Protein AF-A0A538EP08-F1 (afdb_monomer)

pLDDT: mean 83.77, std 12.37, range [38.22, 98.0]

Secondary structure (DSSP, 8-state):
--GGGS-HHHHHHHHHHHHHHHHHHHHHHHHHHHHHHHHHHHHHHHHHHHHHHHHHHHHHHHHHHHHHHHHHTT-S-HHHHHHHHHHHHHHHHHHHHHHHHHHSSS-S--TTHHHHHHHHHHHHHGGGGGHHHHHHHHTT-S-HHHHHHHHHHHHHHHHHTT-TTTTS-TTSHHHHHHHHHHHHHHHHHHHHHHHHHHHHHHHH--GGGGHHHHHHHHHHHHHHHHHHHHS-HHHHHHHHHHHHHHHHHH-TTHHHHHHH--HHHHHH--HHHHHHHHHHHHHHHHHHHHHHHHHHHHHHHHHHHHHHHHHHHHHHHHHHHHHHHHHHHHHHHHHHHHHHHHHHHHHHHHHHHHHHHHHHHHH---S------PPP------SHHHHHHHHHHHHHHHHHHHHHHHHHHHHHHHHHHHHHHHHHHHHHHHHHHHHHHHHHT---HHHHHHHHHHHHHHHHHHHHHHHHHHTTTPPPS----S-EEHHHHHHHHHTT-TTGGG------TT-EE-GGGTTT-

Sequence (521 aa):
MLLGRLRIRAKLAILVTIPLLAVVGLTVPVVLERVAQAGRAADTARAVRIAGQVGALVQDLQQERLLAVGSLFRLVDPARLRAQVDTVTEHVADLQASLAGSGSAGSPSAGSASGGSAEVARAVDGIRGLVDLRAGALAGTAPVDRLVPAYGAVITRVIDALRLEQVVDVRTTEGRQVVALDAALRTDEGISAGSGYLLIAVATKDPRALVPYLTNLAVLQATAARFTTFATAAQTALYTKVQNELNARLGKDFAVTADTDPTPVIARLTPQVALAGLESMIGVGRVVEQKIVSDVTAEVNRKQRSALATAYLVGGLAVLVLLGVVLLCVAVARAVARPLSRLTRSADRVARAAETELVRVADDESEASAPVHLEPVNVRARDEIGDLARAFERVQGTATRLVERQVLSRRNVAQMFGHVGRRTQNLVGRQIALIDRLERDESDPDRLEYLYRLDHVSSRLRRNAGSLVVLSGATGANEQHEPMALADVVRLALAEIEDFVRVDVEVPDGITLVPNVVNDI

Nearest PDB structures (foldseek):
  4akk-assembly1_B  TM=6.063E-01  e=6.212E-05  Klebsiella oxytoca
  4k0d-assembly1_B  TM=5.488E-01  e=5.061E-01  Anaeromyxobacter dehalogenans 2CP-C
  8w20-assembly1_A  TM=1.173E-01  e=1.267E+00  Streptomyces coelicolor A3(2)

Mean predicted aligned error: 15.32 Å

Radius of gyration: 61.18 Å; Cα contacts (8 Å, |Δi|>4): 469; chains: 1; bounding box: 140×40×147 Å

Foldseek 3Di:
DPLPPDDPLVNLVVVLVVVLCVLCVVQVVLLVVLVVLLVLLVLLLVLLVLLLLLLVLLLLLLLLLLLLLCLLLPNHDLVVSVVSVVVSVVSLVVSLVVLVVVVPPDDPPDPPSNQLSVQLNVLSVCVVVCVVQSVCSSVSRHDLVVSLVVSLVSSVSNLVSSVQQVSADLVDLLSLLSQLLSLLSQLLSLLSSLLSLLLNCLSVVDPVSCPVNLVSLVSNVVSVVSNVVRDDPVLVVLVVVLVVVLCVQLHPCQVVCSNPPCNVSSVPDHSNSSSVSSSSSSVSSSVSSVVSSVVSSVVSVVSSVVSVVVSCVSVVVSVVVSVVSVVVSVVVCCVPVVLVVLVVVLVVVLVVLVVVVVVCVVPPLDPDDDQDDRDQSDDPDPDPSVVVSVVVSVVSVVVSVVSVVVVVVLLVQLVVLQVQLVVQLVVLVVVLVVLVVVLVVDDDPVVNVVSLLVNLVSVVSNVVSQVSNVSSSHDRPDQQQDKAAPVVLVVVVLSNDSPSVPDDDDDDPDDIHHSNCSVVD

Structure (mmCIF, N/CA/C/O backbone):
data_AF-A0A538EP08-F1
#
_entry.id   AF-A0A538EP08-F1
#
loop_
_atom_site.group_PDB
_atom_site.id
_atom_site.type_symbol
_atom_site.label_atom_id
_atom_site.label_alt_id
_atom_site.label_comp_id
_atom_site.label_asym_id
_atom_site.label_entity_id
_atom_site.label_seq_id
_atom_site.pdbx_PDB_ins_code
_atom_site.Cartn_x
_atom_site.Cartn_y
_atom_site.Cartn_z
_atom_site.occupancy
_atom_site.B_iso_or_equiv
_atom_site.auth_seq_id
_atom_site.auth_comp_id
_atom_site.auth_asym_id
_atom_site.auth_atom_id
_atom_site.pdbx_PDB_model_num
ATOM 1 N N . MET A 1 1 ? -33.260 20.105 35.249 1.00 54.03 1 MET A N 1
ATOM 2 C CA . MET A 1 1 ? -34.371 19.476 36.009 1.00 54.03 1 MET A CA 1
ATOM 3 C C . MET A 1 1 ? -34.765 18.052 35.565 1.00 54.03 1 MET A C 1
ATOM 5 O O . MET A 1 1 ? -35.496 17.407 36.302 1.00 54.03 1 MET A O 1
ATOM 9 N N . LEU A 1 2 ? -34.254 17.483 34.460 1.00 59.06 2 LEU A N 1
ATOM 10 C CA . LEU A 1 2 ? -34.635 16.126 34.001 1.00 59.06 2 LEU A CA 1
ATOM 11 C C . LEU A 1 2 ? -33.974 14.946 34.752 1.00 59.06 2 LEU A C 1
ATOM 13 O O . LEU A 1 2 ? -34.555 13.868 34.836 1.00 59.06 2 LEU A O 1
ATOM 17 N N . LEU A 1 3 ? -32.793 15.135 35.353 1.00 59.09 3 LEU A N 1
ATOM 18 C CA . LEU A 1 3 ? -32.036 14.047 35.999 1.00 59.09 3 LEU A CA 1
ATOM 19 C C . LEU A 1 3 ? -32.660 13.549 37.315 1.00 59.09 3 LEU A C 1
ATOM 21 O O . LEU A 1 3 ? -32.406 12.417 37.712 1.00 59.09 3 LEU A O 1
ATOM 25 N N . GLY A 1 4 ? -33.488 14.349 37.997 1.00 67.00 4 GLY A N 1
ATOM 26 C CA . GLY A 1 4 ? -34.002 14.036 39.338 1.00 67.00 4 GLY A CA 1
ATOM 27 C C . GLY A 1 4 ? -34.878 12.778 39.413 1.00 67.00 4 GLY A C 1
ATOM 28 O O . GLY A 1 4 ? -34.754 12.023 40.374 1.00 67.00 4 GLY A O 1
ATOM 29 N N . ARG A 1 5 ? -35.689 12.517 38.376 1.00 74.94 5 ARG A N 1
ATOM 30 C CA . ARG A 1 5 ? -36.695 11.433 38.331 1.00 74.94 5 ARG A CA 1
ATOM 31 C C . ARG A 1 5 ? -36.142 10.063 37.917 1.00 74.94 5 ARG A C 1
ATOM 33 O O . ARG A 1 5 ? -36.854 9.065 37.967 1.00 74.94 5 ARG A O 1
ATOM 40 N N . LEU A 1 6 ? -34.881 9.998 37.494 1.00 74.88 6 LEU A N 1
ATOM 41 C CA . LEU A 1 6 ? -34.268 8.763 37.014 1.00 74.88 6 LEU A CA 1
ATOM 42 C C . LEU A 1 6 ? -33.837 7.859 38.176 1.00 74.88 6 LEU A C 1
ATOM 44 O O . LEU A 1 6 ? -33.223 8.313 39.146 1.00 74.88 6 LEU A O 1
ATOM 48 N N . ARG A 1 7 ? -34.087 6.548 38.037 1.00 76.56 7 ARG A N 1
ATOM 49 C CA . ARG A 1 7 ? -33.517 5.518 38.924 1.00 76.56 7 ARG A CA 1
ATOM 50 C C . ARG A 1 7 ? -31.989 5.642 38.928 1.00 76.56 7 ARG A C 1
ATOM 52 O O . ARG A 1 7 ? -31.391 5.965 37.905 1.00 76.56 7 ARG A O 1
ATOM 59 N N . ILE A 1 8 ? -31.343 5.307 40.046 1.00 73.88 8 ILE A N 1
ATOM 60 C CA . ILE A 1 8 ? -29.878 5.415 40.226 1.00 73.88 8 ILE A CA 1
ATOM 61 C C . ILE A 1 8 ? -29.094 4.758 39.075 1.00 73.88 8 ILE A C 1
ATOM 63 O O . ILE A 1 8 ? -28.107 5.313 38.603 1.00 73.88 8 ILE A O 1
ATOM 67 N N . ARG A 1 9 ? -29.583 3.626 38.549 1.00 71.19 9 ARG A N 1
ATOM 68 C CA . ARG A 1 9 ? -28.978 2.938 37.394 1.00 71.19 9 ARG A CA 1
ATOM 69 C C . ARG A 1 9 ? -28.946 3.792 36.123 1.00 71.19 9 ARG A C 1
ATOM 71 O O . ARG A 1 9 ? -27.955 3.759 35.409 1.00 71.19 9 ARG A O 1
ATOM 78 N N . ALA A 1 10 ? -29.999 4.563 35.856 1.00 77.00 10 ALA A N 1
ATOM 79 C CA . ALA A 1 10 ? -30.067 5.436 34.687 1.00 77.00 10 ALA A CA 1
ATOM 80 C C . ALA A 1 10 ? -29.185 6.684 34.854 1.00 77.00 10 ALA A C 1
ATOM 82 O O . ALA A 1 10 ? -28.537 7.097 33.900 1.00 77.00 10 ALA A O 1
ATOM 83 N N . LYS A 1 11 ? -29.079 7.234 36.074 1.00 79.81 11 LYS A N 1
ATOM 84 C CA . LYS A 1 11 ? -28.127 8.320 36.375 1.00 79.81 11 LYS A CA 1
ATOM 85 C C . LYS A 1 11 ? -26.678 7.880 36.146 1.00 79.81 11 LYS A C 1
ATOM 87 O O . LYS A 1 11 ? -25.927 8.594 35.493 1.00 79.81 11 LYS A O 1
ATOM 92 N N . LEU A 1 12 ? -26.315 6.688 36.632 1.00 76.31 12 LEU A N 1
ATOM 93 C CA . LEU A 1 12 ? -24.990 6.099 36.410 1.00 76.31 12 LEU A CA 1
ATOM 94 C C . LEU A 1 12 ? -24.729 5.826 34.926 1.00 76.31 12 LEU A C 1
ATOM 96 O O . LEU A 1 12 ? -23.657 6.156 34.435 1.00 76.31 12 LEU A O 1
ATOM 100 N N . ALA A 1 13 ? -25.710 5.283 34.200 1.00 77.81 13 ALA A N 1
ATOM 101 C CA . ALA A 1 13 ? -25.577 5.060 32.764 1.00 77.81 13 ALA A CA 1
ATOM 102 C C . ALA A 1 13 ? -25.293 6.372 32.015 1.00 77.81 13 ALA A C 1
ATOM 104 O O . ALA A 1 13 ? -24.328 6.441 31.260 1.00 77.81 13 ALA A O 1
ATOM 105 N N . ILE A 1 14 ? -26.058 7.438 32.275 1.00 82.38 14 ILE A N 1
ATOM 106 C CA . ILE A 1 14 ? -25.858 8.746 31.626 1.00 82.38 14 ILE A CA 1
ATOM 107 C C . ILE A 1 14 ? -24.484 9.339 31.961 1.00 82.38 14 ILE A C 1
ATOM 109 O O . ILE A 1 14 ? -23.790 9.800 31.056 1.00 82.38 14 ILE A O 1
ATOM 113 N N . LEU A 1 15 ? -24.068 9.281 33.232 1.00 82.31 15 LEU A N 1
ATOM 114 C CA . LEU A 1 15 ? -22.768 9.795 33.682 1.00 82.31 15 LEU A CA 1
ATOM 115 C C . LEU A 1 15 ? -21.597 9.150 32.928 1.00 82.31 15 LEU A C 1
ATOM 117 O O . LEU A 1 15 ? -20.588 9.794 32.674 1.00 82.31 15 LEU A O 1
ATOM 121 N N . VAL A 1 16 ? -21.748 7.880 32.567 1.00 83.19 16 VAL A N 1
ATOM 122 C CA . VAL A 1 16 ? -20.695 7.055 31.967 1.00 83.19 16 VAL A CA 1
ATOM 123 C C . VAL A 1 16 ? -20.710 7.138 30.452 1.00 83.19 16 VAL A C 1
ATOM 125 O O . VAL A 1 16 ? -19.658 7.093 29.821 1.00 83.19 16 VAL A O 1
ATOM 128 N N . THR A 1 17 ? -21.895 7.304 29.869 1.00 85.81 17 THR A N 1
ATOM 129 C CA . THR A 1 17 ? -22.060 7.387 28.416 1.00 85.81 17 THR A CA 1
ATOM 130 C C . THR A 1 17 ? -21.281 8.573 27.844 1.00 85.81 17 THR A C 1
ATOM 132 O O . THR A 1 17 ? -20.707 8.450 26.769 1.00 85.81 17 THR A O 1
ATOM 135 N N . ILE A 1 18 ? -21.192 9.695 28.570 1.00 86.94 18 ILE A N 1
ATOM 136 C CA . ILE A 1 18 ? -20.482 10.899 28.107 1.00 86.94 18 ILE A CA 1
ATOM 137 C C . ILE A 1 18 ? -18.962 10.655 27.967 1.00 86.94 18 ILE A C 1
ATOM 139 O O . ILE A 1 18 ? -18.453 10.820 26.857 1.00 86.94 18 ILE A O 1
ATOM 143 N N . PRO A 1 19 ? -18.220 10.212 29.007 1.00 85.25 19 PRO A N 1
ATOM 144 C CA . PRO A 1 19 ? -16.815 9.823 28.861 1.00 85.25 19 PRO A CA 1
ATOM 145 C C . PRO A 1 19 ? -16.597 8.733 27.810 1.00 85.25 19 PRO A C 1
ATOM 147 O O . PRO A 1 19 ? -15.627 8.791 27.060 1.00 85.25 19 PRO A O 1
ATOM 150 N N . LEU A 1 20 ? -17.509 7.757 27.731 1.00 88.50 20 LEU A N 1
ATOM 151 C CA . LEU A 1 20 ? -17.427 6.665 26.763 1.00 88.50 20 LEU A CA 1
ATOM 152 C C . LEU A 1 20 ? -17.484 7.195 25.322 1.00 88.50 20 LEU A C 1
ATOM 154 O O . LEU A 1 20 ? -16.640 6.854 24.496 1.00 88.50 20 LEU A O 1
ATOM 158 N N . LEU A 1 21 ? -18.447 8.079 25.043 1.00 91.25 21 LEU A N 1
ATOM 159 C CA . LEU A 1 21 ? -18.591 8.747 23.753 1.00 91.25 21 LEU A CA 1
ATOM 160 C C . LEU A 1 21 ? -17.390 9.638 23.436 1.00 91.25 21 LEU A C 1
ATOM 162 O O . LEU A 1 21 ? -16.958 9.659 22.289 1.00 91.25 21 LEU A O 1
ATOM 166 N N . ALA A 1 22 ? -16.818 10.327 24.426 1.00 90.38 22 ALA A N 1
ATOM 167 C CA . ALA A 1 22 ? -15.619 11.138 24.227 1.00 90.38 22 ALA A CA 1
ATOM 168 C C . ALA A 1 22 ? -14.401 10.280 23.836 1.00 90.38 22 ALA A C 1
ATOM 170 O O . ALA A 1 22 ? -13.702 10.607 22.878 1.00 90.38 22 ALA A O 1
ATOM 171 N N . VAL A 1 23 ? -14.179 9.149 24.519 1.00 91.62 23 VAL A N 1
ATOM 172 C CA . VAL A 1 23 ? -13.099 8.204 24.181 1.00 91.62 23 VAL A CA 1
ATOM 173 C C . VAL A 1 23 ? -13.290 7.650 22.773 1.00 91.62 23 VAL A C 1
ATOM 175 O O . VAL A 1 23 ? -12.347 7.659 21.982 1.00 91.62 23 VAL A O 1
ATOM 178 N N . VAL A 1 24 ? -14.503 7.207 22.432 1.00 92.69 24 VAL A N 1
ATOM 179 C CA . VAL A 1 24 ? -14.812 6.691 21.090 1.00 92.69 24 VAL A CA 1
ATOM 180 C C . VAL A 1 24 ? -14.617 7.783 20.034 1.00 92.69 24 VAL A C 1
ATOM 182 O O . VAL A 1 24 ? -13.931 7.551 19.041 1.00 92.69 24 VAL A O 1
ATOM 185 N N . GLY A 1 25 ? -15.145 8.984 20.274 1.00 94.25 25 GLY A N 1
ATOM 186 C CA . GLY A 1 25 ? -15.055 10.122 19.361 1.00 94.25 25 GLY A CA 1
ATOM 187 C C . GLY A 1 25 ? -13.624 10.589 19.089 1.00 94.25 25 GLY A C 1
ATOM 188 O O . GLY A 1 25 ? -13.334 11.004 17.973 1.00 94.25 25 GLY A O 1
ATOM 189 N N . LEU A 1 26 ? -12.716 10.474 20.063 1.00 92.88 26 LEU A N 1
ATOM 190 C CA . LEU A 1 26 ? -11.297 10.803 19.883 1.00 92.88 26 LEU A CA 1
ATOM 191 C C . LEU A 1 26 ? -10.488 9.651 19.273 1.00 92.88 26 LEU A C 1
ATOM 193 O O . LEU A 1 26 ? -9.597 9.882 18.459 1.00 92.88 26 LEU A O 1
ATOM 197 N N . THR A 1 27 ? -10.787 8.407 19.649 1.00 94.06 27 THR A N 1
ATOM 198 C CA . THR A 1 27 ? -9.983 7.239 19.249 1.00 94.06 27 THR A CA 1
ATOM 199 C C . THR A 1 27 ? -10.293 6.798 17.824 1.00 94.06 27 THR A C 1
ATOM 201 O O . THR A 1 27 ? -9.376 6.491 17.062 1.00 94.06 27 THR A O 1
ATOM 204 N N . VAL A 1 28 ? -11.575 6.758 17.443 1.00 94.12 28 VAL A N 1
ATOM 205 C CA . VAL A 1 28 ? -11.999 6.229 16.139 1.00 94.12 28 VAL A CA 1
ATOM 206 C C . VAL A 1 28 ? -11.350 6.986 14.973 1.00 94.12 28 VAL A C 1
ATOM 208 O O . VAL A 1 28 ? -10.756 6.314 14.130 1.00 94.12 28 VAL A O 1
ATOM 211 N N . PRO A 1 29 ? -11.344 8.334 14.919 1.00 96.12 29 PRO A N 1
ATOM 212 C CA . PRO A 1 29 ? -10.680 9.061 13.835 1.00 96.12 29 PRO A CA 1
ATOM 213 C C . PRO A 1 29 ? -9.179 8.769 13.750 1.00 96.12 29 PRO A C 1
ATOM 215 O O . PRO A 1 29 ? -8.649 8.604 12.656 1.00 96.12 29 PRO A O 1
ATOM 218 N N . VAL A 1 30 ? -8.498 8.645 14.896 1.00 94.31 30 VAL A N 1
ATOM 219 C CA . VAL A 1 30 ? -7.065 8.322 14.941 1.00 94.31 30 VAL A CA 1
ATOM 220 C C . VAL A 1 30 ? -6.809 6.928 14.375 1.00 94.31 30 VAL A C 1
ATOM 222 O O . VAL A 1 30 ? -5.920 6.762 13.545 1.00 94.31 30 VAL A O 1
ATOM 225 N N . VAL A 1 31 ? -7.587 5.924 14.783 1.00 94.06 31 VAL A N 1
ATOM 226 C CA . VAL A 1 31 ? -7.445 4.551 14.273 1.00 94.06 31 VAL A CA 1
ATOM 227 C C . VAL A 1 31 ? -7.756 4.492 12.777 1.00 94.06 31 VAL A C 1
ATOM 229 O O . VAL A 1 31 ? -6.984 3.891 12.033 1.00 94.06 31 VAL A O 1
ATOM 232 N N . LEU A 1 32 ? -8.825 5.155 12.320 1.00 94.62 32 LEU A N 1
ATOM 233 C CA . LEU A 1 32 ? -9.182 5.224 10.900 1.00 94.62 32 LEU A CA 1
ATOM 234 C C . LEU A 1 32 ? -8.073 5.872 10.066 1.00 94.62 32 LEU A C 1
ATOM 236 O O . LEU A 1 32 ? -7.689 5.315 9.040 1.00 94.62 32 LEU A O 1
ATOM 240 N N . GLU A 1 33 ? -7.498 6.984 10.527 1.00 94.12 33 GLU A N 1
ATOM 241 C CA . GLU A 1 33 ? -6.385 7.646 9.841 1.00 94.12 33 GLU A CA 1
ATOM 242 C C . GLU A 1 33 ? -5.139 6.749 9.790 1.00 94.12 33 GLU A C 1
ATOM 244 O O . GLU A 1 33 ? -4.478 6.656 8.757 1.00 94.12 33 GLU A O 1
ATOM 249 N N . ARG A 1 34 ? -4.828 6.018 10.869 1.00 91.81 34 ARG A N 1
ATOM 250 C CA . ARG A 1 34 ? -3.697 5.073 10.882 1.00 91.81 34 ARG A CA 1
ATOM 251 C C . ARG A 1 34 ? -3.911 3.883 9.950 1.00 91.81 34 ARG A C 1
ATOM 253 O O . ARG A 1 34 ? -2.974 3.476 9.265 1.00 91.81 34 ARG A O 1
ATOM 260 N N . VAL A 1 35 ? -5.129 3.352 9.878 1.00 92.56 35 VAL A N 1
ATOM 261 C CA . VAL A 1 35 ? -5.486 2.293 8.923 1.00 92.56 35 VAL A CA 1
ATOM 262 C C . VAL A 1 35 ? -5.423 2.822 7.488 1.00 92.56 35 VAL A C 1
ATOM 264 O O . VAL A 1 35 ? -4.865 2.152 6.622 1.00 92.56 35 VAL A O 1
ATOM 267 N N . ALA A 1 36 ? -5.889 4.047 7.233 1.00 90.81 36 ALA A N 1
ATOM 268 C CA . ALA A 1 36 ? -5.786 4.689 5.924 1.00 90.81 36 ALA A CA 1
ATOM 269 C C . ALA A 1 36 ? -4.326 4.949 5.509 1.00 90.81 36 ALA A C 1
ATOM 271 O O . ALA A 1 36 ? -3.971 4.767 4.345 1.00 90.81 36 ALA A O 1
ATOM 272 N N . GLN A 1 37 ? -3.453 5.339 6.445 1.00 89.69 37 GLN A N 1
ATOM 273 C CA . GLN A 1 37 ? -2.006 5.457 6.214 1.00 89.69 37 GLN A CA 1
ATOM 274 C C . GLN A 1 37 ? -1.376 4.104 5.864 1.00 89.69 37 GLN A C 1
ATOM 276 O O . GLN A 1 37 ? -0.574 4.021 4.935 1.00 89.69 37 GLN A O 1
ATOM 281 N N . ALA A 1 38 ? -1.761 3.036 6.567 1.00 90.38 38 ALA A N 1
ATOM 282 C CA . ALA A 1 38 ? -1.308 1.683 6.258 1.00 90.38 38 ALA A CA 1
ATOM 283 C C . ALA A 1 38 ? -1.803 1.198 4.883 1.00 90.38 38 ALA A C 1
ATOM 285 O O . ALA A 1 38 ? -1.050 0.535 4.171 1.00 90.38 38 ALA A O 1
ATOM 286 N N . GLY A 1 39 ? -3.031 1.556 4.494 1.00 88.69 39 GLY A N 1
ATOM 287 C CA . GLY A 1 39 ? -3.582 1.293 3.162 1.00 88.69 39 GLY A CA 1
ATOM 288 C C . GLY A 1 39 ? -2.790 1.995 2.058 1.00 88.69 39 GLY A C 1
ATOM 289 O O . GLY A 1 39 ? -2.278 1.329 1.166 1.00 88.69 39 GLY A O 1
ATOM 290 N N . ARG A 1 40 ? -2.569 3.313 2.189 1.00 87.25 40 ARG A N 1
ATOM 291 C CA . ARG A 1 40 ? -1.738 4.095 1.252 1.00 87.25 40 ARG A CA 1
ATOM 292 C C . ARG A 1 40 ? -0.333 3.513 1.096 1.00 87.25 40 ARG A C 1
ATOM 294 O O . ARG A 1 40 ? 0.169 3.402 -0.015 1.00 87.25 40 ARG A O 1
ATOM 301 N N . ALA A 1 41 ? 0.288 3.097 2.200 1.00 88.50 41 ALA A N 1
ATOM 302 C CA . ALA A 1 41 ? 1.576 2.416 2.155 1.00 88.50 41 ALA A CA 1
ATOM 303 C C . ALA A 1 41 ? 1.491 1.094 1.361 1.00 88.50 41 ALA A C 1
ATOM 305 O O . ALA A 1 41 ? 2.313 0.843 0.484 1.00 88.50 41 ALA A O 1
ATOM 306 N N . ALA A 1 42 ? 0.477 0.260 1.598 1.00 87.25 42 ALA A N 1
ATOM 307 C CA . ALA A 1 42 ? 0.301 -0.987 0.850 1.00 87.25 42 ALA A CA 1
ATOM 308 C C . ALA A 1 42 ? 0.137 -0.758 -0.666 1.00 87.25 42 ALA A C 1
ATOM 310 O O . ALA A 1 42 ? 0.696 -1.518 -1.464 1.00 87.25 42 ALA A O 1
ATOM 311 N N . ASP A 1 43 ? -0.581 0.296 -1.056 1.00 85.94 43 ASP A N 1
ATOM 312 C CA . ASP A 1 43 ? -0.781 0.672 -2.458 1.00 85.94 43 ASP A CA 1
ATOM 313 C C . ASP A 1 43 ? 0.528 1.127 -3.112 1.00 8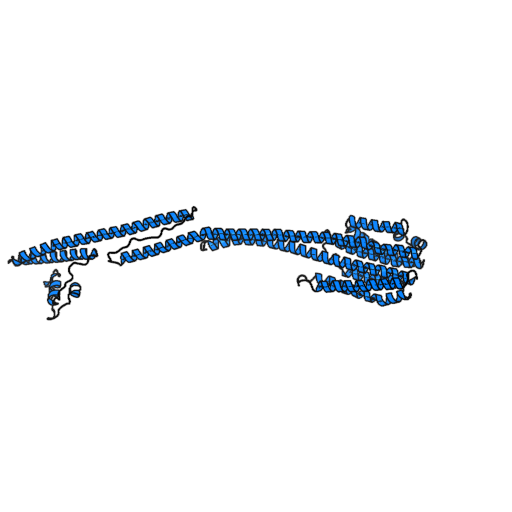5.94 43 ASP A C 1
ATOM 315 O O . ASP A 1 43 ? 0.887 0.621 -4.177 1.00 85.94 43 ASP A O 1
ATOM 319 N N . THR A 1 44 ? 1.313 1.977 -2.439 1.00 88.12 44 THR A N 1
ATOM 320 C CA . THR A 1 44 ? 2.649 2.375 -2.912 1.00 88.12 44 THR A CA 1
ATOM 321 C C . THR A 1 44 ? 3.575 1.168 -3.069 1.00 88.12 44 THR A C 1
ATOM 323 O O . THR A 1 44 ? 4.241 1.028 -4.094 1.00 88.12 44 THR A O 1
ATOM 326 N N . ALA A 1 45 ? 3.598 0.246 -2.098 1.00 88.56 45 ALA A N 1
ATOM 327 C CA . ALA A 1 45 ? 4.411 -0.971 -2.187 1.00 88.56 45 ALA A CA 1
ATOM 328 C C . ALA A 1 45 ? 3.989 -1.866 -3.363 1.00 88.56 45 ALA A C 1
ATOM 330 O O . ALA A 1 45 ? 4.830 -2.516 -3.986 1.00 88.56 45 ALA A O 1
ATOM 331 N N . ARG A 1 46 ? 2.690 -1.916 -3.678 1.00 88.00 46 ARG A N 1
ATOM 332 C CA . ARG A 1 46 ? 2.176 -2.639 -4.845 1.00 88.00 46 ARG A CA 1
ATOM 333 C C . ARG A 1 46 ? 2.614 -1.971 -6.148 1.00 88.00 46 ARG A C 1
ATOM 335 O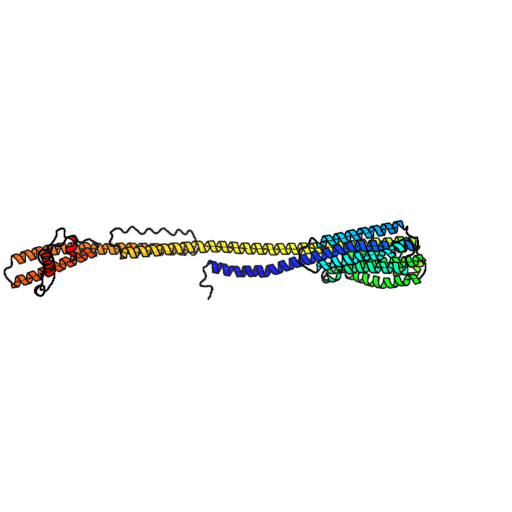 O . ARG A 1 46 ? 3.122 -2.676 -7.015 1.00 88.00 46 ARG A O 1
ATOM 342 N N . ALA A 1 47 ? 2.467 -0.651 -6.266 1.00 89.12 47 ALA A N 1
ATOM 343 C CA . ALA A 1 47 ? 2.883 0.105 -7.448 1.00 89.12 47 ALA A CA 1
ATOM 344 C C . ALA A 1 47 ? 4.385 -0.061 -7.730 1.00 89.12 47 ALA A C 1
ATOM 346 O O . ALA A 1 47 ? 4.777 -0.363 -8.852 1.00 89.12 47 ALA A O 1
ATOM 347 N N . VAL A 1 48 ? 5.220 0.028 -6.691 1.00 91.75 48 VAL A N 1
ATOM 348 C CA . VAL A 1 48 ? 6.679 -0.157 -6.780 1.00 91.75 48 VAL A CA 1
ATOM 349 C C . VAL A 1 48 ? 7.058 -1.580 -7.182 1.00 91.75 48 VAL A C 1
ATOM 351 O O . VAL A 1 48 ? 7.985 -1.773 -7.964 1.00 91.75 48 VAL A O 1
ATOM 354 N N . ARG A 1 49 ? 6.334 -2.591 -6.690 1.00 91.19 49 ARG A N 1
ATOM 355 C CA . ARG A 1 49 ? 6.563 -3.987 -7.084 1.00 91.19 49 ARG A CA 1
ATOM 356 C C . ARG A 1 49 ? 6.251 -4.215 -8.560 1.00 91.19 49 ARG A C 1
ATOM 358 O O . ARG A 1 49 ? 7.058 -4.830 -9.249 1.00 91.19 49 ARG A O 1
ATOM 365 N N . ILE A 1 50 ? 5.116 -3.696 -9.035 1.00 92.00 50 ILE A N 1
ATOM 366 C CA . ILE A 1 50 ? 4.738 -3.762 -10.454 1.00 92.00 50 ILE A CA 1
ATOM 367 C C . ILE A 1 50 ? 5.775 -3.019 -11.299 1.00 92.00 50 ILE A C 1
ATOM 369 O O . ILE A 1 50 ? 6.230 -3.556 -12.301 1.00 92.00 50 ILE A O 1
ATOM 373 N N . ALA A 1 51 ? 6.212 -1.833 -10.869 1.00 93.12 51 ALA A N 1
ATOM 374 C CA . ALA A 1 51 ? 7.272 -1.090 -11.543 1.00 93.12 51 ALA A CA 1
ATOM 375 C C . ALA A 1 51 ? 8.590 -1.867 -11.614 1.00 93.12 51 ALA A C 1
ATOM 377 O O . ALA A 1 51 ? 9.236 -1.842 -12.651 1.00 93.12 51 ALA A O 1
ATOM 378 N N . GLY A 1 52 ? 8.962 -2.608 -10.567 1.00 93.06 52 GLY A N 1
ATOM 379 C CA . GLY A 1 52 ? 10.135 -3.485 -10.600 1.00 93.06 52 GLY A CA 1
ATOM 380 C C . GLY A 1 52 ? 10.013 -4.627 -11.618 1.00 93.06 52 GLY A C 1
ATOM 381 O O . GLY A 1 52 ? 10.976 -4.925 -12.318 1.00 93.06 52 GLY A O 1
ATOM 382 N N . GLN A 1 53 ? 8.831 -5.241 -11.742 1.00 93.88 53 GLN A N 1
ATOM 383 C CA . GLN A 1 53 ? 8.574 -6.278 -12.755 1.00 93.88 53 GLN A CA 1
ATOM 384 C C . GLN A 1 53 ? 8.562 -5.696 -14.176 1.00 93.88 53 GLN A C 1
ATOM 386 O O . GLN A 1 53 ? 9.131 -6.278 -15.095 1.00 93.88 53 GLN A O 1
ATOM 391 N N . VAL A 1 54 ? 7.945 -4.526 -14.347 1.00 95.00 54 VAL A N 1
ATOM 392 C CA . VAL A 1 54 ? 7.927 -3.794 -15.616 1.00 95.00 54 VAL A CA 1
ATOM 393 C C . VAL A 1 54 ? 9.330 -3.336 -16.008 1.00 95.00 54 VAL A C 1
ATOM 395 O O . VAL A 1 54 ? 9.681 -3.469 -17.172 1.00 95.00 54 VAL A O 1
ATOM 398 N N . GLY A 1 55 ? 10.148 -2.866 -15.064 1.00 94.25 55 GLY A N 1
ATOM 399 C CA . GLY A 1 55 ? 11.542 -2.483 -15.307 1.00 94.25 55 GLY A CA 1
ATOM 400 C C . GLY A 1 55 ? 12.378 -3.637 -15.861 1.00 94.25 55 GLY A C 1
ATOM 401 O O . GLY A 1 55 ? 13.099 -3.459 -16.839 1.00 94.25 55 GLY A O 1
ATOM 402 N N . ALA A 1 56 ? 12.194 -4.852 -15.330 1.00 94.00 56 ALA A N 1
ATOM 403 C CA . ALA A 1 56 ? 12.846 -6.045 -15.871 1.00 94.00 56 ALA A CA 1
ATOM 404 C C . ALA A 1 56 ? 12.449 -6.310 -17.337 1.00 94.00 56 ALA A C 1
ATOM 406 O O . ALA A 1 56 ? 13.324 -6.461 -18.187 1.00 94.00 56 ALA A O 1
ATOM 407 N N . LEU A 1 57 ? 11.147 -6.274 -17.653 1.00 96.56 57 LEU A N 1
ATOM 408 C CA . LEU A 1 57 ? 10.652 -6.430 -19.027 1.00 96.56 57 LEU A CA 1
ATOM 409 C C . LEU A 1 57 ? 11.140 -5.306 -19.959 1.00 96.56 57 LEU A C 1
ATOM 411 O O . LEU A 1 57 ? 11.500 -5.557 -21.109 1.00 96.56 57 LEU A O 1
ATOM 415 N N . VAL A 1 58 ? 11.150 -4.063 -19.475 1.00 96.75 58 VAL A N 1
ATOM 416 C CA . VAL A 1 58 ? 11.673 -2.901 -20.204 1.00 96.75 58 VAL A CA 1
ATOM 417 C C . VAL A 1 58 ? 13.138 -3.127 -20.567 1.00 96.75 58 VAL A C 1
ATOM 419 O O . VAL A 1 58 ? 13.507 -2.923 -21.719 1.00 96.75 58 VAL A O 1
ATOM 422 N N . GLN A 1 59 ? 13.954 -3.625 -19.641 1.00 94.50 59 GLN A N 1
ATOM 423 C CA . GLN A 1 59 ? 15.358 -3.936 -19.912 1.00 94.50 59 GLN A CA 1
ATOM 424 C C . GLN A 1 59 ? 15.536 -5.058 -20.934 1.00 94.50 59 GLN A C 1
ATOM 426 O O . GLN A 1 59 ? 16.421 -4.972 -21.785 1.00 94.50 59 GLN A O 1
ATOM 431 N N . ASP A 1 60 ? 14.680 -6.078 -20.917 1.00 96.75 60 ASP A N 1
ATOM 432 C CA . ASP A 1 60 ? 14.759 -7.141 -21.920 1.00 96.75 60 ASP A CA 1
ATOM 433 C C . ASP A 1 60 ? 14.373 -6.637 -23.314 1.00 96.75 60 ASP A C 1
ATOM 435 O O . ASP A 1 60 ? 15.013 -7.020 -24.294 1.00 96.75 60 ASP A O 1
ATOM 439 N N . LEU A 1 61 ? 13.402 -5.720 -23.413 1.00 97.75 61 LEU A N 1
ATOM 440 C CA . LEU A 1 61 ? 13.068 -5.013 -24.656 1.00 97.75 61 LEU A CA 1
ATOM 441 C C . LEU A 1 61 ? 14.197 -4.088 -25.123 1.00 97.75 61 LEU A C 1
ATOM 443 O O . LEU A 1 61 ? 14.463 -3.984 -26.320 1.00 97.75 61 LEU A O 1
ATOM 447 N N . GLN A 1 62 ? 14.869 -3.412 -24.195 1.00 97.25 62 GLN A N 1
ATOM 448 C CA . GLN A 1 62 ? 16.032 -2.568 -24.468 1.00 97.25 62 GLN A CA 1
ATOM 449 C C . GLN A 1 62 ? 17.203 -3.389 -25.019 1.00 97.25 62 GLN A C 1
ATOM 451 O O . GLN A 1 62 ? 17.850 -2.977 -25.987 1.00 97.25 62 GLN A O 1
ATOM 456 N N . GLN A 1 63 ? 17.451 -4.566 -24.441 1.00 96.62 63 GLN A N 1
ATOM 457 C CA . GLN A 1 63 ? 18.452 -5.508 -24.928 1.00 96.62 63 GLN A CA 1
ATOM 458 C C . GLN A 1 63 ? 18.040 -6.104 -26.281 1.00 96.62 63 GLN A C 1
ATOM 460 O O . GLN A 1 63 ? 18.859 -6.144 -27.198 1.00 96.62 63 GLN A O 1
ATOM 465 N N . GLU A 1 64 ? 16.768 -6.475 -26.456 1.00 97.44 64 GLU A N 1
ATOM 466 C CA . GLU A 1 64 ? 16.218 -6.933 -27.738 1.00 97.44 64 GLU A CA 1
ATOM 467 C C . GLU A 1 64 ? 16.419 -5.881 -28.837 1.00 97.44 64 GLU A C 1
ATOM 469 O O . GLU A 1 64 ? 16.926 -6.210 -29.910 1.00 97.44 64 GLU A O 1
ATOM 474 N N . ARG A 1 65 ? 16.123 -4.604 -28.552 1.00 97.62 65 ARG A N 1
ATOM 475 C CA . ARG A 1 65 ? 16.368 -3.480 -29.466 1.00 97.62 65 ARG A CA 1
ATOM 476 C C . ARG A 1 65 ? 17.835 -3.406 -29.881 1.00 97.62 65 ARG A C 1
ATOM 478 O O . ARG A 1 65 ? 18.120 -3.285 -31.072 1.00 97.62 65 ARG A O 1
ATOM 485 N N . LEU A 1 66 ? 18.766 -3.454 -28.926 1.00 96.81 66 LEU A N 1
ATOM 486 C CA . LEU A 1 66 ? 20.197 -3.353 -29.224 1.00 96.81 66 LEU A CA 1
ATOM 487 C C . LEU A 1 66 ? 20.680 -4.537 -30.077 1.00 96.81 66 LEU A C 1
ATOM 489 O O . LEU A 1 66 ? 21.420 -4.341 -31.042 1.00 96.81 66 LEU A O 1
ATOM 493 N N . LEU A 1 67 ? 20.224 -5.754 -29.768 1.00 96.94 67 LEU A N 1
ATOM 494 C CA . LEU A 1 67 ? 20.537 -6.950 -30.552 1.00 96.94 67 LEU A CA 1
ATOM 495 C C . LEU A 1 67 ? 19.913 -6.900 -31.953 1.00 96.94 67 LEU A C 1
ATOM 497 O O . LEU A 1 67 ? 20.555 -7.324 -32.912 1.00 96.94 67 LEU A O 1
ATOM 501 N N . ALA A 1 68 ? 18.712 -6.338 -32.095 1.00 96.88 68 ALA A N 1
ATOM 502 C CA . ALA A 1 68 ? 18.062 -6.130 -33.384 1.00 96.88 68 ALA A CA 1
ATOM 503 C C . ALA A 1 68 ? 18.848 -5.139 -34.260 1.00 96.88 68 ALA A C 1
ATOM 505 O O . ALA A 1 68 ? 19.077 -5.421 -35.437 1.00 96.88 68 ALA A O 1
ATOM 506 N N . VAL A 1 69 ? 19.356 -4.037 -33.683 1.00 96.50 69 VAL A N 1
ATOM 507 C CA . VAL A 1 69 ? 20.296 -3.135 -34.378 1.00 96.50 69 VAL A CA 1
ATOM 508 C C . VAL A 1 69 ? 21.559 -3.899 -34.780 1.00 96.50 69 VAL A C 1
ATOM 510 O O . VAL A 1 69 ? 21.982 -3.836 -35.932 1.00 96.50 69 VAL A O 1
ATOM 513 N N . GLY A 1 70 ? 22.159 -4.648 -33.851 1.00 95.38 70 GLY A N 1
ATOM 514 C CA . GLY A 1 70 ? 23.371 -5.423 -34.117 1.00 95.38 70 GLY A CA 1
ATOM 515 C C . GLY A 1 70 ? 23.192 -6.466 -35.226 1.00 95.38 70 GLY A C 1
ATOM 516 O O . GLY A 1 70 ? 24.101 -6.665 -36.033 1.00 95.38 70 GLY A O 1
ATOM 517 N N . SER A 1 71 ? 22.019 -7.095 -35.312 1.00 94.81 71 SER A N 1
ATOM 518 C CA . SER A 1 71 ? 21.696 -8.095 -36.333 1.00 94.81 71 SER A CA 1
ATOM 519 C C . SER A 1 71 ? 21.657 -7.495 -37.746 1.00 94.81 71 SER A C 1
ATOM 521 O O . SER A 1 71 ? 22.220 -8.090 -38.665 1.00 94.81 71 SER A O 1
ATOM 523 N N . LEU A 1 72 ? 21.131 -6.270 -37.914 1.00 93.19 72 LEU A N 1
ATOM 524 C CA . LEU A 1 72 ? 21.123 -5.555 -39.205 1.00 93.19 72 LEU A CA 1
ATOM 525 C C . LEU A 1 72 ? 22.531 -5.341 -39.777 1.00 93.19 72 LEU A C 1
ATOM 527 O O . LEU A 1 72 ? 22.734 -5.405 -40.988 1.00 93.19 72 LEU A O 1
ATOM 531 N N . PHE A 1 73 ? 23.517 -5.140 -38.904 1.00 93.94 73 PHE A N 1
ATOM 532 C CA . PHE A 1 73 ? 24.919 -4.958 -39.287 1.00 93.94 73 PHE A CA 1
ATOM 533 C C . PHE A 1 73 ? 25.746 -6.250 -39.205 1.00 93.94 73 PHE A C 1
ATOM 535 O O . PHE A 1 73 ? 26.972 -6.196 -39.284 1.00 93.94 73 PHE A O 1
ATOM 542 N N . ARG A 1 74 ? 25.098 -7.417 -39.050 1.00 93.62 74 ARG A N 1
ATOM 543 C CA . ARG A 1 74 ? 25.742 -8.738 -38.896 1.00 93.62 74 ARG A CA 1
ATOM 544 C C . ARG A 1 74 ? 26.753 -8.804 -37.742 1.00 93.62 74 ARG A C 1
ATOM 546 O O . ARG A 1 74 ? 27.732 -9.543 -37.802 1.00 93.62 74 ARG A O 1
ATOM 553 N N . LEU A 1 75 ? 26.516 -8.028 -36.685 1.00 94.31 75 LEU A N 1
ATOM 554 C CA . LEU A 1 75 ? 27.320 -8.026 -35.457 1.00 94.31 75 LEU A CA 1
ATOM 555 C C . LEU A 1 75 ? 26.830 -9.067 -34.443 1.00 94.31 75 LEU A C 1
ATOM 557 O O . LEU A 1 75 ? 27.549 -9.407 -33.508 1.00 94.31 75 LEU A O 1
ATOM 561 N N . VAL A 1 76 ? 25.596 -9.544 -34.616 1.00 94.94 76 VAL A N 1
ATOM 562 C CA . VAL A 1 76 ? 24.902 -10.472 -33.720 1.00 94.94 76 VAL A CA 1
ATOM 563 C C . VAL A 1 76 ? 24.383 -11.655 -34.529 1.00 94.94 76 VAL A C 1
ATOM 565 O O . VAL A 1 76 ? 23.782 -11.466 -35.586 1.00 94.94 76 VAL A O 1
ATOM 568 N N . ASP A 1 77 ? 24.584 -12.864 -34.006 1.00 93.69 77 ASP A N 1
ATOM 569 C CA . ASP A 1 77 ? 23.977 -14.083 -34.542 1.00 93.69 77 ASP A CA 1
ATOM 570 C C . ASP A 1 77 ? 22.436 -13.994 -34.447 1.00 93.69 77 ASP A C 1
ATOM 572 O O . ASP A 1 77 ? 21.915 -13.749 -33.350 1.00 93.69 77 ASP A O 1
ATOM 576 N N . PRO A 1 78 ? 21.682 -14.208 -35.543 1.00 92.50 78 PRO A N 1
ATOM 577 C CA . PRO A 1 78 ? 20.220 -14.252 -35.511 1.00 92.50 78 PRO A CA 1
ATOM 578 C C . PRO A 1 78 ? 19.636 -15.195 -34.447 1.00 92.50 78 PRO A C 1
ATOM 580 O O . PRO A 1 78 ? 18.553 -14.922 -33.926 1.00 92.50 78 PRO A O 1
ATOM 583 N N . ALA A 1 79 ? 20.335 -16.276 -34.081 1.00 95.69 79 ALA A N 1
ATOM 584 C CA . ALA A 1 79 ? 19.918 -17.170 -33.000 1.00 95.69 79 ALA A CA 1
ATOM 585 C C . ALA A 1 79 ? 19.886 -16.463 -31.634 1.00 95.69 79 ALA A C 1
ATOM 587 O O . ALA A 1 79 ? 18.971 -16.690 -30.844 1.00 95.69 79 ALA A O 1
ATOM 588 N N . ARG A 1 80 ? 20.835 -15.553 -31.376 1.00 96.44 80 ARG A N 1
ATOM 589 C CA . ARG A 1 80 ? 20.896 -14.766 -30.135 1.00 96.44 80 ARG A CA 1
ATOM 590 C C . ARG A 1 80 ? 19.758 -13.751 -30.053 1.00 96.44 80 ARG A C 1
ATOM 592 O O . ARG A 1 80 ? 19.163 -13.597 -28.992 1.00 96.44 80 ARG A O 1
ATOM 599 N N . LEU A 1 81 ? 19.433 -13.083 -31.164 1.00 96.44 81 LEU A N 1
ATOM 600 C CA . LEU A 1 81 ? 18.271 -12.191 -31.218 1.00 96.44 81 LEU A CA 1
ATOM 601 C C . LEU A 1 81 ? 16.969 -12.974 -31.009 1.00 96.44 81 LEU A C 1
ATOM 603 O O . LEU A 1 81 ? 16.120 -12.537 -30.240 1.00 96.44 81 LEU A O 1
ATOM 607 N N . ARG A 1 82 ? 16.823 -14.144 -31.643 1.00 97.25 82 ARG A N 1
ATOM 608 C CA . ARG A 1 82 ? 15.647 -15.006 -31.454 1.00 97.25 82 ARG A CA 1
ATOM 609 C C . ARG A 1 82 ? 15.487 -15.434 -29.993 1.00 97.25 82 ARG A C 1
ATOM 611 O O . ARG A 1 82 ? 14.406 -15.254 -29.452 1.00 97.25 82 ARG A O 1
ATOM 618 N N . ALA A 1 83 ? 16.563 -15.878 -29.342 1.00 98.00 83 ALA A N 1
ATOM 619 C CA . ALA A 1 83 ? 16.533 -16.213 -27.918 1.00 98.00 83 ALA A CA 1
ATOM 620 C C . ALA A 1 83 ? 16.085 -15.026 -27.045 1.00 98.00 83 ALA A C 1
ATOM 622 O O . ALA A 1 83 ? 15.287 -15.207 -26.134 1.00 98.00 83 ALA A O 1
ATOM 623 N N . GLN A 1 84 ? 16.533 -13.801 -27.346 1.00 97.69 84 GLN A N 1
ATOM 624 C CA . GLN A 1 84 ? 16.077 -12.614 -26.616 1.00 97.69 84 GLN A CA 1
ATOM 625 C C . GLN A 1 84 ? 14.588 -12.307 -26.855 1.00 97.69 84 GLN A C 1
ATOM 627 O O . GLN A 1 84 ? 13.887 -11.933 -25.918 1.00 97.69 84 GLN A O 1
ATOM 632 N N . VAL A 1 85 ? 14.090 -12.479 -28.086 1.00 97.50 85 VAL A N 1
ATOM 633 C CA . VAL A 1 85 ? 12.655 -12.337 -28.400 1.00 97.50 85 VAL A CA 1
ATOM 634 C C . VAL A 1 85 ? 11.820 -13.363 -27.625 1.00 97.50 85 VAL A C 1
ATOM 636 O O . VAL A 1 85 ? 10.738 -13.026 -27.137 1.00 97.50 85 VAL A O 1
ATOM 639 N N . ASP A 1 86 ? 12.322 -14.591 -27.482 1.00 97.56 86 ASP A N 1
ATOM 640 C CA . ASP A 1 86 ? 11.669 -15.644 -26.701 1.00 97.56 86 ASP A CA 1
ATOM 641 C C . ASP A 1 86 ? 11.625 -15.266 -25.208 1.00 97.56 86 ASP A C 1
ATOM 643 O O . ASP A 1 86 ? 10.544 -15.290 -24.620 1.00 97.56 86 ASP A O 1
ATOM 647 N N . THR A 1 87 ? 12.737 -14.779 -24.634 1.00 97.69 87 THR A N 1
ATOM 648 C CA . THR A 1 87 ? 12.794 -14.250 -23.254 1.00 97.69 87 THR A CA 1
ATOM 649 C C . THR A 1 87 ? 11.766 -13.143 -23.020 1.00 97.69 87 THR A C 1
ATOM 651 O O . THR A 1 87 ? 11.023 -13.170 -22.040 1.00 97.69 87 THR A O 1
ATOM 654 N N . VAL A 1 88 ? 11.677 -12.167 -23.931 1.00 98.00 88 VAL A N 1
ATOM 655 C CA . VAL A 1 88 ? 10.690 -11.081 -23.823 1.00 98.00 88 VAL A CA 1
ATOM 656 C C . VAL A 1 88 ? 9.266 -11.631 -23.896 1.00 98.00 88 VAL A C 1
ATOM 658 O O . VAL A 1 88 ? 8.389 -11.164 -23.174 1.00 98.00 88 VAL A O 1
ATOM 661 N N . THR A 1 89 ? 9.016 -12.622 -24.750 1.00 97.19 89 THR A N 1
ATOM 662 C CA . THR A 1 89 ? 7.687 -13.232 -24.896 1.00 97.19 89 THR A CA 1
ATOM 663 C C . THR A 1 89 ? 7.266 -13.979 -23.628 1.00 97.19 89 THR A C 1
ATOM 665 O O . THR A 1 89 ? 6.121 -13.835 -23.196 1.00 97.19 89 THR A O 1
ATOM 668 N N . GLU A 1 90 ? 8.188 -14.713 -23.004 1.00 97.12 90 GLU A N 1
ATOM 669 C CA . GLU A 1 90 ? 7.977 -15.387 -21.718 1.00 97.12 90 GLU A CA 1
ATOM 670 C C . GLU A 1 90 ? 7.693 -14.375 -20.598 1.00 97.12 90 GLU A C 1
ATOM 672 O O . GLU A 1 90 ? 6.646 -14.446 -19.953 1.00 97.12 90 GLU A O 1
ATOM 677 N N . HIS A 1 91 ? 8.531 -13.344 -20.445 1.00 96.69 91 HIS A N 1
ATOM 678 C CA . HIS A 1 91 ? 8.315 -12.298 -19.440 1.00 96.69 91 HIS A CA 1
ATOM 679 C C . HIS A 1 91 ? 7.017 -11.503 -19.645 1.00 96.69 91 HIS A C 1
ATOM 681 O O . HIS A 1 91 ? 6.375 -11.110 -18.668 1.00 96.69 91 HIS A O 1
ATOM 687 N N . VAL A 1 92 ? 6.589 -11.274 -20.892 1.00 97.56 92 VAL A N 1
ATOM 688 C CA . VAL A 1 92 ? 5.276 -10.678 -21.186 1.00 97.56 92 VAL A CA 1
ATOM 689 C C . VAL A 1 92 ? 4.149 -11.565 -20.657 1.00 97.56 92 VAL A C 1
ATOM 691 O O . VAL A 1 92 ? 3.233 -11.052 -20.007 1.00 97.56 92 VAL A O 1
ATOM 694 N N . ALA A 1 93 ? 4.207 -12.874 -20.911 1.00 95.94 93 ALA A N 1
ATOM 695 C CA . ALA A 1 93 ? 3.190 -13.819 -20.460 1.00 95.94 93 ALA A CA 1
ATOM 696 C C . ALA A 1 93 ? 3.134 -13.905 -18.924 1.00 95.94 93 ALA A C 1
ATOM 698 O O . ALA A 1 93 ? 2.050 -13.792 -18.342 1.00 95.94 93 ALA A O 1
ATOM 699 N N . ASP A 1 94 ? 4.290 -14.004 -18.267 1.00 95.06 94 ASP A N 1
ATOM 700 C CA . ASP A 1 94 ? 4.402 -14.041 -16.805 1.00 95.06 94 ASP A CA 1
ATOM 701 C C . ASP A 1 94 ? 3.867 -12.762 -16.155 1.00 95.06 94 ASP A C 1
ATOM 703 O O . ASP A 1 94 ? 3.094 -12.804 -15.188 1.00 95.06 94 ASP A O 1
ATOM 707 N N . LEU A 1 95 ? 4.224 -11.599 -16.711 1.00 94.50 95 LEU A N 1
ATOM 708 C CA . LEU A 1 95 ? 3.733 -10.320 -16.219 1.00 94.50 95 LEU A CA 1
ATOM 709 C C . LEU A 1 95 ? 2.211 -10.216 -16.386 1.00 94.50 95 LEU A C 1
ATOM 711 O O . LEU A 1 95 ? 1.525 -9.853 -15.427 1.00 94.50 95 LEU A O 1
ATOM 715 N N . GLN A 1 96 ? 1.660 -10.594 -17.545 1.00 93.81 96 GLN A N 1
ATOM 716 C CA . GLN A 1 96 ? 0.209 -10.621 -17.770 1.00 93.81 96 GLN A CA 1
ATOM 717 C C . GLN A 1 96 ? -0.512 -11.550 -16.777 1.00 93.81 96 GLN A C 1
ATOM 719 O O . GLN A 1 96 ? -1.526 -11.151 -16.195 1.00 93.81 96 GLN A O 1
ATOM 724 N N . ALA A 1 97 ? 0.029 -12.743 -16.511 1.00 91.62 97 ALA A N 1
ATOM 725 C CA . ALA A 1 97 ? -0.525 -13.679 -15.533 1.00 91.62 97 ALA A CA 1
ATOM 726 C C . ALA A 1 97 ? -0.497 -13.108 -14.102 1.00 91.62 97 ALA A C 1
ATOM 728 O O . ALA A 1 97 ? -1.492 -13.190 -13.373 1.00 91.62 97 ALA A O 1
ATOM 729 N N . SER A 1 98 ? 0.607 -12.464 -13.707 1.00 90.25 98 SER A N 1
ATOM 730 C CA . SER A 1 98 ? 0.748 -11.852 -12.378 1.00 90.25 98 SER A CA 1
ATOM 731 C C . SER A 1 98 ? -0.223 -10.680 -12.150 1.00 90.25 98 SER A C 1
ATOM 733 O O . SER A 1 98 ? -0.777 -10.518 -11.053 1.00 90.25 98 SER A O 1
ATOM 735 N N . LEU A 1 99 ? -0.492 -9.893 -13.198 1.00 88.50 99 LEU A N 1
ATOM 736 C CA . LEU A 1 99 ? -1.445 -8.783 -13.167 1.00 88.50 99 LEU A CA 1
ATOM 737 C C . LEU A 1 99 ? -2.892 -9.291 -13.104 1.00 88.50 99 LEU A C 1
ATOM 739 O O . LEU A 1 99 ? -3.694 -8.721 -12.361 1.00 88.50 99 LEU A O 1
ATOM 743 N N . ALA A 1 100 ? -3.215 -10.386 -13.802 1.00 84.94 100 ALA A N 1
ATOM 744 C CA . ALA A 1 100 ? -4.531 -11.025 -13.742 1.00 84.94 100 ALA A CA 1
ATOM 745 C C . ALA A 1 100 ? -4.820 -11.638 -12.358 1.00 84.94 100 ALA A C 1
ATOM 747 O O . ALA A 1 100 ? -5.876 -11.381 -11.778 1.00 84.94 100 ALA A O 1
ATOM 748 N N . GLY A 1 101 ? -3.861 -12.374 -11.780 1.00 74.62 101 GLY A N 1
ATOM 749 C CA . GLY A 1 101 ? -3.998 -12.969 -10.442 1.00 74.62 101 GLY A CA 1
ATOM 750 C C . GLY A 1 101 ? -4.105 -11.935 -9.313 1.00 74.62 101 GLY A C 1
ATOM 751 O O . GLY A 1 101 ? -4.736 -12.180 -8.286 1.00 74.62 101 GLY A O 1
ATOM 752 N N . SER A 1 102 ? -3.556 -10.735 -9.517 1.00 66.44 102 SER A N 1
ATOM 753 C CA . SER A 1 102 ? -3.678 -9.623 -8.566 1.00 66.44 102 SER A CA 1
ATOM 754 C C . SER A 1 102 ? -5.087 -9.009 -8.519 1.00 66.44 102 SER A C 1
ATOM 756 O O . SER A 1 102 ? -5.422 -8.358 -7.527 1.00 66.44 102 SER A O 1
ATOM 758 N N . GLY A 1 103 ? -5.904 -9.208 -9.563 1.00 55.19 103 GLY A N 1
ATOM 759 C CA . GLY A 1 103 ? -7.275 -8.697 -9.663 1.00 55.19 103 GLY A CA 1
ATOM 760 C C . GLY A 1 103 ? -8.337 -9.569 -8.982 1.00 55.19 103 GLY A C 1
ATOM 761 O O . GLY A 1 103 ? -9.398 -9.059 -8.639 1.00 55.19 103 GLY A O 1
ATOM 762 N N . SER A 1 104 ? -8.064 -10.856 -8.737 1.00 50.34 104 SER A N 1
ATOM 763 C CA . SER A 1 104 ? -9.046 -11.804 -8.180 1.00 50.34 104 SER A CA 1
ATOM 764 C C . SER A 1 104 ? -8.999 -11.959 -6.653 1.00 50.34 104 SER A C 1
ATOM 766 O O . SER A 1 104 ? -9.879 -12.599 -6.085 1.00 50.34 104 SER A O 1
ATOM 768 N N . ALA A 1 105 ? -7.991 -11.397 -5.974 1.00 46.00 105 ALA A N 1
ATOM 769 C CA . ALA A 1 105 ? -7.712 -11.658 -4.553 1.00 46.00 105 ALA A CA 1
ATOM 770 C C . ALA A 1 105 ? -7.960 -10.467 -3.593 1.00 46.00 105 ALA A C 1
ATOM 772 O O . ALA A 1 105 ? -7.548 -10.524 -2.435 1.00 46.00 105 ALA A O 1
ATOM 773 N N . GLY A 1 106 ? -8.608 -9.377 -4.028 1.00 41.47 106 GLY A N 1
ATOM 774 C CA . GLY A 1 106 ? -8.757 -8.148 -3.232 1.00 41.47 106 GLY A CA 1
ATOM 775 C C . GLY A 1 106 ? -10.200 -7.658 -3.086 1.00 41.47 106 GLY A C 1
ATOM 776 O O . GLY A 1 106 ? -10.908 -7.510 -4.072 1.00 41.47 106 GLY A O 1
ATOM 777 N N . SER A 1 107 ? -10.600 -7.390 -1.840 1.00 41.97 107 SER A N 1
ATOM 778 C CA . SER A 1 107 ? -11.882 -6.816 -1.396 1.00 41.97 107 SER A CA 1
ATOM 779 C C . SER A 1 107 ? -12.381 -5.615 -2.242 1.00 41.97 107 SER A C 1
ATOM 781 O O . SER A 1 107 ? -11.546 -4.847 -2.718 1.00 41.97 107 SER A O 1
ATOM 783 N N . PRO A 1 108 ? -13.706 -5.356 -2.356 1.00 39.53 108 PRO A N 1
ATOM 784 C CA . PRO A 1 108 ? -14.301 -4.288 -3.186 1.00 39.53 108 PRO A CA 1
ATOM 785 C C . PRO A 1 108 ? -13.968 -2.832 -2.802 1.00 39.53 108 PRO A C 1
ATOM 787 O O . PRO A 1 108 ? -14.573 -1.901 -3.335 1.00 39.53 108 PRO A O 1
ATOM 790 N N . SER A 1 109 ? -13.067 -2.585 -1.853 1.00 40.34 109 SER A N 1
ATOM 791 C CA . SER A 1 109 ? -12.771 -1.233 -1.382 1.00 40.34 109 SER A CA 1
ATOM 792 C C . SER A 1 109 ? -11.615 -0.599 -2.162 1.00 40.34 109 SER A C 1
ATOM 794 O O . SER A 1 109 ? -10.483 -1.064 -2.059 1.00 40.34 109 SER A O 1
ATOM 796 N N . ALA A 1 110 ? -11.928 0.524 -2.820 1.00 40.94 110 ALA A N 1
ATOM 797 C CA . ALA A 1 110 ? -11.062 1.505 -3.493 1.00 40.94 110 ALA A CA 1
ATOM 798 C C . ALA A 1 110 ? -10.849 1.307 -5.011 1.00 40.94 110 ALA A C 1
ATOM 800 O O . ALA A 1 110 ? -9.845 0.775 -5.481 1.00 40.94 110 ALA A O 1
ATOM 801 N N . GLY A 1 111 ? -11.784 1.861 -5.790 1.00 38.22 111 GLY A N 1
ATOM 802 C CA . GLY A 1 111 ? -11.808 1.897 -7.258 1.00 38.22 111 GLY A CA 1
ATOM 803 C C . GLY A 1 111 ? -10.719 2.719 -7.967 1.00 38.22 111 GLY A C 1
ATOM 804 O O . GLY A 1 111 ? -10.934 3.095 -9.112 1.00 38.22 111 GLY A O 1
ATOM 805 N N . SER A 1 112 ? -9.566 2.984 -7.340 1.00 45.19 112 SER A N 1
ATOM 806 C CA . SER A 1 112 ? -8.429 3.665 -7.991 1.00 45.19 112 SER A CA 1
ATOM 807 C C . SER A 1 112 ? -7.235 2.743 -8.269 1.00 45.19 112 SER A C 1
ATOM 809 O O . SER A 1 112 ? -6.488 2.991 -9.211 1.00 45.19 112 SER A O 1
ATOM 811 N N . ALA A 1 113 ? -7.055 1.654 -7.509 1.00 46.03 113 ALA A N 1
ATOM 812 C CA . ALA A 1 113 ? -5.882 0.778 -7.645 1.00 46.03 113 ALA A CA 1
ATOM 813 C C . ALA A 1 113 ? -6.007 -0.265 -8.778 1.00 46.03 113 ALA A C 1
ATOM 815 O O . ALA A 1 113 ? -4.997 -0.714 -9.317 1.00 46.03 113 ALA A O 1
ATOM 816 N N . SER A 1 114 ? -7.230 -0.632 -9.177 1.00 49.53 114 SER A N 1
ATOM 817 C CA . SER A 1 114 ? -7.491 -1.567 -10.286 1.00 49.53 114 SER A CA 1
ATOM 818 C C . SER A 1 114 ? -7.241 -0.961 -11.673 1.00 49.53 114 SER A C 1
ATOM 820 O O . SER A 1 114 ? -7.046 -1.697 -12.639 1.00 49.53 114 SER A O 1
ATOM 822 N N . GLY A 1 115 ? -7.215 0.373 -11.782 1.00 55.59 115 GLY A N 1
ATOM 823 C CA . GLY A 1 115 ? -6.957 1.072 -13.042 1.00 55.59 115 GLY A CA 1
ATOM 824 C C . GLY A 1 115 ? -5.515 0.910 -13.531 1.00 55.59 115 GLY A C 1
ATOM 825 O O . GLY A 1 115 ? -5.300 0.671 -14.718 1.00 55.59 115 GLY A O 1
ATOM 826 N N . GLY A 1 116 ? -4.537 0.964 -12.617 1.00 71.62 116 GLY A N 1
ATOM 827 C CA 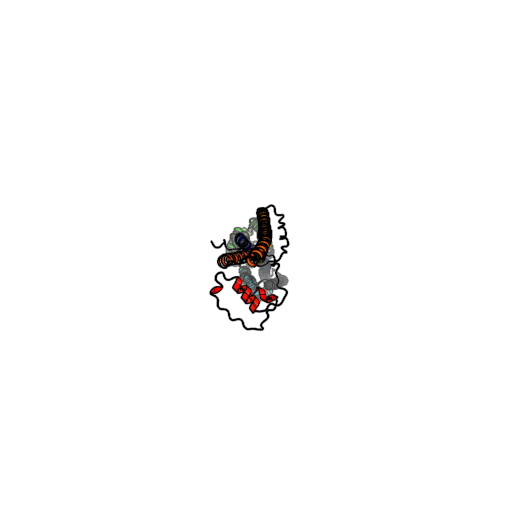. GLY A 1 116 ? -3.111 0.899 -12.957 1.00 71.62 116 GLY A CA 1
ATOM 828 C C . GLY A 1 116 ? -2.677 -0.457 -13.519 1.00 71.62 116 GLY A C 1
ATOM 829 O O . GLY A 1 116 ? -2.021 -0.516 -14.554 1.00 71.62 116 GLY A O 1
ATOM 830 N N . SER A 1 117 ? -3.097 -1.573 -12.913 1.00 81.81 117 SER A N 1
ATOM 831 C CA . SER A 1 117 ? -2.751 -2.910 -13.426 1.00 81.81 117 SER A CA 1
ATOM 832 C C . SER A 1 117 ? -3.376 -3.198 -14.794 1.00 81.81 117 SER A C 1
ATOM 834 O O . SER A 1 117 ? -2.731 -3.808 -15.645 1.00 81.81 117 SER A O 1
ATOM 836 N N . ALA A 1 118 ? -4.603 -2.725 -15.037 1.00 86.75 118 ALA A N 1
ATOM 837 C CA . ALA A 1 118 ? -5.275 -2.862 -16.328 1.00 86.75 118 ALA A CA 1
ATOM 838 C C . ALA A 1 118 ? -4.632 -1.996 -17.426 1.00 86.75 118 ALA A C 1
ATOM 840 O O . ALA A 1 118 ? -4.624 -2.379 -18.597 1.00 86.75 118 ALA A O 1
ATOM 841 N N . GLU A 1 119 ? -4.109 -0.820 -17.076 1.00 90.00 119 GLU A N 1
ATOM 842 C CA . GLU A 1 119 ? -3.335 0.025 -17.992 1.00 90.00 119 GLU A CA 1
ATOM 843 C C . GLU A 1 119 ? -1.993 -0.607 -18.353 1.00 90.00 119 GLU A C 1
ATOM 845 O O . GLU A 1 119 ? -1.681 -0.700 -19.541 1.00 90.00 119 GLU A O 1
ATOM 850 N N . VAL A 1 120 ? -1.253 -1.117 -17.363 1.00 93.62 120 VAL A N 1
ATOM 851 C CA . VAL A 1 120 ? 0.004 -1.846 -17.591 1.00 93.62 120 VAL A CA 1
ATOM 852 C C . VAL A 1 120 ? -0.238 -3.072 -18.469 1.00 93.62 120 VAL A C 1
ATOM 854 O O . VAL A 1 120 ? 0.461 -3.251 -19.461 1.00 93.62 120 VAL A O 1
ATOM 857 N N . ALA A 1 121 ? -1.268 -3.875 -18.180 1.00 93.94 121 ALA A N 1
ATOM 858 C CA . ALA A 1 121 ? -1.599 -5.052 -18.984 1.00 93.94 121 ALA A CA 1
ATOM 859 C C . ALA A 1 121 ? -1.871 -4.697 -20.458 1.00 93.94 121 ALA A C 1
ATOM 861 O O . ALA A 1 121 ? -1.366 -5.373 -21.353 1.00 93.94 121 ALA A O 1
ATOM 862 N N . ARG A 1 122 ? -2.610 -3.607 -20.721 1.00 94.12 122 ARG A N 1
ATOM 863 C CA . ARG A 1 122 ? -2.860 -3.105 -22.085 1.00 94.12 122 ARG A CA 1
ATOM 864 C C . ARG A 1 122 ? -1.593 -2.598 -22.770 1.00 94.12 122 ARG A C 1
ATOM 866 O O . ARG A 1 122 ? -1.409 -2.842 -23.959 1.00 94.12 122 ARG A O 1
ATOM 873 N N . ALA A 1 123 ? -0.730 -1.886 -22.049 1.00 96.31 123 ALA A N 1
ATOM 874 C CA . ALA A 1 123 ? 0.524 -1.390 -22.608 1.00 96.31 123 ALA A CA 1
ATOM 875 C C . ALA A 1 123 ? 1.479 -2.538 -22.971 1.00 96.31 123 ALA A C 1
ATOM 877 O O . ALA A 1 123 ? 2.061 -2.524 -24.054 1.00 96.31 123 ALA A O 1
ATOM 878 N N . VAL A 1 124 ? 1.568 -3.551 -22.105 1.00 96.50 124 VAL A N 1
ATOM 879 C CA . VAL A 1 124 ? 2.336 -4.785 -22.324 1.00 96.50 124 VAL A CA 1
ATOM 880 C C . VAL A 1 124 ? 1.784 -5.578 -23.513 1.00 96.50 124 VAL A C 1
ATOM 882 O O . VAL A 1 124 ? 2.555 -6.050 -24.342 1.00 96.50 124 VAL A O 1
ATOM 885 N N . ASP A 1 125 ? 0.460 -5.662 -23.675 1.00 94.81 125 ASP A N 1
ATOM 886 C CA . ASP A 1 125 ? -0.154 -6.305 -24.848 1.00 94.81 125 ASP A CA 1
ATOM 887 C C . ASP A 1 125 ? 0.265 -5.639 -26.174 1.00 94.81 125 ASP A C 1
ATOM 889 O O . ASP A 1 125 ? 0.482 -6.305 -27.189 1.00 94.81 125 ASP A O 1
ATOM 893 N N . GLY A 1 126 ? 0.484 -4.320 -26.137 1.00 94.44 126 GLY A N 1
ATOM 894 C CA . GLY A 1 126 ? 0.978 -3.524 -27.259 1.00 94.44 126 GLY A CA 1
ATOM 895 C C . GLY A 1 126 ? 2.372 -3.916 -27.769 1.00 94.44 126 GLY A C 1
ATOM 896 O O . GLY A 1 126 ? 2.714 -3.554 -28.896 1.00 94.44 126 GLY A O 1
ATOM 897 N N . ILE A 1 127 ? 3.156 -4.693 -27.009 1.00 97.19 127 ILE A N 1
ATOM 898 C CA . ILE A 1 127 ? 4.464 -5.224 -27.444 1.00 97.19 127 ILE A CA 1
ATOM 899 C C . ILE A 1 127 ? 4.316 -6.122 -28.679 1.00 97.19 127 ILE A C 1
ATOM 901 O O . ILE A 1 127 ? 5.213 -6.166 -29.522 1.00 97.19 127 ILE A O 1
ATOM 905 N N . ARG A 1 128 ? 3.160 -6.778 -28.858 1.00 94.81 128 ARG A N 1
ATOM 906 C CA . ARG A 1 128 ? 2.871 -7.593 -30.052 1.00 94.81 128 ARG A CA 1
ATOM 907 C C . ARG A 1 128 ? 2.968 -6.800 -31.359 1.00 94.81 128 ARG A C 1
ATOM 909 O O . ARG A 1 128 ? 3.261 -7.387 -32.395 1.00 94.81 128 ARG A O 1
ATOM 916 N N . GLY A 1 129 ? 2.808 -5.475 -31.312 1.00 94.56 129 GLY A N 1
ATOM 917 C CA . GLY A 1 129 ? 2.999 -4.596 -32.468 1.00 94.56 129 GLY A CA 1
ATO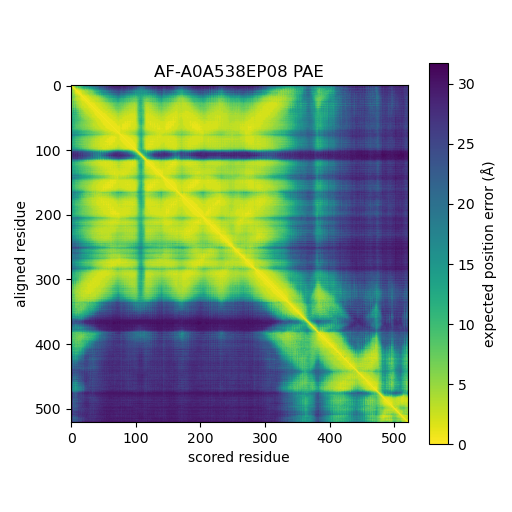M 918 C C . GLY A 1 129 ? 4.428 -4.581 -33.030 1.00 94.56 129 GLY A C 1
ATOM 919 O O . GLY A 1 129 ? 4.634 -4.091 -34.135 1.00 94.56 129 GLY A O 1
ATOM 920 N N . LEU A 1 130 ? 5.416 -5.131 -32.313 1.00 96.38 130 LEU A N 1
ATOM 921 C CA . LEU A 1 130 ? 6.798 -5.256 -32.788 1.00 96.38 130 LEU A CA 1
ATOM 922 C C . LEU A 1 130 ? 7.034 -6.487 -33.678 1.00 96.38 130 LEU A C 1
ATOM 924 O O . LEU A 1 130 ? 8.147 -6.661 -34.169 1.00 96.38 130 LEU A O 1
ATOM 928 N N . VAL A 1 131 ? 6.029 -7.343 -33.900 1.00 95.88 131 VAL A N 1
ATOM 929 C CA . VAL A 1 131 ? 6.193 -8.627 -34.609 1.00 95.88 131 VAL A CA 1
ATOM 930 C C . VAL A 1 131 ? 6.818 -8.478 -36.003 1.00 95.88 131 VAL A C 1
ATOM 932 O O . VAL A 1 131 ? 7.784 -9.176 -36.314 1.00 95.88 131 VAL A O 1
ATOM 935 N N . ASP A 1 132 ? 6.357 -7.513 -36.800 1.00 95.19 132 ASP A N 1
ATOM 936 C CA . ASP A 1 132 ? 6.870 -7.293 -38.158 1.00 95.19 132 ASP A CA 1
ATOM 937 C C . ASP A 1 132 ? 8.304 -6.744 -38.144 1.00 95.19 132 ASP A C 1
ATOM 939 O O . ASP A 1 132 ? 9.142 -7.133 -38.960 1.00 95.19 132 ASP A O 1
ATOM 943 N N . LEU A 1 133 ? 8.620 -5.875 -37.177 1.00 94.75 133 LEU A N 1
ATOM 944 C CA . LEU A 1 133 ? 9.972 -5.340 -36.994 1.00 94.75 133 LEU A CA 1
ATOM 945 C C . LEU A 1 133 ? 10.953 -6.419 -36.540 1.00 94.75 133 LEU A C 1
ATOM 947 O O . LEU A 1 133 ? 12.072 -6.463 -37.047 1.00 94.75 133 LEU A O 1
ATOM 951 N N . ARG A 1 134 ? 10.533 -7.314 -35.639 1.00 95.62 134 ARG A N 1
ATOM 952 C CA . ARG A 1 134 ? 11.324 -8.475 -35.202 1.00 95.62 134 ARG A CA 1
ATOM 953 C C . ARG A 1 134 ? 11.632 -9.400 -36.374 1.00 95.62 134 ARG A C 1
ATOM 955 O O . ARG A 1 134 ? 12.785 -9.790 -36.558 1.00 95.62 134 ARG A O 1
ATOM 962 N N . ALA A 1 135 ? 10.625 -9.707 -37.194 1.00 95.00 135 ALA A N 1
ATOM 963 C CA . ALA A 1 135 ? 10.796 -10.524 -38.392 1.00 95.00 135 ALA A CA 1
ATOM 964 C C . ALA A 1 135 ? 11.766 -9.866 -39.389 1.00 95.00 135 ALA A C 1
ATOM 966 O O . ALA A 1 135 ? 12.693 -10.519 -39.870 1.00 95.00 135 ALA A O 1
ATOM 967 N N . GLY A 1 136 ? 11.609 -8.562 -39.639 1.00 95.00 136 GLY A N 1
ATOM 968 C CA . GLY A 1 136 ? 12.518 -7.801 -40.494 1.00 95.00 136 GLY A CA 1
ATOM 969 C C . GLY A 1 136 ? 13.949 -7.738 -39.950 1.00 95.00 136 GLY A C 1
ATOM 970 O O . GLY A 1 136 ? 14.896 -7.856 -40.721 1.00 95.00 136 GLY A O 1
ATOM 971 N N . ALA A 1 137 ? 14.135 -7.583 -38.637 1.00 94.38 137 ALA A N 1
ATOM 972 C CA . ALA A 1 137 ? 15.461 -7.533 -38.023 1.00 94.38 137 ALA A CA 1
ATOM 973 C C . ALA A 1 137 ? 16.183 -8.883 -38.142 1.00 94.38 137 ALA A C 1
ATOM 975 O O . ALA A 1 137 ? 17.336 -8.916 -38.562 1.00 94.38 137 ALA A O 1
ATOM 976 N N . LEU A 1 138 ? 15.482 -9.994 -37.879 1.00 93.44 138 LEU A N 1
ATOM 977 C CA . LEU A 1 138 ? 16.007 -11.355 -38.058 1.00 93.44 138 LEU A CA 1
ATOM 978 C C . LEU A 1 138 ? 16.370 -11.666 -39.517 1.00 93.44 138 LEU A C 1
ATOM 980 O O . LEU A 1 138 ? 17.317 -12.409 -39.769 1.00 93.44 138 LEU A O 1
ATOM 984 N N . ALA A 1 139 ? 15.623 -11.108 -40.473 1.00 93.00 139 ALA A N 1
ATOM 985 C CA . ALA A 1 139 ? 15.902 -11.233 -41.901 1.00 93.00 139 ALA A CA 1
ATOM 986 C C . ALA A 1 139 ? 16.986 -10.257 -42.403 1.00 93.00 139 ALA A C 1
ATOM 988 O O . ALA A 1 139 ? 17.416 -10.359 -43.551 1.00 93.00 139 ALA A O 1
ATOM 989 N N . GLY A 1 140 ? 17.427 -9.303 -41.575 1.00 91.25 140 GLY A N 1
ATOM 990 C CA . GLY A 1 140 ? 18.357 -8.248 -41.978 1.00 91.25 140 GLY A CA 1
ATOM 991 C C . GLY A 1 140 ? 17.740 -7.180 -42.894 1.00 91.25 140 GLY A C 1
ATOM 992 O O . GLY A 1 140 ? 18.473 -6.453 -43.559 1.00 91.25 140 GLY A O 1
ATOM 993 N N . THR A 1 141 ? 16.409 -7.090 -42.964 1.00 93.12 141 THR A N 1
ATOM 994 C CA . THR A 1 141 ? 15.660 -6.207 -43.876 1.00 93.12 141 THR A CA 1
ATOM 995 C C . THR A 1 141 ? 14.858 -5.120 -43.160 1.00 93.12 141 THR A C 1
ATOM 997 O O . THR A 1 141 ? 14.148 -4.358 -43.818 1.00 93.12 141 THR A O 1
ATOM 1000 N N . ALA A 1 142 ? 14.910 -5.046 -41.826 1.00 92.75 142 ALA A N 1
ATOM 1001 C CA . ALA A 1 142 ? 14.185 -4.010 -41.096 1.00 92.75 142 ALA A CA 1
ATOM 1002 C C . ALA A 1 142 ? 14.732 -2.602 -41.416 1.00 92.75 142 ALA A C 1
ATOM 1004 O O . ALA A 1 142 ? 15.948 -2.410 -41.495 1.00 92.75 142 ALA A O 1
ATOM 1005 N N . PRO A 1 143 ? 13.849 -1.597 -41.556 1.00 91.88 143 PRO A N 1
ATOM 1006 C CA . PRO A 1 143 ? 14.256 -0.209 -41.749 1.00 91.88 143 PRO A CA 1
ATOM 1007 C C . PRO A 1 143 ? 15.000 0.324 -40.513 1.00 91.88 143 PRO A C 1
ATOM 1009 O O . PRO A 1 143 ? 14.420 0.452 -39.430 1.00 91.88 143 PRO A O 1
ATOM 1012 N N . VAL A 1 144 ? 16.293 0.630 -40.686 1.00 88.94 144 VAL A N 1
ATOM 1013 C CA . VAL A 1 144 ? 17.221 1.068 -39.621 1.00 88.94 144 VAL A CA 1
ATOM 1014 C C . VAL A 1 144 ? 16.699 2.308 -38.885 1.00 88.94 144 VAL A C 1
ATOM 1016 O O . VAL A 1 144 ? 16.803 2.396 -37.663 1.00 88.94 144 VAL A O 1
ATOM 1019 N N . ASP A 1 145 ? 16.089 3.241 -39.615 1.00 88.75 145 ASP A N 1
ATOM 1020 C CA . ASP A 1 145 ? 15.523 4.493 -39.108 1.00 88.75 145 ASP A CA 1
ATOM 1021 C C . ASP A 1 145 ? 14.283 4.288 -38.225 1.00 88.75 145 ASP A C 1
ATOM 1023 O O . ASP A 1 145 ? 13.995 5.122 -37.369 1.00 88.75 145 ASP A O 1
ATOM 1027 N N . ARG A 1 146 ? 13.561 3.171 -38.384 1.00 93.12 146 ARG A N 1
ATOM 1028 C CA . ARG A 1 146 ? 12.349 2.878 -37.600 1.00 93.12 146 ARG A CA 1
ATOM 1029 C C . ARG A 1 146 ? 12.589 1.986 -36.396 1.00 93.12 146 ARG A C 1
ATOM 1031 O O . ARG A 1 146 ? 11.750 1.969 -35.498 1.00 93.12 146 ARG A O 1
ATOM 1038 N N . LEU A 1 147 ? 13.703 1.258 -36.361 1.00 93.69 147 LEU A N 1
ATOM 1039 C CA . LEU A 1 147 ? 13.944 0.249 -35.337 1.00 93.69 147 LEU A CA 1
ATOM 1040 C C . LEU A 1 147 ? 13.995 0.872 -33.931 1.00 93.69 147 LEU A C 1
ATOM 1042 O O . LEU A 1 147 ? 13.187 0.532 -33.071 1.00 93.69 147 LEU A O 1
ATOM 1046 N N . VAL A 1 148 ? 14.886 1.842 -33.703 1.00 96.31 148 VAL A N 1
ATOM 1047 C CA . VAL A 1 148 ? 15.034 2.474 -32.379 1.00 96.31 148 VAL A CA 1
ATOM 1048 C C . VAL A 1 148 ? 13.767 3.239 -31.950 1.00 96.31 148 VAL A C 1
ATOM 1050 O O . VAL A 1 148 ? 13.318 3.004 -30.821 1.00 96.31 148 VAL A O 1
ATOM 1053 N N . PRO A 1 149 ? 13.127 4.068 -32.808 1.00 96.56 149 PRO A N 1
ATOM 1054 C CA . PRO A 1 149 ? 11.891 4.767 -32.448 1.00 96.56 149 PRO A CA 1
ATOM 1055 C C . PRO A 1 149 ? 10.704 3.851 -32.130 1.00 96.56 149 PRO A C 1
ATOM 1057 O O . PRO A 1 149 ? 9.949 4.143 -31.206 1.00 96.56 149 PRO A O 1
ATOM 1060 N N . ALA A 1 150 ? 10.514 2.748 -32.864 1.00 96.69 150 ALA A N 1
ATOM 1061 C CA . ALA A 1 150 ? 9.360 1.871 -32.659 1.00 96.69 150 ALA A CA 1
ATOM 1062 C C . ALA A 1 150 ? 9.431 1.117 -31.324 1.00 96.69 150 ALA A C 1
ATOM 1064 O O . ALA A 1 150 ? 8.451 1.098 -30.575 1.00 96.69 150 ALA A O 1
ATOM 1065 N N . TYR A 1 151 ? 10.602 0.565 -30.990 1.00 97.62 151 TYR A N 1
ATOM 1066 C CA . TYR A 1 151 ? 10.851 -0.001 -29.662 1.00 97.62 151 TYR A CA 1
ATOM 1067 C C . TYR A 1 151 ? 10.711 1.072 -28.576 1.00 97.62 151 TYR A C 1
ATOM 1069 O O . TYR A 1 151 ? 10.026 0.836 -27.584 1.00 97.62 151 TYR A O 1
ATOM 1077 N N . GLY A 1 152 ? 11.275 2.269 -28.786 1.00 96.88 152 GLY A N 1
ATOM 1078 C CA . GLY A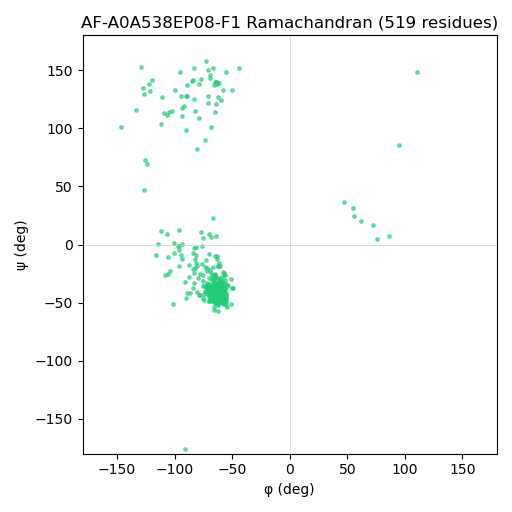 1 152 ? 11.176 3.363 -27.816 1.00 96.88 152 GLY A CA 1
ATOM 1079 C C . GLY A 1 152 ? 9.734 3.796 -27.537 1.00 96.88 152 GLY A C 1
ATOM 1080 O O . GLY A 1 152 ? 9.368 4.024 -26.385 1.00 96.88 152 GLY A O 1
ATOM 1081 N N . ALA A 1 153 ? 8.873 3.830 -28.558 1.00 97.12 153 ALA A N 1
ATOM 1082 C CA . ALA A 1 153 ? 7.456 4.157 -28.394 1.00 97.12 153 ALA A CA 1
ATOM 1083 C C . ALA A 1 153 ? 6.695 3.099 -27.575 1.00 97.12 153 ALA A C 1
ATOM 1085 O O . ALA A 1 153 ? 5.808 3.441 -26.791 1.00 97.12 153 ALA A O 1
ATOM 1086 N N . VAL A 1 154 ? 7.029 1.816 -27.747 1.00 97.69 154 VAL A N 1
ATOM 1087 C CA . VAL A 1 154 ? 6.448 0.719 -26.958 1.00 97.69 154 VAL A CA 1
ATOM 1088 C C . VAL A 1 154 ? 6.948 0.771 -25.515 1.00 97.69 154 VAL A C 1
ATOM 1090 O O . VAL A 1 154 ? 6.126 0.759 -24.601 1.00 97.69 154 VAL A O 1
ATOM 1093 N N . ILE A 1 155 ? 8.261 0.900 -25.307 1.00 97.75 155 ILE A N 1
ATOM 1094 C CA . ILE A 1 155 ? 8.874 0.974 -23.974 1.00 97.75 155 ILE A CA 1
ATOM 1095 C C . ILE A 1 155 ? 8.334 2.178 -23.193 1.00 97.75 155 ILE A C 1
ATOM 1097 O O . ILE A 1 155 ? 7.870 2.023 -22.066 1.00 97.75 155 ILE A O 1
ATOM 1101 N N . THR A 1 156 ? 8.298 3.361 -23.811 1.00 96.94 156 THR A N 1
ATOM 1102 C CA . THR A 1 156 ? 7.765 4.578 -23.177 1.00 96.94 156 THR A CA 1
ATOM 1103 C C . THR A 1 156 ? 6.298 4.402 -22.786 1.00 96.94 156 THR A C 1
ATOM 1105 O O . THR A 1 156 ? 5.927 4.745 -21.671 1.00 96.94 156 THR A O 1
ATOM 1108 N N . ARG A 1 157 ? 5.466 3.780 -23.638 1.00 97.38 157 ARG A N 1
ATOM 1109 C CA . ARG A 1 157 ? 4.059 3.496 -23.307 1.00 97.38 157 ARG A CA 1
ATOM 1110 C C . ARG A 1 157 ? 3.921 2.549 -22.112 1.00 97.38 157 ARG A C 1
ATOM 1112 O O . ARG A 1 157 ? 3.003 2.714 -21.312 1.00 97.38 157 ARG A O 1
ATOM 1119 N N . VAL A 1 158 ? 4.808 1.561 -22.000 1.00 97.06 158 VAL A N 1
ATOM 1120 C CA . VAL A 1 158 ? 4.853 0.627 -20.867 1.00 97.06 158 VAL A CA 1
ATOM 1121 C C . VAL A 1 158 ? 5.259 1.349 -19.576 1.00 97.06 158 VAL A C 1
ATOM 1123 O O . VAL A 1 158 ? 4.611 1.145 -18.551 1.00 97.06 158 VAL A O 1
ATOM 1126 N N . ILE A 1 159 ? 6.255 2.239 -19.629 1.00 95.75 159 ILE A N 1
ATOM 1127 C CA . ILE A 1 159 ? 6.654 3.076 -18.484 1.00 95.75 159 ILE A CA 1
ATOM 1128 C C . ILE A 1 159 ? 5.513 4.029 -18.089 1.00 95.75 159 ILE A C 1
ATOM 1130 O O . ILE A 1 159 ? 5.132 4.087 -16.923 1.00 95.75 159 ILE A O 1
ATOM 1134 N N . ASP A 1 160 ? 4.901 4.724 -19.052 1.00 95.25 160 ASP A N 1
ATOM 1135 C CA . ASP A 1 160 ? 3.803 5.672 -18.813 1.00 95.25 160 ASP A CA 1
ATOM 1136 C C . ASP A 1 160 ? 2.572 5.004 -18.180 1.00 95.25 160 ASP A C 1
ATOM 1138 O O . ASP A 1 160 ? 1.868 5.624 -17.378 1.00 95.25 160 ASP A O 1
ATOM 1142 N N . ALA A 1 161 ? 2.324 3.730 -18.495 1.00 94.56 161 ALA A N 1
ATOM 1143 C CA . ALA A 1 161 ? 1.228 2.957 -17.920 1.00 94.56 161 ALA A CA 1
ATOM 1144 C C . ALA A 1 161 ? 1.387 2.690 -16.413 1.00 94.56 161 ALA A C 1
ATOM 1146 O O . ALA A 1 161 ? 0.393 2.410 -15.745 1.00 94.56 161 ALA A O 1
ATOM 1147 N N . LEU A 1 162 ? 2.601 2.810 -15.858 1.00 92.62 162 LEU A N 1
ATOM 1148 C CA . LEU A 1 162 ? 2.828 2.682 -14.416 1.00 92.62 162 LEU A CA 1
ATOM 1149 C C . LEU A 1 162 ? 2.245 3.856 -13.619 1.00 92.62 162 LEU A C 1
ATOM 1151 O O . LEU A 1 162 ? 1.896 3.679 -12.452 1.00 92.62 162 LEU A O 1
ATOM 1155 N N . ARG A 1 163 ? 2.168 5.053 -14.224 1.00 92.06 163 ARG A N 1
ATOM 1156 C CA . ARG A 1 163 ? 1.645 6.290 -13.609 1.00 92.06 163 ARG A CA 1
ATOM 1157 C C . ARG A 1 163 ? 2.192 6.580 -12.206 1.00 92.06 163 ARG A C 1
ATOM 1159 O O . ARG A 1 163 ? 1.481 7.111 -11.351 1.00 92.06 163 A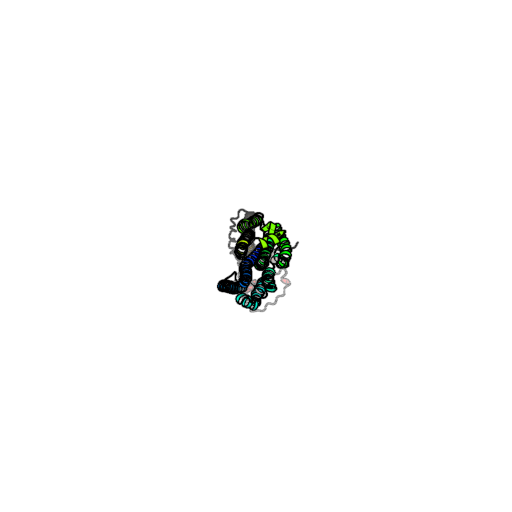RG A O 1
ATOM 1166 N N . LEU A 1 164 ? 3.467 6.264 -11.979 1.00 89.75 164 LEU A N 1
ATOM 1167 C CA . LEU A 1 164 ? 4.103 6.319 -10.659 1.00 89.75 164 LEU A CA 1
ATOM 1168 C C . LEU A 1 164 ? 3.994 7.689 -9.989 1.00 89.75 164 LEU A C 1
ATOM 1170 O O . LEU A 1 164 ? 3.804 7.772 -8.780 1.00 89.75 164 LEU A O 1
ATOM 1174 N N . GLU A 1 165 ? 4.048 8.764 -10.767 1.00 86.75 165 GLU A N 1
ATOM 1175 C CA . GLU A 1 165 ? 3.978 10.128 -10.239 1.00 86.75 165 GLU A CA 1
ATOM 1176 C C . GLU A 1 165 ? 2.570 10.549 -9.805 1.00 86.75 165 GLU A C 1
ATOM 1178 O O . GLU A 1 165 ? 2.421 11.401 -8.935 1.00 86.75 165 GLU A O 1
ATOM 1183 N N . GLN A 1 166 ? 1.526 9.956 -10.392 1.00 85.06 166 GLN A N 1
ATOM 1184 C CA . GLN A 1 166 ? 0.134 10.317 -10.099 1.00 85.06 166 GLN A CA 1
ATOM 1185 C C . GLN A 1 166 ? -0.377 9.663 -8.812 1.00 85.06 166 GLN A C 1
ATOM 1187 O O . GLN A 1 166 ? -1.383 10.097 -8.254 1.00 85.06 166 GLN A O 1
ATOM 1192 N N . VAL A 1 167 ? 0.305 8.612 -8.348 1.00 77.62 167 VAL A N 1
ATOM 1193 C CA . VAL A 1 167 ? -0.124 7.791 -7.209 1.00 77.62 167 VAL A CA 1
ATOM 1194 C C . VAL A 1 167 ? 0.607 8.128 -5.907 1.00 77.62 167 VAL A C 1
ATOM 1196 O O . VAL A 1 167 ? 0.333 7.502 -4.883 1.00 77.62 167 VAL A O 1
ATOM 1199 N N . VAL A 1 168 ? 1.515 9.114 -5.907 1.00 86.19 168 VAL A N 1
ATOM 1200 C CA . VAL A 1 168 ? 2.355 9.437 -4.742 1.00 86.19 168 VAL A CA 1
ATOM 1201 C C . VAL A 1 168 ? 2.355 10.912 -4.351 1.00 86.19 168 VAL A C 1
ATOM 1203 O O . VAL A 1 168 ? 2.203 11.806 -5.176 1.00 86.19 168 VAL A O 1
ATOM 1206 N N . ASP A 1 169 ? 2.592 11.168 -3.062 1.00 87.19 169 ASP A N 1
ATOM 1207 C CA . ASP A 1 169 ? 2.835 12.510 -2.530 1.00 87.19 169 ASP A CA 1
ATOM 1208 C C . ASP A 1 169 ? 4.343 12.800 -2.471 1.00 87.19 169 ASP A C 1
ATOM 1210 O O . ASP A 1 169 ? 5.068 12.247 -1.637 1.00 87.19 169 ASP A O 1
ATOM 1214 N N . VAL A 1 170 ? 4.812 13.714 -3.323 1.00 88.50 170 VAL A N 1
ATOM 1215 C CA . VAL A 1 170 ? 6.220 14.148 -3.410 1.00 88.50 170 VAL A CA 1
ATOM 1216 C C . VAL A 1 170 ? 6.735 14.869 -2.159 1.00 88.50 170 VAL A C 1
ATOM 1218 O O . VAL A 1 170 ? 7.935 15.107 -2.036 1.00 88.50 170 VAL A O 1
ATOM 1221 N N . ARG A 1 171 ? 5.861 15.218 -1.208 1.00 89.75 171 ARG A N 1
ATOM 1222 C CA . ARG A 1 171 ? 6.261 15.748 0.107 1.00 89.75 171 ARG A CA 1
ATOM 1223 C C . ARG A 1 171 ? 6.777 14.653 1.037 1.00 89.75 171 ARG A C 1
ATOM 1225 O O . ARG A 1 171 ? 7.425 14.953 2.037 1.00 89.75 171 ARG A O 1
ATOM 1232 N N . THR A 1 172 ? 6.499 13.393 0.716 1.00 87.88 172 THR A N 1
ATOM 1233 C CA . THR A 1 172 ? 6.931 12.231 1.493 1.00 87.88 172 THR A CA 1
ATOM 1234 C C . THR A 1 172 ? 8.221 11.637 0.929 1.00 87.88 172 THR A C 1
ATOM 1236 O O . THR A 1 172 ? 8.468 11.680 -0.276 1.00 87.88 172 THR A O 1
ATOM 1239 N N . THR A 1 173 ? 9.062 11.062 1.790 1.00 87.50 173 THR A N 1
ATOM 1240 C CA . THR A 1 173 ? 10.336 10.442 1.381 1.00 87.50 173 THR A CA 1
ATOM 1241 C C . THR A 1 173 ? 10.127 9.287 0.395 1.00 87.50 173 THR A C 1
ATOM 1243 O O . THR A 1 173 ? 10.869 9.152 -0.573 1.00 87.50 173 THR A O 1
ATOM 1246 N N . GLU A 1 174 ? 9.106 8.468 0.625 1.00 88.00 174 GLU A N 1
ATOM 1247 C CA . GLU A 1 174 ? 8.670 7.368 -0.230 1.00 88.00 174 GLU A CA 1
ATOM 1248 C C . GLU A 1 174 ? 8.164 7.880 -1.576 1.00 88.00 174 GLU A C 1
ATOM 1250 O O . GLU A 1 174 ? 8.596 7.375 -2.606 1.00 88.00 174 GLU A O 1
ATOM 1255 N N . GLY A 1 175 ? 7.331 8.926 -1.595 1.00 90.44 175 GLY A N 1
ATOM 1256 C CA . GLY A 1 175 ? 6.824 9.489 -2.843 1.00 90.44 175 GLY A CA 1
ATOM 1257 C C . GLY A 1 175 ? 7.927 10.099 -3.699 1.00 90.44 175 GLY A C 1
ATOM 1258 O O . GLY A 1 175 ? 7.957 9.873 -4.905 1.00 90.44 175 GLY A O 1
ATOM 1259 N N . ARG A 1 176 ? 8.907 10.776 -3.082 1.00 92.56 176 ARG A N 1
ATOM 1260 C CA . ARG A 1 176 ? 10.112 11.237 -3.793 1.00 92.56 176 ARG A CA 1
ATOM 1261 C C . ARG A 1 176 ? 10.875 10.077 -4.421 1.00 92.56 176 ARG A C 1
ATOM 1263 O O . ARG A 1 176 ? 11.213 10.144 -5.593 1.00 92.56 176 ARG A O 1
ATOM 1270 N N . GLN A 1 177 ? 11.112 8.998 -3.684 1.00 90.62 177 GLN A N 1
ATOM 1271 C CA . GLN A 1 177 ? 11.830 7.851 -4.238 1.00 90.62 177 GLN A CA 1
ATOM 1272 C C . GLN A 1 177 ? 11.042 7.109 -5.333 1.00 90.62 177 GLN A C 1
ATOM 1274 O O . GLN A 1 177 ? 11.654 6.560 -6.242 1.00 90.62 177 GLN A O 1
ATOM 1279 N N . VAL A 1 178 ? 9.705 7.119 -5.304 1.00 93.12 178 VAL A N 1
ATOM 1280 C CA . VAL A 1 178 ? 8.882 6.595 -6.411 1.00 93.12 178 VAL A CA 1
ATOM 1281 C C . VAL A 1 178 ? 9.019 7.456 -7.669 1.00 93.12 178 VAL A C 1
ATOM 1283 O O . VAL A 1 178 ? 9.151 6.913 -8.761 1.00 93.12 178 VAL A O 1
ATOM 1286 N N . VAL A 1 179 ? 9.078 8.783 -7.529 1.00 93.75 179 VAL A N 1
ATOM 1287 C CA . VAL A 1 179 ? 9.422 9.676 -8.652 1.00 93.75 179 VAL A CA 1
ATOM 1288 C C . VAL A 1 179 ? 10.851 9.422 -9.139 1.00 93.75 179 VAL A C 1
ATOM 1290 O O . VAL A 1 179 ? 11.106 9.444 -10.339 1.00 93.75 179 VAL A O 1
ATOM 1293 N N . ALA A 1 180 ? 11.787 9.130 -8.232 1.00 93.31 180 ALA A N 1
ATOM 1294 C CA . ALA A 1 180 ? 13.137 8.729 -8.615 1.00 93.31 180 ALA A CA 1
ATOM 1295 C C . ALA A 1 180 ? 13.143 7.406 -9.400 1.00 93.31 180 ALA A C 1
ATOM 1297 O O . ALA A 1 180 ? 13.925 7.278 -10.333 1.00 93.31 180 ALA A O 1
ATOM 1298 N N . LEU A 1 181 ? 12.266 6.449 -9.074 1.00 93.88 181 LEU A N 1
ATOM 1299 C CA . LEU A 1 181 ? 12.112 5.208 -9.839 1.00 93.88 181 LEU A CA 1
ATOM 1300 C C . LEU A 1 181 ? 11.589 5.467 -11.259 1.00 93.88 181 LEU A C 1
ATOM 1302 O O . LEU A 1 181 ? 12.150 4.928 -12.206 1.00 93.88 181 LEU A O 1
ATOM 1306 N N . ASP A 1 182 ? 10.563 6.312 -11.420 1.00 94.81 182 ASP A N 1
ATOM 1307 C CA . ASP A 1 182 ? 10.066 6.715 -12.750 1.00 94.81 182 ASP A CA 1
ATOM 1308 C C . ASP A 1 182 ? 11.168 7.402 -13.570 1.00 94.81 182 ASP A C 1
ATOM 1310 O O . ASP A 1 182 ? 11.436 7.033 -14.713 1.00 94.81 182 ASP A O 1
ATOM 1314 N N . ALA A 1 183 ? 11.876 8.351 -12.952 1.00 94.31 183 ALA A N 1
ATOM 1315 C CA . ALA A 1 183 ? 12.988 9.041 -13.589 1.00 94.31 183 ALA A CA 1
ATOM 1316 C C . ALA A 1 183 ? 14.143 8.090 -13.942 1.00 94.31 183 ALA A C 1
ATOM 1318 O O . ALA A 1 183 ? 14.761 8.277 -14.989 1.00 94.31 183 ALA A O 1
ATOM 1319 N N . ALA A 1 184 ? 14.424 7.076 -13.117 1.00 93.44 184 ALA A N 1
ATOM 1320 C CA . ALA A 1 184 ? 15.426 6.051 -13.403 1.00 93.44 184 ALA A CA 1
ATOM 1321 C C . ALA A 1 184 ? 15.027 5.205 -14.622 1.00 93.44 184 ALA A C 1
ATOM 1323 O O . ALA A 1 184 ? 15.800 5.157 -15.570 1.00 93.44 184 ALA A O 1
ATOM 1324 N N . LEU A 1 185 ? 13.796 4.675 -14.668 1.00 94.75 185 LEU A N 1
ATOM 1325 C CA . LEU A 1 185 ? 13.274 3.909 -15.815 1.00 94.75 185 LEU A CA 1
ATOM 1326 C C . LEU A 1 185 ? 13.364 4.704 -17.129 1.00 94.75 185 LEU A C 1
ATOM 1328 O O . LEU A 1 185 ? 13.758 4.182 -18.172 1.00 94.75 185 LEU A O 1
ATOM 1332 N N . ARG A 1 186 ? 13.015 5.998 -17.090 1.00 95.44 186 ARG A N 1
ATOM 1333 C CA . ARG A 1 186 ? 13.107 6.889 -18.261 1.00 95.44 186 ARG A CA 1
ATOM 1334 C C . ARG A 1 186 ? 14.546 7.221 -18.644 1.00 95.44 186 ARG A C 1
ATOM 1336 O O . ARG A 1 186 ? 14.839 7.367 -19.827 1.00 95.44 186 ARG A O 1
ATOM 1343 N N . THR A 1 187 ? 15.430 7.352 -17.660 1.00 93.00 187 THR A N 1
ATOM 1344 C CA . THR A 1 187 ? 16.864 7.565 -17.894 1.00 93.00 187 THR A CA 1
ATOM 1345 C C . THR A 1 187 ? 17.470 6.325 -18.543 1.00 93.00 187 THR A C 1
ATOM 1347 O O . THR A 1 187 ? 18.139 6.460 -19.563 1.00 93.00 187 THR A O 1
ATOM 1350 N N . ASP A 1 188 ? 17.160 5.128 -18.045 1.00 92.06 188 ASP A N 1
ATOM 1351 C CA . ASP A 1 188 ? 17.588 3.857 -18.636 1.00 92.06 188 ASP A CA 1
ATOM 1352 C C . ASP A 1 188 ? 17.057 3.699 -20.071 1.00 92.06 188 ASP A C 1
ATOM 1354 O O . ASP A 1 188 ? 17.799 3.283 -20.965 1.00 92.06 188 ASP A O 1
ATOM 1358 N N . GLU A 1 189 ? 15.817 4.121 -20.349 1.00 94.81 189 GLU A N 1
ATOM 1359 C CA . GLU A 1 189 ? 15.297 4.153 -21.722 1.00 94.81 189 GLU A CA 1
ATOM 1360 C C . GLU A 1 189 ? 16.043 5.141 -22.623 1.00 94.81 189 GLU A C 1
ATOM 1362 O O . GLU A 1 189 ? 16.415 4.780 -23.741 1.00 94.81 189 GLU A O 1
ATOM 1367 N N . GLY A 1 190 ? 16.336 6.352 -22.142 1.00 93.94 190 GLY A N 1
ATOM 1368 C CA . GLY A 1 190 ? 17.162 7.312 -22.877 1.00 93.94 190 GLY A CA 1
ATOM 1369 C C . GLY A 1 190 ? 18.567 6.769 -23.159 1.00 93.94 190 GLY A C 1
ATOM 1370 O O . GLY A 1 190 ? 19.077 6.893 -24.273 1.00 93.94 190 GLY A O 1
ATOM 1371 N N . ILE A 1 191 ? 19.180 6.099 -22.185 1.00 91.12 191 ILE A N 1
ATOM 1372 C CA . ILE A 1 191 ? 20.484 5.440 -22.320 1.00 91.12 191 ILE A CA 1
ATOM 1373 C C . ILE A 1 191 ? 20.425 4.324 -23.374 1.00 91.12 191 ILE A C 1
ATOM 1375 O O . ILE A 1 191 ? 21.290 4.233 -24.254 1.00 91.12 191 ILE A O 1
ATOM 1379 N N . SER A 1 192 ? 19.394 3.480 -23.334 1.00 94.12 192 SER A N 1
ATOM 1380 C CA . SER A 1 192 ? 19.239 2.371 -24.273 1.00 94.12 192 SER A CA 1
ATOM 1381 C C . SER A 1 192 ? 18.899 2.842 -25.697 1.00 94.12 192 SER A C 1
ATOM 1383 O O . SER A 1 192 ? 19.453 2.321 -26.668 1.00 94.12 192 SER A O 1
ATOM 1385 N N . ALA A 1 193 ? 18.055 3.865 -25.858 1.00 95.56 193 ALA A N 1
ATOM 1386 C CA . ALA A 1 193 ? 17.767 4.458 -27.164 1.00 95.56 193 ALA A CA 1
ATOM 1387 C C . ALA A 1 193 ? 19.025 5.113 -27.754 1.00 95.56 193 ALA A C 1
ATOM 1389 O O . ALA A 1 193 ? 19.372 4.870 -28.914 1.00 95.56 193 ALA A O 1
ATOM 1390 N N . GLY A 1 194 ? 19.765 5.859 -26.925 1.00 93.31 194 GLY A N 1
ATOM 1391 C CA . GLY A 1 194 ? 21.071 6.417 -27.271 1.00 93.31 194 GLY A CA 1
ATOM 1392 C C . GLY A 1 194 ? 22.065 5.339 -27.707 1.00 93.31 194 GLY A C 1
ATOM 1393 O O . GLY A 1 194 ? 22.745 5.507 -28.716 1.00 93.31 194 GLY A O 1
ATOM 1394 N N . SER A 1 195 ? 22.084 4.191 -27.028 1.00 92.88 195 SER A N 1
ATOM 1395 C CA . SER A 1 195 ? 22.913 3.038 -27.408 1.00 92.88 195 SER A CA 1
ATOM 1396 C C . SER A 1 195 ? 22.594 2.525 -28.810 1.00 92.88 195 SER A C 1
ATOM 1398 O O . SER A 1 195 ? 23.504 2.277 -29.599 1.00 92.88 195 SER A O 1
ATOM 1400 N N . GLY A 1 196 ? 21.307 2.400 -29.147 1.00 95.12 196 GLY A N 1
ATOM 1401 C CA . GLY A 1 196 ? 20.875 1.989 -30.481 1.00 95.12 196 GLY A CA 1
ATOM 1402 C C . GLY A 1 196 ? 21.340 2.964 -31.565 1.00 95.12 196 GLY A C 1
ATOM 1403 O O . GLY A 1 196 ? 21.941 2.543 -32.554 1.00 95.12 196 GLY A O 1
ATOM 1404 N N . TYR A 1 197 ? 21.127 4.268 -31.362 1.00 95.62 197 TYR A N 1
ATOM 1405 C CA . TYR A 1 197 ? 21.562 5.293 -32.318 1.00 95.62 197 TYR A CA 1
ATOM 1406 C C . TYR A 1 197 ? 23.084 5.371 -32.452 1.00 95.62 197 TYR A C 1
ATOM 1408 O O . TYR A 1 197 ? 23.601 5.461 -33.567 1.00 95.62 197 TYR A O 1
ATOM 1416 N N . LEU A 1 198 ? 23.813 5.287 -31.337 1.00 93.38 198 LEU A N 1
ATOM 1417 C CA . LEU A 1 198 ? 25.270 5.311 -31.352 1.00 93.38 198 LEU A CA 1
ATOM 1418 C C . LEU A 1 198 ? 25.836 4.077 -32.062 1.00 93.38 198 LEU A C 1
ATOM 1420 O O . LEU A 1 198 ? 26.766 4.213 -32.852 1.00 93.38 198 LEU A O 1
ATOM 1424 N N . LEU A 1 199 ? 25.259 2.888 -31.850 1.00 95.25 199 LEU A N 1
ATOM 1425 C CA . LEU A 1 199 ? 25.674 1.676 -32.559 1.00 95.25 199 LEU A CA 1
ATOM 1426 C C . LEU A 1 199 ? 25.447 1.797 -34.072 1.00 95.25 199 LEU A C 1
ATOM 1428 O O . LEU A 1 199 ? 26.338 1.432 -34.838 1.00 95.25 199 LEU A O 1
ATOM 1432 N N . ILE A 1 200 ? 24.307 2.354 -34.503 1.00 95.69 200 ILE A N 1
ATOM 1433 C CA . ILE A 1 200 ? 24.044 2.651 -35.922 1.00 95.69 200 ILE A CA 1
ATOM 1434 C C . ILE A 1 200 ? 25.137 3.574 -36.472 1.00 95.69 200 ILE A C 1
ATOM 1436 O O . ILE A 1 200 ? 25.746 3.248 -37.487 1.00 95.69 200 ILE A O 1
ATOM 1440 N N . ALA A 1 201 ? 25.440 4.681 -35.787 1.00 95.00 201 ALA A N 1
ATOM 1441 C CA . ALA A 1 201 ? 26.446 5.643 -36.237 1.00 95.00 201 ALA A CA 1
ATOM 1442 C C . ALA A 1 201 ? 27.874 5.062 -36.272 1.00 95.00 201 ALA A C 1
ATOM 1444 O O . ALA A 1 201 ? 28.642 5.337 -37.195 1.00 95.00 201 ALA A O 1
ATOM 1445 N N . VAL A 1 202 ? 28.234 4.211 -35.304 1.00 94.56 202 VAL A N 1
ATOM 1446 C CA . VAL A 1 202 ? 29.521 3.494 -35.294 1.00 94.56 202 VAL A CA 1
ATOM 1447 C C . VAL A 1 202 ? 29.604 2.485 -36.445 1.00 94.56 202 VAL A C 1
ATOM 1449 O O . VAL A 1 202 ? 30.679 2.333 -37.030 1.00 94.56 202 VAL A O 1
ATOM 1452 N N . ALA A 1 203 ? 28.506 1.793 -36.761 1.00 94.19 203 ALA A N 1
ATOM 1453 C CA . ALA A 1 203 ? 28.455 0.779 -37.812 1.00 94.19 203 ALA A CA 1
ATOM 1454 C C . ALA A 1 203 ? 28.470 1.384 -39.223 1.00 94.19 203 ALA A C 1
ATOM 1456 O O . ALA A 1 203 ? 29.155 0.859 -40.098 1.00 94.19 203 ALA A O 1
ATOM 1457 N N . THR A 1 204 ? 27.763 2.495 -39.442 1.00 94.00 204 THR A N 1
ATOM 1458 C CA . THR A 1 204 ? 27.729 3.189 -40.740 1.00 94.00 204 THR A CA 1
ATOM 1459 C C . THR A 1 204 ? 28.919 4.117 -40.958 1.00 94.00 204 THR A C 1
ATOM 1461 O O . THR A 1 204 ? 29.205 4.465 -42.101 1.00 94.00 204 THR A O 1
ATOM 1464 N N . LYS A 1 205 ? 29.604 4.529 -39.879 1.00 91.44 205 LYS A N 1
ATOM 1465 C CA . LYS A 1 205 ? 30.642 5.577 -39.889 1.00 91.44 205 LYS A CA 1
ATOM 1466 C C . LYS A 1 205 ? 30.150 6.907 -40.474 1.00 91.44 205 LYS A C 1
ATOM 1468 O O . LYS A 1 205 ? 30.955 7.708 -40.942 1.00 91.44 205 LYS A O 1
ATOM 1473 N N . ASP A 1 206 ? 28.841 7.155 -40.421 1.00 90.38 206 ASP A N 1
ATOM 1474 C CA . ASP A 1 206 ? 28.216 8.378 -40.921 1.00 90.38 206 ASP A CA 1
ATOM 1475 C C . ASP A 1 206 ? 27.867 9.321 -39.755 1.00 90.38 206 ASP A C 1
ATOM 1477 O O . ASP A 1 206 ? 26.983 8.997 -38.955 1.00 90.38 206 ASP A O 1
ATOM 1481 N N . PRO A 1 207 ? 28.490 10.512 -39.659 1.00 90.50 207 PRO A N 1
ATOM 1482 C CA . PRO A 1 207 ? 28.130 11.512 -38.656 1.00 90.50 207 PRO A CA 1
ATOM 1483 C C . PRO A 1 207 ? 26.656 11.940 -38.706 1.00 90.50 207 PRO A C 1
ATOM 1485 O O . PRO A 1 207 ? 26.102 12.335 -37.683 1.00 90.50 207 PRO A O 1
ATOM 1488 N N . ARG A 1 208 ? 25.974 11.836 -39.857 1.00 90.88 208 ARG A N 1
ATOM 1489 C CA . ARG A 1 208 ? 24.539 12.168 -39.967 1.00 90.88 208 ARG A CA 1
ATOM 1490 C C . ARG A 1 208 ? 23.663 11.229 -39.139 1.00 90.88 208 ARG A C 1
ATOM 1492 O O . ARG A 1 208 ? 22.601 11.641 -38.675 1.00 90.88 208 ARG A O 1
ATOM 1499 N N . ALA A 1 209 ? 24.121 10.001 -38.890 1.00 91.44 209 ALA A N 1
ATOM 1500 C CA . ALA A 1 209 ? 23.430 9.045 -38.029 1.00 91.44 209 ALA A CA 1
ATOM 1501 C C . ALA A 1 209 ? 23.459 9.438 -36.535 1.00 91.44 209 ALA A C 1
ATOM 1503 O O . ALA A 1 209 ? 22.745 8.833 -35.738 1.00 91.44 209 ALA A O 1
ATOM 1504 N N . LEU A 1 210 ? 24.226 10.468 -36.145 1.00 92.38 210 LEU A N 1
ATOM 1505 C CA . LEU A 1 210 ? 24.246 11.002 -34.778 1.00 92.38 210 LEU A CA 1
ATOM 1506 C C . LEU A 1 210 ? 23.096 11.979 -34.484 1.00 92.38 210 LEU A C 1
ATOM 1508 O O . LEU A 1 210 ? 22.850 12.278 -33.319 1.00 92.38 210 LEU A O 1
ATOM 1512 N N . VAL A 1 211 ? 22.356 12.466 -35.487 1.00 93.00 211 VAL A N 1
ATOM 1513 C CA . VAL A 1 211 ? 21.266 13.439 -35.258 1.00 93.00 211 VAL A CA 1
ATOM 1514 C C . VAL A 1 211 ? 20.197 12.911 -34.277 1.00 93.00 211 VAL A C 1
ATOM 1516 O O . VAL A 1 211 ? 19.864 13.623 -33.321 1.00 93.00 211 VAL A O 1
ATOM 1519 N N . PRO A 1 212 ? 19.688 11.667 -34.413 1.00 93.94 212 PRO A N 1
ATOM 1520 C CA . PRO A 1 212 ? 18.752 11.106 -33.437 1.00 93.94 212 PRO A CA 1
ATOM 1521 C C . PRO A 1 212 ? 19.385 10.879 -32.055 1.00 93.94 212 PRO A C 1
ATOM 1523 O O . PRO A 1 212 ? 18.717 11.062 -31.039 1.00 93.94 212 PRO A O 1
ATOM 1526 N N . TYR A 1 213 ? 20.679 10.539 -32.006 1.00 93.25 213 TYR A N 1
ATOM 1527 C CA . TYR A 1 213 ? 21.429 10.383 -30.756 1.00 93.25 213 TYR A CA 1
ATOM 1528 C C . TYR A 1 213 ? 21.497 11.702 -29.970 1.00 93.25 213 TYR A C 1
ATOM 1530 O O . TYR A 1 213 ? 21.153 11.736 -28.791 1.00 93.25 213 TYR A O 1
ATOM 1538 N N . LEU A 1 214 ? 21.856 12.802 -30.638 1.00 91.94 214 LEU A N 1
ATOM 1539 C CA . LEU A 1 214 ? 21.925 14.135 -30.031 1.00 91.94 214 LEU A CA 1
ATOM 1540 C C . LEU A 1 214 ? 20.547 14.627 -29.563 1.00 91.94 214 LEU A C 1
ATOM 1542 O O . LEU A 1 214 ? 20.433 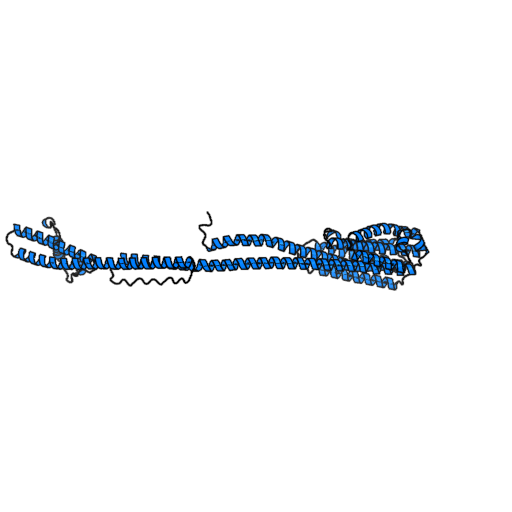15.246 -28.509 1.00 91.94 214 LEU A O 1
ATOM 1546 N N . THR A 1 215 ? 19.487 14.304 -30.309 1.00 92.38 215 THR A N 1
ATOM 1547 C CA . THR A 1 215 ? 18.105 14.627 -29.910 1.00 92.38 215 THR A CA 1
ATOM 1548 C C . THR A 1 215 ? 17.708 13.879 -28.634 1.00 92.38 215 THR A C 1
ATOM 1550 O O . THR A 1 215 ? 17.132 14.461 -27.715 1.00 92.38 215 THR A O 1
ATOM 1553 N N . ASN A 1 216 ? 18.054 12.593 -28.551 1.00 94.00 216 ASN A N 1
ATOM 1554 C CA . ASN A 1 216 ? 17.823 11.769 -27.370 1.00 94.00 216 ASN A CA 1
ATOM 1555 C C . ASN A 1 216 ? 18.618 12.261 -26.146 1.00 94.00 216 ASN A C 1
ATOM 1557 O O . ASN A 1 216 ? 18.112 12.202 -25.027 1.00 94.00 216 ASN A O 1
ATOM 1561 N N . LEU A 1 217 ? 19.826 12.794 -26.352 1.00 90.62 217 LEU A N 1
ATOM 1562 C CA . LEU A 1 217 ? 20.678 13.300 -25.275 1.00 90.62 217 LEU A CA 1
ATOM 1563 C C . LEU A 1 217 ? 19.994 14.402 -24.450 1.00 90.62 217 LEU A C 1
ATOM 1565 O O . LEU A 1 217 ? 20.069 14.385 -23.224 1.00 90.62 217 LEU A O 1
ATOM 1569 N N . ALA A 1 218 ? 19.276 15.322 -25.099 1.00 87.75 218 ALA A N 1
ATOM 1570 C CA . ALA A 1 218 ? 18.556 16.389 -24.403 1.00 87.75 218 ALA A CA 1
ATOM 1571 C C . ALA A 1 218 ? 17.454 15.839 -23.476 1.00 87.75 218 ALA A C 1
ATOM 1573 O O . ALA A 1 218 ? 17.282 16.313 -22.351 1.00 87.75 218 ALA A O 1
ATOM 1574 N N . VAL A 1 219 ? 16.732 14.806 -23.926 1.00 90.06 219 VAL A N 1
ATOM 1575 C CA . VAL A 1 219 ? 15.713 14.119 -23.116 1.00 90.06 219 VAL A CA 1
ATOM 1576 C C . VAL A 1 219 ? 16.369 13.390 -21.944 1.00 90.06 219 VAL A C 1
ATOM 1578 O O . VAL A 1 219 ? 15.925 13.544 -20.807 1.00 90.06 219 VAL A O 1
ATOM 1581 N N . LEU A 1 220 ? 17.461 12.666 -22.207 1.00 90.75 220 LEU A N 1
ATOM 1582 C CA . LEU A 1 220 ? 18.229 11.945 -21.195 1.00 90.75 220 LEU A CA 1
ATOM 1583 C C . LEU A 1 220 ? 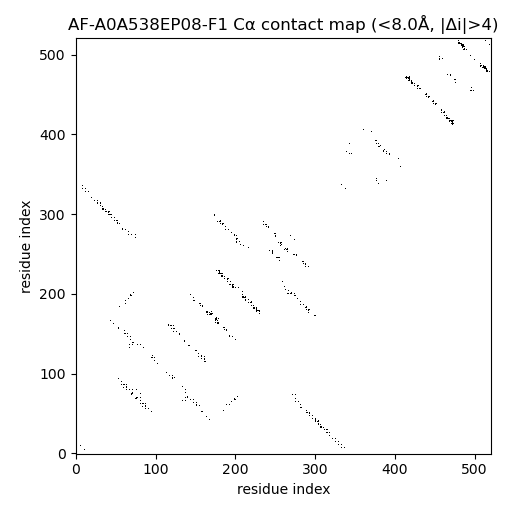18.763 12.880 -20.099 1.00 90.75 220 LEU A C 1
ATOM 1585 O O . LEU A 1 220 ? 18.665 12.566 -18.915 1.00 90.75 220 LEU A O 1
ATOM 1589 N N . GLN A 1 221 ? 19.294 14.046 -20.468 1.00 90.38 221 GLN A N 1
ATOM 1590 C CA . GLN A 1 221 ? 19.786 15.033 -19.503 1.00 90.38 221 GLN A CA 1
ATOM 1591 C C . GLN A 1 221 ? 18.664 15.545 -18.592 1.00 90.38 221 GLN A C 1
ATOM 1593 O O . GLN A 1 221 ? 18.856 15.661 -17.379 1.00 90.38 221 GLN A O 1
ATOM 1598 N N . ALA A 1 222 ? 17.474 15.797 -19.147 1.00 92.00 222 ALA A N 1
ATOM 1599 C CA . ALA A 1 222 ? 16.318 16.225 -18.367 1.00 92.00 222 ALA A CA 1
ATOM 1600 C C . ALA A 1 222 ? 15.843 15.135 -17.387 1.00 92.00 222 ALA A C 1
ATOM 1602 O O . ALA A 1 222 ? 15.575 15.430 -16.218 1.00 92.00 222 ALA A O 1
ATOM 1603 N N . THR A 1 223 ? 15.775 13.872 -17.820 1.00 91.88 223 THR A N 1
ATOM 1604 C CA . THR A 1 223 ? 15.364 12.757 -16.949 1.00 91.88 223 THR A CA 1
ATOM 1605 C C . THR A 1 223 ? 16.423 12.429 -15.898 1.00 91.88 223 THR A C 1
ATOM 1607 O O . THR A 1 223 ? 16.070 12.206 -14.741 1.00 91.88 223 THR A O 1
ATOM 1610 N N . ALA A 1 224 ? 17.712 12.507 -16.239 1.00 90.25 224 ALA A N 1
ATOM 1611 C CA . ALA A 1 224 ? 18.813 12.308 -15.299 1.00 90.25 224 ALA A CA 1
ATOM 1612 C C . ALA A 1 224 ? 18.857 13.406 -14.218 1.00 90.25 224 ALA A C 1
ATOM 1614 O O . ALA A 1 224 ? 19.048 13.118 -13.034 1.00 90.25 224 ALA A O 1
ATOM 1615 N N . ALA A 1 225 ? 18.622 14.670 -14.587 1.00 92.31 225 ALA A N 1
ATOM 1616 C CA . ALA A 1 225 ? 18.502 15.769 -13.624 1.00 92.31 225 ALA A CA 1
ATOM 1617 C C . ALA A 1 225 ? 17.293 15.579 -12.690 1.00 92.31 225 ALA A C 1
ATOM 1619 O O . ALA A 1 225 ? 17.362 15.842 -11.485 1.00 92.31 225 ALA A O 1
ATOM 1620 N N . ARG A 1 226 ? 16.183 15.058 -13.224 1.00 93.00 226 ARG A N 1
ATOM 1621 C CA . ARG A 1 226 ? 15.013 14.698 -12.418 1.00 93.00 226 ARG A CA 1
ATOM 1622 C C . ARG A 1 226 ? 15.333 13.560 -11.451 1.00 93.00 226 ARG A C 1
ATOM 1624 O O . ARG A 1 226 ? 15.014 13.672 -10.271 1.00 93.00 226 ARG A O 1
ATOM 1631 N N . PHE A 1 227 ? 16.022 12.516 -11.908 1.00 92.50 227 PHE A N 1
ATOM 1632 C CA . PHE A 1 227 ? 16.469 11.418 -11.054 1.00 92.50 227 PHE A CA 1
ATOM 1633 C C . PHE A 1 227 ? 17.301 11.935 -9.876 1.00 92.50 227 PHE A C 1
ATOM 1635 O O . PHE A 1 227 ? 16.945 11.684 -8.727 1.00 92.50 227 PHE A O 1
ATOM 1642 N N . THR A 1 228 ? 18.336 12.740 -10.128 1.00 91.44 228 THR A N 1
ATOM 1643 C CA . THR A 1 228 ? 19.215 13.258 -9.061 1.00 91.44 228 THR A CA 1
ATOM 1644 C C . THR A 1 228 ? 18.506 14.191 -8.073 1.00 91.44 228 THR A C 1
ATOM 1646 O O . THR A 1 228 ? 18.905 14.260 -6.912 1.00 91.44 228 THR A O 1
ATOM 1649 N N . THR A 1 229 ? 17.424 14.858 -8.487 1.00 93.81 229 THR A N 1
ATOM 1650 C CA . THR A 1 229 ? 16.600 15.722 -7.618 1.00 93.81 229 THR A CA 1
ATOM 1651 C C . THR A 1 229 ? 15.808 14.924 -6.571 1.00 93.81 229 THR A C 1
ATOM 1653 O O . THR A 1 229 ? 15.596 15.373 -5.434 1.00 93.81 229 THR A O 1
ATOM 1656 N N . PHE A 1 230 ? 15.339 13.735 -6.946 1.00 93.25 230 PHE A N 1
ATOM 1657 C CA . PHE A 1 230 ? 14.435 12.930 -6.123 1.00 93.25 230 PHE A CA 1
ATOM 1658 C C . PHE A 1 230 ? 15.104 11.717 -5.471 1.00 93.25 230 PHE A C 1
ATOM 1660 O O . PHE A 1 230 ? 14.644 11.271 -4.417 1.00 93.25 230 PHE A O 1
ATOM 1667 N N . ALA A 1 231 ? 16.187 11.213 -6.061 1.00 91.81 231 ALA A N 1
ATOM 1668 C CA . ALA A 1 231 ? 16.957 10.093 -5.550 1.00 91.81 231 ALA A CA 1
ATOM 1669 C C . ALA A 1 231 ? 17.659 10.430 -4.228 1.00 91.81 231 ALA A C 1
ATOM 1671 O O . ALA A 1 231 ? 18.023 11.570 -3.932 1.00 91.81 231 ALA A O 1
ATOM 1672 N N . THR A 1 232 ? 17.876 9.401 -3.414 1.00 92.31 232 THR A N 1
ATOM 1673 C CA . THR A 1 232 ? 18.700 9.520 -2.207 1.00 92.31 232 THR A CA 1
ATOM 1674 C C . THR A 1 232 ? 20.182 9.627 -2.569 1.00 92.31 232 THR A C 1
ATOM 1676 O O . THR A 1 232 ? 20.618 9.134 -3.607 1.00 92.31 232 THR A O 1
ATOM 1679 N N . ALA A 1 233 ? 21.000 10.180 -1.667 1.00 91.88 233 ALA A N 1
ATOM 1680 C CA . ALA A 1 233 ? 22.450 10.261 -1.870 1.00 91.88 233 ALA A CA 1
ATOM 1681 C C . ALA A 1 233 ? 23.093 8.889 -2.168 1.00 91.88 233 ALA A C 1
ATOM 1683 O O . ALA A 1 233 ? 24.015 8.798 -2.974 1.00 91.88 233 ALA A O 1
ATOM 1684 N N . ALA A 1 234 ? 22.578 7.813 -1.561 1.00 90.69 234 ALA A N 1
ATOM 1685 C CA . ALA A 1 234 ? 23.047 6.452 -1.810 1.00 90.69 234 ALA A CA 1
ATOM 1686 C C . ALA A 1 234 ? 22.703 5.955 -3.226 1.00 90.69 234 ALA A C 1
ATOM 1688 O O . ALA A 1 234 ? 23.532 5.305 -3.861 1.00 90.69 234 ALA A O 1
ATOM 1689 N N . GLN A 1 235 ? 21.505 6.271 -3.725 1.00 90.62 235 GLN A N 1
ATOM 1690 C CA . GLN A 1 235 ? 21.066 5.927 -5.083 1.00 90.62 235 GLN A CA 1
ATOM 1691 C C . GLN A 1 235 ? 21.849 6.727 -6.132 1.00 90.62 235 GLN A C 1
ATOM 1693 O O . GLN A 1 235 ? 22.354 6.143 -7.088 1.00 90.62 235 GLN A O 1
ATOM 1698 N N . THR A 1 236 ? 22.055 8.028 -5.911 1.00 90.50 236 THR A N 1
ATOM 1699 C CA . THR A 1 236 ? 22.885 8.870 -6.786 1.00 90.50 236 THR A CA 1
ATOM 1700 C C . THR A 1 236 ? 24.336 8.390 -6.817 1.00 90.50 236 THR A C 1
ATOM 1702 O O . THR A 1 236 ? 24.921 8.269 -7.888 1.00 90.50 236 THR A O 1
ATOM 1705 N N . ALA A 1 237 ? 24.916 8.035 -5.664 1.00 91.31 237 ALA A N 1
ATOM 1706 C CA . ALA A 1 237 ? 26.275 7.498 -5.604 1.00 91.31 237 ALA A CA 1
ATOM 1707 C C . ALA A 1 237 ? 26.410 6.158 -6.347 1.00 91.31 237 ALA A C 1
ATOM 1709 O O . ALA A 1 237 ? 27.439 5.903 -6.974 1.00 91.31 237 ALA A O 1
ATOM 1710 N N . LEU A 1 238 ? 25.384 5.302 -6.291 1.00 88.44 238 LEU A N 1
ATOM 1711 C CA . LEU A 1 238 ? 25.343 4.065 -7.066 1.00 88.44 238 LEU A CA 1
ATOM 1712 C C . LEU A 1 238 ? 25.304 4.365 -8.568 1.00 88.44 238 LEU A C 1
ATOM 1714 O O . LEU A 1 238 ? 26.124 3.821 -9.299 1.00 88.44 238 LEU A O 1
ATOM 1718 N N . TYR A 1 239 ? 24.442 5.283 -9.008 1.00 83.69 239 TYR A N 1
ATOM 1719 C CA . TYR A 1 239 ? 24.383 5.725 -10.403 1.00 83.69 239 TYR A CA 1
ATOM 1720 C C . TYR A 1 239 ? 25.733 6.278 -10.896 1.00 83.69 239 TYR A C 1
ATOM 1722 O O . TYR A 1 239 ? 26.220 5.900 -11.958 1.00 83.69 239 TYR A O 1
ATOM 1730 N N . THR A 1 240 ? 26.422 7.092 -10.091 1.00 86.12 240 THR A N 1
ATOM 1731 C CA . THR A 1 240 ? 27.771 7.578 -10.429 1.00 86.12 240 THR A CA 1
ATOM 1732 C C . THR A 1 240 ? 28.790 6.442 -10.554 1.00 86.12 240 THR A C 1
ATOM 1734 O O . THR A 1 240 ? 29.634 6.472 -11.448 1.00 86.12 240 THR A O 1
ATOM 1737 N N . LYS A 1 241 ? 28.725 5.413 -9.696 1.00 86.62 241 LYS A N 1
ATOM 1738 C CA . LYS A 1 241 ? 29.596 4.230 -9.822 1.00 86.62 241 LYS A CA 1
ATOM 1739 C C . LYS A 1 241 ? 29.353 3.486 -11.132 1.00 86.62 241 LYS A C 1
ATOM 1741 O O . LYS A 1 241 ? 30.320 3.117 -11.790 1.00 86.62 241 LYS A O 1
ATOM 1746 N N . VAL A 1 242 ? 28.087 3.314 -11.510 1.00 80.44 242 VAL A N 1
ATOM 1747 C CA . VAL A 1 242 ? 27.691 2.715 -12.792 1.00 80.44 242 VAL A CA 1
ATOM 1748 C C . VAL A 1 242 ? 28.291 3.496 -13.964 1.00 80.44 242 VAL A C 1
ATOM 1750 O O . VAL A 1 242 ? 28.922 2.906 -14.839 1.00 80.44 242 VAL A O 1
ATOM 1753 N N . GLN A 1 243 ? 28.197 4.827 -13.934 1.00 77.88 243 GLN A N 1
ATOM 1754 C CA . GLN A 1 243 ? 28.769 5.680 -14.977 1.00 77.88 243 GLN A CA 1
ATOM 1755 C C . GLN A 1 243 ? 30.301 5.570 -15.068 1.00 77.88 243 GLN A C 1
ATOM 1757 O O . GLN A 1 243 ? 30.877 5.578 -16.156 1.00 77.88 243 GLN A O 1
ATOM 1762 N N . ASN A 1 244 ? 30.983 5.446 -13.928 1.00 82.50 244 ASN A N 1
ATOM 1763 C CA . ASN A 1 244 ? 32.439 5.314 -13.890 1.00 82.50 244 ASN A CA 1
ATOM 1764 C C . ASN A 1 244 ? 32.920 3.967 -14.449 1.00 82.50 244 ASN A C 1
ATOM 1766 O O . ASN A 1 244 ? 33.917 3.932 -15.170 1.00 82.50 244 ASN A O 1
ATOM 1770 N N . GLU A 1 245 ? 32.198 2.881 -14.167 1.00 78.50 245 GLU A N 1
ATOM 1771 C CA . GLU A 1 245 ? 32.460 1.556 -14.748 1.00 78.50 245 GLU A CA 1
ATOM 1772 C C . GLU A 1 245 ? 32.333 1.587 -16.282 1.00 78.50 245 GLU A C 1
ATOM 1774 O O . GLU A 1 245 ? 33.133 0.980 -16.994 1.00 78.50 245 GLU A O 1
ATOM 1779 N N . LEU A 1 246 ? 31.382 2.364 -16.812 1.00 72.94 246 LEU A N 1
ATOM 1780 C CA . LEU A 1 246 ? 31.218 2.560 -18.252 1.00 72.94 246 LEU A CA 1
ATOM 1781 C C . LEU A 1 246 ? 32.445 3.229 -18.894 1.00 72.94 246 LEU A C 1
ATOM 1783 O O . LEU A 1 246 ? 32.969 2.749 -19.904 1.00 72.94 246 LEU A O 1
ATOM 1787 N N . ASN A 1 247 ? 32.932 4.314 -18.285 1.00 79.75 247 ASN A N 1
ATOM 1788 C CA . ASN A 1 247 ? 34.133 5.019 -18.743 1.00 79.75 247 ASN A CA 1
ATOM 1789 C C . ASN A 1 247 ? 35.373 4.110 -18.719 1.00 79.75 247 ASN A C 1
ATOM 1791 O O . ASN A 1 247 ? 36.243 4.228 -19.580 1.00 79.75 247 ASN A O 1
ATOM 1795 N N . ALA A 1 248 ? 35.452 3.165 -17.778 1.00 80.19 248 ALA A N 1
ATOM 1796 C CA . ALA A 1 248 ? 36.543 2.195 -17.743 1.00 80.19 248 ALA A CA 1
ATOM 1797 C C . ALA A 1 248 ? 36.528 1.237 -18.954 1.00 80.19 248 ALA A C 1
ATOM 1799 O O . ALA A 1 248 ? 37.592 0.831 -19.419 1.00 80.19 248 ALA A O 1
ATOM 1800 N N . ARG A 1 249 ? 35.346 0.906 -19.496 1.00 77.94 249 ARG A N 1
ATOM 1801 C CA . ARG A 1 249 ? 35.173 -0.064 -20.597 1.00 77.94 249 ARG A CA 1
ATOM 1802 C C . ARG A 1 249 ? 35.255 0.556 -21.993 1.00 77.94 249 ARG A C 1
ATOM 1804 O O . ARG A 1 249 ? 35.861 -0.032 -22.883 1.00 77.94 249 ARG A O 1
ATOM 1811 N N . LEU A 1 250 ? 34.643 1.723 -22.198 1.00 79.50 250 LEU A N 1
ATOM 1812 C CA . LEU A 1 250 ? 34.529 2.376 -23.518 1.00 79.50 250 LEU A CA 1
ATOM 1813 C C . LEU A 1 250 ? 35.618 3.436 -23.784 1.00 79.50 250 LEU A C 1
ATOM 1815 O O . LEU A 1 250 ? 35.695 4.026 -24.871 1.00 79.50 250 LEU A O 1
ATOM 1819 N N . GLY A 1 251 ? 36.494 3.641 -22.801 1.00 80.50 251 GLY A N 1
ATOM 1820 C CA . GLY A 1 251 ? 37.627 4.554 -22.843 1.00 80.50 251 GLY A CA 1
ATOM 1821 C C . GLY A 1 251 ? 37.435 5.748 -21.914 1.00 80.50 251 GLY A C 1
ATOM 1822 O O . GLY A 1 251 ? 36.317 6.222 -21.706 1.00 80.50 251 GLY A O 1
ATOM 1823 N N . LYS A 1 252 ? 38.556 6.251 -21.383 1.00 78.88 252 LYS A N 1
ATOM 1824 C CA . LYS A 1 252 ? 38.579 7.413 -20.490 1.00 78.88 252 LYS A CA 1
ATOM 1825 C C . LYS A 1 252 ? 37.787 8.567 -21.116 1.00 78.88 252 LYS A C 1
ATOM 1827 O O . LYS A 1 252 ? 37.940 8.844 -22.306 1.00 78.88 252 LYS A O 1
ATOM 1832 N N . ASP A 1 253 ? 36.922 9.178 -20.312 1.00 80.31 253 ASP A N 1
ATOM 1833 C CA . ASP A 1 253 ? 36.057 10.298 -20.694 1.00 80.31 253 ASP A CA 1
ATOM 1834 C C . ASP A 1 253 ? 35.049 9.980 -21.818 1.00 80.31 253 ASP A C 1
ATOM 1836 O O . ASP A 1 253 ? 34.535 10.900 -22.455 1.00 80.31 253 ASP A O 1
ATOM 1840 N N . PHE A 1 254 ? 34.730 8.697 -22.062 1.00 84.06 254 PHE A N 1
ATOM 1841 C CA . PHE A 1 254 ? 33.727 8.291 -23.056 1.00 84.06 254 PHE A CA 1
ATOM 1842 C C . PHE A 1 254 ? 32.407 9.033 -22.859 1.00 84.06 254 PHE A C 1
ATOM 1844 O O . PHE A 1 254 ? 31.927 9.632 -23.812 1.00 84.06 254 PHE A O 1
ATOM 1851 N N . ALA A 1 255 ? 31.863 9.045 -21.639 1.00 80.38 255 ALA A N 1
ATOM 1852 C CA . ALA A 1 255 ? 30.596 9.711 -21.351 1.00 80.38 255 ALA A CA 1
ATOM 1853 C C . ALA A 1 255 ? 30.649 11.210 -21.688 1.00 80.38 255 ALA A C 1
ATOM 1855 O O . ALA A 1 255 ? 29.805 11.714 -22.413 1.00 80.38 255 ALA A O 1
ATOM 1856 N N . VAL A 1 256 ? 31.704 11.902 -21.248 1.00 84.12 256 VAL A N 1
ATOM 1857 C CA . VAL A 1 256 ? 31.885 13.341 -21.505 1.00 84.12 256 VAL A CA 1
ATOM 1858 C C . VAL A 1 256 ? 32.041 13.624 -22.999 1.00 84.12 256 VAL A C 1
ATOM 1860 O O . VAL A 1 256 ? 31.473 14.586 -23.510 1.00 84.12 256 VAL A O 1
ATOM 1863 N N . THR A 1 257 ? 32.791 12.782 -23.713 1.00 86.12 257 THR A N 1
ATOM 1864 C CA . THR A 1 257 ? 32.994 12.927 -25.161 1.00 86.12 257 THR A CA 1
ATOM 1865 C C . THR A 1 257 ? 31.681 12.686 -25.900 1.00 86.12 257 THR A C 1
ATOM 1867 O O . THR A 1 257 ? 31.274 13.505 -26.712 1.00 86.12 257 THR A O 1
ATOM 1870 N N . ALA A 1 258 ? 30.978 11.602 -25.574 1.00 83.94 258 ALA A N 1
ATOM 1871 C CA . ALA A 1 258 ? 29.707 11.247 -26.189 1.00 83.94 258 ALA A CA 1
ATOM 1872 C C . ALA A 1 258 ? 28.607 12.289 -25.916 1.00 83.94 258 ALA A C 1
ATOM 1874 O O . ALA A 1 258 ? 27.727 12.455 -26.757 1.00 83.94 258 ALA A O 1
ATOM 1875 N N . ASP A 1 259 ? 28.672 13.005 -24.792 1.00 84.31 259 ASP A N 1
ATOM 1876 C CA . ASP A 1 259 ? 27.728 14.071 -24.441 1.00 84.31 259 ASP A CA 1
ATOM 1877 C C . ASP A 1 259 ? 28.023 15.410 -25.145 1.00 84.31 259 ASP A C 1
ATOM 1879 O O . ASP A 1 259 ? 27.112 16.208 -25.354 1.00 84.31 259 ASP A O 1
ATOM 1883 N N . THR A 1 260 ? 29.285 15.692 -25.488 1.00 86.75 260 THR A N 1
ATOM 1884 C CA . THR A 1 260 ? 29.709 17.001 -26.030 1.00 86.75 260 THR A CA 1
ATOM 1885 C C . THR A 1 260 ? 29.901 16.985 -27.542 1.00 86.75 260 THR A C 1
ATOM 1887 O O . THR A 1 260 ? 29.336 17.819 -28.247 1.00 86.75 260 THR A O 1
ATOM 1890 N N . ASP A 1 261 ? 30.672 16.026 -28.044 1.00 88.06 261 ASP A N 1
ATOM 1891 C CA . ASP A 1 261 ? 30.875 15.770 -29.465 1.00 88.06 261 ASP A CA 1
ATOM 1892 C C . ASP A 1 261 ? 31.072 14.258 -29.673 1.00 88.06 261 ASP A C 1
ATOM 1894 O O . ASP A 1 261 ? 32.163 13.737 -29.435 1.00 88.06 261 ASP A O 1
ATOM 1898 N N . PRO A 1 262 ? 30.041 13.519 -30.121 1.00 88.50 262 PRO A N 1
ATOM 1899 C CA . PRO A 1 262 ? 30.148 12.081 -30.350 1.00 88.50 262 PRO A CA 1
ATOM 1900 C C . PRO A 1 262 ? 30.901 11.709 -31.644 1.00 88.50 262 PRO A C 1
ATOM 1902 O O . PRO A 1 262 ? 31.109 10.523 -31.916 1.00 88.50 262 PRO A O 1
ATOM 1905 N N . THR A 1 263 ? 31.360 12.674 -32.448 1.00 89.62 263 THR A N 1
ATOM 1906 C CA . THR A 1 263 ? 32.070 12.404 -33.715 1.00 89.62 263 THR A CA 1
ATOM 1907 C C . THR A 1 263 ? 33.395 11.642 -33.522 1.00 89.62 263 THR A C 1
ATOM 1909 O O . THR A 1 263 ? 33.639 10.652 -34.220 1.00 89.62 263 THR A O 1
ATOM 1912 N N . PRO A 1 264 ? 34.257 11.988 -32.545 1.00 89.06 264 PRO A N 1
ATOM 1913 C CA . PRO A 1 264 ? 35.465 11.220 -32.248 1.00 89.06 264 PRO A CA 1
ATOM 1914 C C . PRO A 1 264 ? 35.157 9.808 -31.730 1.00 89.06 264 PRO A C 1
ATOM 1916 O O . PRO A 1 264 ? 35.945 8.884 -31.944 1.00 89.06 264 PRO A O 1
ATOM 1919 N N . VAL A 1 265 ? 34.002 9.612 -31.082 1.00 86.94 265 VAL A N 1
ATOM 1920 C CA . VAL A 1 265 ? 33.562 8.305 -30.571 1.00 86.94 265 VAL A CA 1
ATOM 1921 C C . VAL A 1 265 ? 33.298 7.341 -31.727 1.00 86.94 265 VAL A C 1
ATOM 1923 O O . VAL A 1 265 ? 33.815 6.219 -31.715 1.00 86.94 265 VAL A O 1
ATOM 1926 N N . ILE A 1 266 ? 32.567 7.785 -32.758 1.00 90.75 266 ILE A N 1
ATOM 1927 C CA . ILE A 1 266 ? 32.288 6.952 -33.939 1.00 90.75 266 ILE A CA 1
ATOM 1928 C C . ILE A 1 266 ? 33.548 6.658 -34.756 1.00 90.75 266 ILE A C 1
ATOM 1930 O O . ILE A 1 266 ? 33.655 5.580 -35.340 1.00 90.75 266 ILE A O 1
ATOM 1934 N N . ALA A 1 267 ? 34.525 7.568 -34.768 1.00 87.38 267 ALA A N 1
ATOM 1935 C CA . ALA A 1 267 ? 35.796 7.357 -35.454 1.00 87.38 267 ALA A CA 1
ATOM 1936 C C . ALA A 1 267 ? 36.670 6.314 -34.736 1.00 87.38 267 ALA A C 1
ATOM 1938 O O . ALA A 1 267 ? 37.277 5.464 -35.387 1.00 87.38 267 ALA A O 1
ATOM 1939 N N . ARG A 1 268 ? 36.701 6.346 -33.396 1.00 87.94 268 ARG A N 1
ATOM 1940 C CA . ARG A 1 268 ? 37.579 5.506 -32.565 1.00 87.94 268 ARG A CA 1
ATOM 1941 C C . ARG A 1 268 ? 37.071 4.079 -32.360 1.00 87.94 268 ARG A C 1
ATOM 1943 O O . ARG A 1 268 ? 37.874 3.151 -32.324 1.00 87.94 268 ARG A O 1
ATOM 1950 N N . LEU A 1 269 ? 35.768 3.893 -32.148 1.00 87.50 269 LEU A N 1
ATOM 1951 C CA . LEU A 1 269 ? 35.219 2.594 -31.741 1.00 87.50 269 LEU A CA 1
ATOM 1952 C C . LEU A 1 269 ? 34.975 1.664 -32.934 1.00 87.50 269 LEU A C 1
ATOM 1954 O O . LEU A 1 269 ? 34.495 2.084 -33.988 1.00 87.50 269 LEU A O 1
ATOM 1958 N N . THR A 1 270 ? 35.249 0.371 -32.758 1.00 91.44 270 THR A N 1
ATOM 1959 C CA . THR A 1 270 ? 34.764 -0.663 -33.681 1.00 91.44 270 THR A CA 1
ATOM 1960 C C . THR A 1 270 ? 33.329 -1.055 -33.316 1.00 91.44 270 THR A C 1
ATOM 1962 O O . THR A 1 270 ? 32.961 -0.978 -32.139 1.00 91.44 270 THR A O 1
ATOM 1965 N N . PRO A 1 271 ? 32.504 -1.504 -34.279 1.00 92.88 271 PRO A N 1
ATOM 1966 C CA . PRO A 1 271 ? 31.125 -1.900 -33.991 1.00 92.88 271 PRO A CA 1
ATOM 1967 C C . PRO A 1 271 ? 31.009 -3.021 -32.947 1.00 92.88 271 PRO A C 1
ATOM 1969 O O . PRO A 1 271 ? 30.097 -2.995 -32.127 1.00 92.88 271 PRO A O 1
ATOM 1972 N N . GLN A 1 272 ? 31.951 -3.971 -32.918 1.00 92.06 272 GLN A N 1
ATOM 1973 C CA . GLN A 1 272 ? 31.966 -5.070 -31.944 1.00 92.06 272 GLN A CA 1
ATOM 1974 C C . GLN A 1 272 ? 32.251 -4.574 -30.520 1.00 92.06 272 GLN A C 1
ATOM 1976 O O . GLN A 1 272 ? 31.574 -4.983 -29.578 1.00 92.06 272 GLN A O 1
ATOM 1981 N N . VAL A 1 273 ? 33.226 -3.670 -30.361 1.00 89.75 273 VAL A N 1
ATOM 1982 C CA . VAL A 1 273 ? 33.559 -3.076 -29.054 1.00 89.75 273 VAL A CA 1
ATOM 1983 C C . VAL A 1 273 ? 32.424 -2.172 -28.574 1.00 89.75 273 VAL A C 1
ATOM 1985 O O . VAL A 1 273 ? 32.060 -2.222 -27.401 1.00 89.75 273 VAL A O 1
ATOM 1988 N N . ALA A 1 274 ? 31.829 -1.391 -29.482 1.00 90.62 274 ALA A N 1
ATOM 1989 C CA . ALA A 1 274 ? 30.670 -0.562 -29.172 1.00 90.62 274 ALA A CA 1
ATOM 1990 C C . ALA A 1 274 ? 29.484 -1.418 -28.706 1.00 90.62 274 ALA A C 1
ATOM 1992 O O . ALA A 1 274 ? 28.944 -1.156 -27.637 1.00 90.62 274 ALA A O 1
ATOM 1993 N N . LEU A 1 275 ? 29.127 -2.475 -29.443 1.00 93.31 275 LEU A N 1
ATOM 1994 C CA . LEU A 1 275 ? 28.039 -3.379 -29.063 1.00 93.31 275 LEU A CA 1
ATOM 1995 C C . LEU A 1 275 ? 28.254 -3.975 -27.663 1.00 93.31 275 LEU A C 1
ATOM 1997 O O . LEU A 1 275 ? 27.360 -3.884 -26.828 1.00 93.31 275 LEU A O 1
ATOM 2001 N N . ALA A 1 276 ? 29.437 -4.531 -27.385 1.00 91.12 276 ALA A N 1
ATOM 2002 C CA . ALA A 1 276 ? 29.728 -5.154 -26.093 1.00 91.12 276 ALA A CA 1
ATOM 2003 C C . ALA A 1 276 ? 29.667 -4.155 -24.920 1.00 91.12 276 ALA A C 1
ATOM 2005 O O . ALA A 1 276 ? 29.112 -4.462 -23.863 1.00 91.12 276 ALA A O 1
ATOM 2006 N N . GLY A 1 277 ? 30.217 -2.949 -25.095 1.00 88.19 277 GLY A N 1
ATOM 2007 C CA . GLY A 1 277 ? 30.191 -1.926 -24.048 1.00 88.19 277 GLY A CA 1
ATOM 2008 C C . GLY A 1 277 ? 28.799 -1.330 -23.819 1.00 88.19 277 GLY A C 1
ATOM 2009 O O . GLY A 1 277 ? 28.412 -1.112 -22.673 1.00 88.19 277 GLY A O 1
ATOM 2010 N N . LEU A 1 278 ? 28.023 -1.123 -24.885 1.00 89.50 278 LEU A N 1
ATOM 2011 C CA . LEU A 1 278 ? 26.652 -0.616 -24.799 1.00 89.50 278 LEU A CA 1
ATOM 2012 C C . LEU A 1 278 ? 25.683 -1.657 -24.223 1.00 89.50 278 LEU A C 1
ATOM 2014 O O . LEU A 1 278 ? 24.811 -1.311 -23.433 1.00 89.50 278 LEU A O 1
ATOM 2018 N N . GLU A 1 279 ? 25.863 -2.940 -24.538 1.00 90.19 279 GLU A N 1
ATOM 2019 C CA . GLU A 1 279 ? 25.077 -4.014 -23.924 1.00 90.19 279 GLU A CA 1
ATOM 2020 C C . GLU A 1 279 ? 25.342 -4.104 -22.415 1.00 90.19 279 GLU A C 1
ATOM 2022 O O . GLU A 1 279 ? 24.412 -4.214 -21.615 1.00 90.19 279 GLU A O 1
ATOM 2027 N N . SER A 1 280 ? 26.608 -3.959 -22.010 1.00 87.12 280 SER A N 1
ATOM 2028 C CA . SER A 1 280 ? 26.968 -3.864 -20.595 1.00 87.12 280 SER A CA 1
ATOM 2029 C C . SER A 1 280 ? 26.288 -2.684 -19.897 1.00 87.12 280 SER A C 1
ATOM 2031 O O . SER A 1 280 ? 26.021 -2.782 -18.705 1.00 87.12 280 SER A O 1
ATOM 2033 N N . MET A 1 281 ? 26.020 -1.579 -20.595 1.00 82.50 281 MET A N 1
ATOM 2034 C CA . MET A 1 281 ? 25.365 -0.406 -20.013 1.00 82.50 281 MET A CA 1
ATOM 2035 C C . MET A 1 281 ? 23.914 -0.699 -19.629 1.00 82.50 281 MET A C 1
ATOM 2037 O O . MET A 1 281 ? 23.507 -0.397 -18.509 1.00 82.50 281 MET A O 1
ATOM 2041 N N . ILE A 1 282 ? 23.172 -1.357 -20.526 1.00 84.19 282 ILE A N 1
ATOM 2042 C CA . ILE A 1 282 ? 21.775 -1.756 -20.294 1.00 84.19 282 ILE A CA 1
ATOM 2043 C C . ILE A 1 282 ? 21.683 -2.684 -19.073 1.00 84.19 282 ILE A C 1
ATOM 2045 O O . ILE A 1 282 ? 20.815 -2.516 -18.222 1.00 84.19 282 ILE A O 1
ATOM 2049 N N . GLY A 1 283 ? 22.621 -3.627 -18.930 1.00 79.25 283 GLY A N 1
ATOM 2050 C CA . GLY A 1 283 ? 22.625 -4.566 -17.804 1.00 79.25 283 GLY A CA 1
ATOM 2051 C C . GLY A 1 283 ? 22.898 -3.931 -16.434 1.00 79.25 283 GLY A C 1
ATOM 2052 O O . GLY A 1 283 ? 22.469 -4.474 -15.416 1.00 79.25 283 GLY A O 1
ATOM 2053 N N . VAL A 1 284 ? 23.604 -2.796 -16.377 1.00 77.94 284 VAL A N 1
ATOM 2054 C CA . VAL A 1 284 ? 24.003 -2.170 -15.106 1.00 77.94 284 VAL A CA 1
ATOM 2055 C C . VAL A 1 284 ? 22.929 -1.211 -14.561 1.00 77.94 284 VAL A C 1
ATOM 2057 O O . VAL A 1 284 ? 22.807 -1.091 -13.338 1.00 77.94 284 VAL A O 1
ATOM 2060 N N . GLY A 1 285 ? 22.097 -0.605 -15.419 1.00 76.69 285 GLY A N 1
ATOM 2061 C CA . GLY A 1 285 ? 20.940 0.215 -15.003 1.00 76.69 285 GLY A CA 1
ATOM 2062 C C . GLY A 1 285 ? 19.991 -0.520 -14.042 1.00 76.69 285 GLY A C 1
ATOM 2063 O O . GLY A 1 285 ? 19.587 0.014 -13.003 1.00 76.69 285 GLY A O 1
ATOM 2064 N N . ARG A 1 286 ? 19.836 -1.835 -14.256 1.00 84.00 286 ARG A N 1
ATOM 2065 C CA . ARG A 1 286 ? 19.101 -2.779 -13.394 1.00 84.00 286 ARG A CA 1
ATOM 2066 C C . ARG A 1 286 ? 19.466 -2.690 -11.920 1.00 84.00 286 ARG A C 1
ATOM 2068 O O . ARG A 1 286 ? 18.602 -2.826 -11.056 1.00 84.00 286 ARG A O 1
ATOM 2075 N N . VAL A 1 287 ? 20.739 -2.461 -11.609 1.00 86.88 287 VAL A N 1
ATOM 2076 C CA . VAL A 1 287 ? 21.217 -2.404 -10.223 1.00 86.88 287 VAL A CA 1
ATOM 2077 C C . VAL A 1 287 ? 20.666 -1.165 -9.512 1.00 86.88 287 VAL A C 1
ATOM 2079 O O . VAL A 1 287 ? 20.314 -1.236 -8.333 1.00 86.88 287 VAL A O 1
ATOM 2082 N N . VAL A 1 288 ? 20.558 -0.037 -10.221 1.00 87.12 288 VAL A N 1
ATOM 2083 C CA . VAL A 1 288 ? 20.006 1.213 -9.683 1.00 87.12 288 VAL A CA 1
ATOM 2084 C C . VAL A 1 288 ? 18.502 1.068 -9.464 1.00 87.12 288 VAL A C 1
ATOM 2086 O O . VAL A 1 288 ? 18.022 1.342 -8.364 1.00 87.12 288 VAL A O 1
ATOM 2089 N N . GLU A 1 289 ? 17.770 0.559 -10.453 1.00 90.12 289 GLU A N 1
ATOM 2090 C CA . GLU A 1 289 ? 16.325 0.328 -10.346 1.00 90.12 289 GLU A CA 1
ATOM 2091 C C . GLU A 1 289 ? 15.978 -0.644 -9.208 1.00 90.12 289 GLU A C 1
ATOM 2093 O O . GLU A 1 289 ? 15.144 -0.333 -8.356 1.00 90.12 289 GLU A O 1
ATOM 2098 N N . GLN A 1 290 ? 16.670 -1.787 -9.118 1.00 91.62 290 GLN A N 1
ATOM 2099 C CA . GLN A 1 290 ? 16.470 -2.766 -8.042 1.00 91.62 290 GLN A CA 1
ATOM 2100 C C . GLN A 1 290 ? 16.771 -2.178 -6.662 1.00 91.62 290 GLN A C 1
ATOM 2102 O O . GLN A 1 290 ? 16.039 -2.441 -5.702 1.00 91.62 290 GLN A O 1
ATOM 2107 N N . LYS A 1 291 ? 17.822 -1.354 -6.550 1.00 91.25 291 LYS A N 1
ATOM 2108 C CA . LYS A 1 291 ? 18.153 -0.651 -5.306 1.00 91.25 291 LYS A CA 1
ATOM 2109 C C . LYS A 1 291 ? 17.012 0.272 -4.883 1.00 91.25 291 LYS A C 1
ATOM 2111 O O . LYS A 1 291 ? 16.627 0.243 -3.716 1.00 91.25 291 LYS A O 1
ATOM 2116 N N . ILE A 1 292 ? 16.454 1.051 -5.811 1.00 92.00 292 ILE A N 1
ATOM 2117 C CA . ILE A 1 292 ? 15.335 1.961 -5.528 1.00 92.00 292 ILE A CA 1
ATOM 2118 C C . ILE A 1 292 ? 14.090 1.168 -5.127 1.00 92.00 292 ILE A C 1
ATOM 2120 O O . ILE A 1 292 ? 13.509 1.439 -4.078 1.00 92.00 292 ILE A O 1
ATOM 2124 N N . VAL A 1 293 ? 13.713 0.144 -5.899 1.00 93.88 293 VAL A N 1
ATOM 2125 C CA . VAL A 1 293 ? 12.565 -0.730 -5.597 1.00 93.88 293 VAL A CA 1
ATOM 2126 C C . VAL A 1 293 ? 12.695 -1.344 -4.201 1.00 93.88 293 VAL A C 1
ATOM 2128 O O . VAL A 1 293 ? 11.736 -1.323 -3.423 1.00 93.88 293 VAL A O 1
ATOM 2131 N N . SER A 1 294 ? 13.882 -1.845 -3.850 1.00 94.06 294 SER A N 1
ATOM 2132 C CA . SER A 1 294 ? 14.169 -2.417 -2.531 1.00 94.06 294 SER A CA 1
ATOM 2133 C C . SER A 1 294 ? 14.069 -1.377 -1.411 1.00 94.06 294 SER A C 1
ATOM 2135 O O . SER A 1 294 ? 13.406 -1.628 -0.402 1.00 94.06 294 SER A O 1
ATOM 2137 N N . ASP A 1 295 ? 14.699 -0.211 -1.574 1.00 92.31 295 ASP A N 1
ATOM 2138 C CA . ASP A 1 295 ? 14.703 0.856 -0.566 1.00 92.31 295 ASP A CA 1
ATOM 2139 C C . ASP A 1 295 ? 13.285 1.369 -0.289 1.00 92.31 295 ASP A C 1
ATOM 2141 O O . ASP A 1 295 ? 12.868 1.464 0.869 1.00 92.31 295 ASP A O 1
ATOM 2145 N N . VAL A 1 296 ? 12.514 1.632 -1.349 1.00 92.00 296 VAL A N 1
ATOM 2146 C CA . VAL A 1 296 ? 11.132 2.106 -1.230 1.00 92.00 296 VAL A CA 1
ATOM 2147 C C . VAL A 1 296 ? 10.252 1.046 -0.587 1.00 92.00 296 VAL A C 1
ATOM 2149 O O . VAL A 1 296 ? 9.502 1.352 0.338 1.00 92.00 296 VAL A O 1
ATOM 2152 N N . THR A 1 297 ? 10.366 -0.214 -1.011 1.00 92.44 297 THR A N 1
ATOM 2153 C CA . THR A 1 297 ? 9.589 -1.313 -0.423 1.00 92.44 297 THR A CA 1
ATOM 2154 C C . THR A 1 297 ? 9.891 -1.468 1.070 1.00 92.44 297 THR A C 1
ATOM 2156 O O . THR A 1 297 ? 8.972 -1.647 1.873 1.00 92.44 297 THR A O 1
ATOM 2159 N N . ALA A 1 298 ? 11.160 -1.365 1.474 1.00 92.12 298 ALA A N 1
ATOM 2160 C CA . ALA A 1 298 ? 11.560 -1.449 2.876 1.00 92.12 298 ALA A CA 1
ATOM 2161 C C . ALA A 1 298 ? 11.010 -0.282 3.716 1.00 92.12 298 ALA A C 1
ATOM 2163 O O . ALA A 1 298 ? 10.501 -0.506 4.820 1.00 92.12 298 ALA A O 1
ATOM 2164 N N . GLU A 1 299 ? 11.082 0.945 3.199 1.00 91.19 299 GLU A N 1
ATOM 2165 C CA . GLU A 1 299 ? 10.577 2.147 3.871 1.00 91.19 299 GLU A CA 1
ATOM 2166 C C . GLU A 1 299 ? 9.053 2.102 4.033 1.00 91.19 299 GLU A C 1
ATOM 2168 O O . GLU A 1 299 ? 8.513 2.281 5.128 1.00 91.19 299 GLU A O 1
ATOM 2173 N N . VAL A 1 300 ? 8.348 1.769 2.956 1.00 91.38 300 VAL A N 1
ATOM 2174 C CA . VAL A 1 300 ? 6.888 1.691 2.930 1.00 91.38 300 VAL A CA 1
ATOM 2175 C C . VAL A 1 300 ? 6.372 0.579 3.850 1.00 91.38 300 VAL A C 1
ATOM 2177 O O . VAL A 1 300 ? 5.455 0.814 4.640 1.00 91.38 300 VAL A O 1
ATOM 2180 N N . ASN A 1 301 ? 7.001 -0.601 3.849 1.00 91.25 301 ASN A N 1
ATOM 2181 C CA . ASN A 1 301 ? 6.647 -1.688 4.769 1.00 91.25 301 ASN A CA 1
ATOM 2182 C C . ASN A 1 301 ? 6.870 -1.298 6.237 1.00 91.25 301 ASN A C 1
ATOM 2184 O O . ASN A 1 301 ? 6.076 -1.660 7.110 1.00 91.25 301 ASN A O 1
ATOM 2188 N N . ARG A 1 302 ? 7.938 -0.548 6.532 1.00 92.88 302 ARG A N 1
ATOM 2189 C CA . ARG A 1 302 ? 8.205 -0.036 7.882 1.00 92.88 302 ARG A CA 1
ATOM 2190 C C . ARG A 1 302 ? 7.113 0.934 8.325 1.00 92.88 302 ARG A C 1
ATOM 2192 O O . ARG A 1 302 ? 6.605 0.802 9.440 1.00 92.88 302 ARG A O 1
ATOM 2199 N N . LYS A 1 303 ? 6.706 1.857 7.449 1.00 90.50 303 LYS A N 1
ATOM 2200 C CA . LYS A 1 303 ? 5.602 2.795 7.703 1.00 90.50 303 LYS A CA 1
ATOM 2201 C C . LYS A 1 303 ? 4.270 2.087 7.893 1.00 90.50 303 LYS A C 1
ATOM 2203 O O . LYS A 1 303 ? 3.573 2.381 8.861 1.00 90.50 303 LYS A O 1
ATOM 2208 N N . GLN A 1 304 ? 3.954 1.111 7.045 1.00 91.06 304 GLN A N 1
ATOM 2209 C CA . GLN A 1 304 ? 2.746 0.301 7.171 1.00 91.06 304 GLN A CA 1
ATOM 2210 C C . GLN A 1 304 ? 2.698 -0.417 8.526 1.00 91.06 304 GLN A C 1
ATOM 2212 O O . GLN A 1 304 ? 1.710 -0.306 9.252 1.00 91.06 304 GLN A O 1
ATOM 2217 N N . ARG A 1 305 ? 3.779 -1.114 8.904 1.00 93.88 305 ARG A N 1
ATOM 2218 C CA . ARG A 1 305 ? 3.870 -1.823 10.191 1.00 93.88 305 ARG A CA 1
ATOM 2219 C C . ARG A 1 305 ? 3.757 -0.871 11.376 1.00 93.88 305 ARG A C 1
ATOM 2221 O O . ARG A 1 305 ? 3.038 -1.177 12.318 1.00 93.88 305 ARG A O 1
ATOM 2228 N N . SER A 1 306 ? 4.424 0.280 11.321 1.00 94.25 306 SER A N 1
ATOM 2229 C CA . SER A 1 306 ? 4.358 1.300 12.374 1.00 94.25 306 SER A CA 1
ATOM 2230 C C . SER A 1 306 ? 2.951 1.892 12.524 1.00 94.25 306 SER A C 1
ATOM 2232 O O . SER A 1 306 ? 2.435 2.005 13.639 1.00 94.25 306 SER A O 1
ATOM 2234 N N . ALA A 1 307 ? 2.285 2.203 11.408 1.00 92.69 307 ALA A N 1
ATOM 2235 C CA . ALA A 1 307 ? 0.918 2.710 11.402 1.00 92.69 307 ALA A CA 1
ATOM 2236 C C . ALA A 1 307 ? -0.066 1.682 11.981 1.00 92.69 307 ALA A C 1
ATOM 2238 O O . ALA A 1 307 ? -0.856 2.029 12.859 1.00 92.69 307 ALA A O 1
ATOM 2239 N N . LEU A 1 308 ? 0.033 0.412 11.570 1.00 94.44 308 LEU A N 1
ATOM 2240 C CA . LEU A 1 308 ? -0.796 -0.669 12.113 1.00 94.44 308 LEU A CA 1
ATOM 2241 C C . LEU A 1 308 ? -0.506 -0.934 13.592 1.00 94.44 308 LEU A C 1
ATOM 2243 O O . LEU A 1 308 ? -1.442 -1.053 14.375 1.00 94.44 308 LEU A O 1
ATOM 2247 N N . ALA A 1 309 ? 0.763 -0.976 14.001 1.00 95.56 309 ALA A N 1
ATOM 2248 C CA . ALA A 1 309 ? 1.132 -1.148 15.405 1.00 95.56 309 ALA A CA 1
ATOM 2249 C C . ALA A 1 309 ? 0.556 -0.018 16.269 1.00 95.56 309 ALA A C 1
ATOM 2251 O O . ALA A 1 309 ? -0.028 -0.276 17.317 1.00 95.56 309 ALA A O 1
ATOM 2252 N N . THR A 1 310 ? 0.638 1.227 15.792 1.00 94.38 310 THR A N 1
ATOM 2253 C CA . THR A 1 310 ? 0.045 2.386 16.472 1.00 94.38 310 THR A CA 1
ATOM 2254 C C . THR A 1 310 ? -1.481 2.284 16.524 1.00 94.38 310 THR A C 1
ATOM 2256 O O . THR A 1 310 ? -2.067 2.541 17.572 1.00 94.38 310 THR A O 1
ATOM 2259 N N . ALA A 1 311 ? -2.134 1.872 15.431 1.00 93.88 311 ALA A N 1
ATOM 2260 C CA . ALA A 1 311 ? -3.583 1.666 15.388 1.00 93.88 311 ALA A CA 1
ATOM 2261 C C . ALA A 1 311 ? -4.037 0.601 16.397 1.00 93.88 311 ALA A C 1
ATOM 2263 O O . ALA A 1 311 ? -4.982 0.835 17.148 1.00 93.88 311 ALA A O 1
ATOM 2264 N N . TYR A 1 312 ? -3.336 -0.536 16.458 1.00 95.75 312 TYR A N 1
ATOM 2265 C CA . TYR A 1 312 ? -3.631 -1.608 17.408 1.00 95.75 312 TYR A CA 1
ATOM 2266 C C . TYR A 1 312 ? -3.354 -1.204 18.852 1.00 95.75 312 TYR A C 1
ATOM 2268 O O . TYR A 1 312 ? -4.150 -1.534 19.725 1.00 95.75 312 TYR A O 1
ATOM 2276 N N . LEU A 1 313 ? -2.274 -0.466 19.119 1.00 96.38 313 LEU A N 1
ATOM 2277 C CA . LEU A 1 313 ? -1.975 0.030 20.463 1.00 96.38 313 LEU A CA 1
ATOM 2278 C C . LEU A 1 313 ? -3.030 1.029 20.942 1.00 96.38 313 LEU A C 1
ATOM 2280 O O . LEU A 1 313 ? -3.578 0.862 22.028 1.00 96.38 313 LEU A O 1
ATOM 2284 N N . VAL A 1 314 ? -3.350 2.039 20.129 1.00 94.44 314 VAL A N 1
ATOM 2285 C CA . VAL A 1 314 ? -4.347 3.065 20.473 1.00 94.44 314 VAL A CA 1
ATOM 2286 C C . VAL A 1 314 ? -5.742 2.449 20.589 1.00 94.44 314 VAL A C 1
ATOM 2288 O O . VAL A 1 314 ? -6.434 2.684 21.579 1.00 94.44 314 VAL A O 1
ATOM 2291 N N . GLY A 1 315 ? -6.141 1.614 19.627 1.00 93.31 315 GLY A N 1
ATOM 2292 C CA . GLY A 1 315 ? -7.421 0.908 19.659 1.00 93.31 315 GLY A CA 1
ATOM 2293 C C . GLY A 1 315 ? -7.523 -0.066 20.834 1.00 93.31 315 GLY A C 1
ATOM 2294 O O . GLY A 1 315 ? -8.528 -0.074 21.539 1.00 93.31 315 GLY A O 1
ATOM 2295 N N . GLY A 1 316 ? -6.468 -0.839 21.098 1.00 94.81 316 GLY A N 1
ATOM 2296 C CA . GLY A 1 316 ? -6.399 -1.775 22.218 1.00 94.81 316 GLY A CA 1
ATOM 2297 C C . GLY A 1 316 ? -6.462 -1.075 23.575 1.00 94.81 316 GLY A C 1
ATOM 2298 O O . GLY A 1 316 ? -7.237 -1.487 24.437 1.00 94.81 316 GLY A O 1
ATOM 2299 N N . LEU A 1 317 ? -5.719 0.023 23.752 1.00 95.50 317 LEU A N 1
ATOM 2300 C CA . LEU A 1 317 ? -5.775 0.838 24.967 1.00 95.50 317 LEU A CA 1
ATOM 2301 C C . LEU A 1 317 ? -7.170 1.440 25.171 1.00 95.50 317 LEU A C 1
ATOM 2303 O O . LEU A 1 317 ? -7.694 1.398 26.282 1.00 95.50 317 LEU A O 1
ATOM 2307 N N . ALA A 1 318 ? -7.798 1.952 24.110 1.00 93.81 318 ALA A N 1
ATOM 2308 C CA . ALA A 1 318 ? -9.154 2.481 24.190 1.00 93.81 318 ALA A CA 1
ATOM 2309 C C . ALA A 1 318 ? -10.164 1.398 24.591 1.00 93.81 318 ALA A C 1
ATOM 2311 O O . ALA A 1 318 ? -10.968 1.625 25.491 1.00 93.81 318 ALA A O 1
ATOM 2312 N N . VAL A 1 319 ? -10.089 0.201 24.000 1.00 94.31 319 VAL A N 1
ATOM 2313 C CA . VAL A 1 319 ? -10.928 -0.944 24.395 1.00 94.31 319 VAL A CA 1
ATOM 2314 C C . VAL A 1 319 ? -10.697 -1.317 25.860 1.00 94.31 319 VAL A C 1
ATOM 2316 O O . VAL A 1 319 ? -11.664 -1.548 26.584 1.00 94.31 319 VAL A O 1
ATOM 2319 N N . LEU A 1 320 ? -9.448 -1.321 26.330 1.00 95.12 320 LEU A N 1
ATOM 2320 C CA . LEU A 1 320 ? -9.118 -1.610 27.727 1.00 95.12 320 LEU A CA 1
ATOM 2321 C C . LEU A 1 320 ? -9.734 -0.573 28.677 1.00 95.12 320 LEU A C 1
ATOM 2323 O O . LEU A 1 320 ? -10.366 -0.949 29.664 1.00 95.12 320 LEU A O 1
ATOM 2327 N N . VAL A 1 321 ? -9.621 0.720 28.360 1.00 92.00 321 VAL A N 1
ATOM 2328 C CA . VAL A 1 321 ? -10.248 1.805 29.135 1.00 92.00 321 VAL A CA 1
ATOM 2329 C C . VAL A 1 321 ? -11.771 1.666 29.137 1.00 92.00 321 VAL A C 1
ATOM 2331 O O . VAL A 1 321 ? -12.388 1.755 30.198 1.00 92.00 321 VAL A O 1
ATOM 2334 N N . LEU A 1 322 ? -12.385 1.391 27.984 1.00 91.56 322 LEU A N 1
ATOM 2335 C CA . LEU A 1 322 ? -13.830 1.176 27.862 1.00 91.56 322 LEU A CA 1
ATOM 2336 C C . LEU A 1 322 ? -14.298 -0.003 28.725 1.00 91.56 322 LEU A C 1
ATOM 2338 O O . LEU A 1 322 ? -15.264 0.130 29.477 1.00 91.56 322 LEU A O 1
ATOM 2342 N N . LEU A 1 323 ? -13.588 -1.133 28.675 1.00 92.31 323 LEU A N 1
ATOM 2343 C CA . LEU A 1 323 ? -13.862 -2.297 29.519 1.00 92.31 323 LEU A CA 1
ATOM 2344 C C . LEU A 1 323 ? -13.706 -1.963 31.005 1.00 92.31 323 LEU A C 1
ATOM 2346 O O . LEU A 1 323 ? -14.572 -2.328 31.799 1.00 92.31 323 LEU A O 1
ATOM 2350 N N . GLY A 1 324 ? -12.652 -1.233 31.381 1.00 92.31 324 GLY A N 1
ATOM 2351 C CA . GLY A 1 324 ? -12.425 -0.779 32.753 1.00 92.31 324 GLY A CA 1
ATOM 2352 C C . GLY A 1 324 ? -13.562 0.103 33.272 1.00 92.31 324 GLY A C 1
ATOM 2353 O O . GLY A 1 324 ? -14.078 -0.132 34.366 1.00 92.31 324 GLY A O 1
ATOM 2354 N N . VAL A 1 325 ? -14.020 1.061 32.460 1.00 89.19 325 VAL A N 1
ATOM 2355 C CA . VAL A 1 325 ? -15.161 1.929 32.779 1.00 89.19 325 VAL A CA 1
ATOM 2356 C C . VAL A 1 325 ? -16.442 1.108 32.934 1.00 89.19 325 VAL A C 1
ATOM 2358 O O . VAL A 1 325 ? -17.137 1.254 33.938 1.00 89.19 325 VAL A O 1
ATOM 2361 N N . VAL A 1 326 ? -16.750 0.201 32.002 1.00 87.44 326 VAL A N 1
ATOM 2362 C CA . VAL A 1 326 ? -17.939 -0.666 32.090 1.00 87.44 326 VAL A CA 1
ATOM 2363 C C . VAL A 1 326 ? -17.893 -1.544 33.343 1.00 87.44 326 VAL A C 1
ATOM 2365 O O . VAL A 1 326 ? -18.889 -1.642 34.065 1.00 87.44 326 VAL A O 1
ATOM 2368 N N . LEU A 1 327 ? -16.742 -2.146 33.649 1.00 90.88 327 LEU A N 1
ATOM 2369 C CA . LEU A 1 327 ? -16.563 -2.993 34.825 1.00 90.88 327 LEU A CA 1
ATOM 2370 C C . LEU A 1 327 ? -16.744 -2.197 36.124 1.00 90.88 327 LEU A C 1
ATOM 2372 O O . LEU A 1 327 ? -17.471 -2.642 37.016 1.00 90.88 327 LEU A O 1
ATOM 2376 N N . LEU A 1 328 ? -16.168 -0.993 36.200 1.00 87.44 328 LEU A N 1
ATOM 2377 C CA . LEU A 1 328 ? -16.359 -0.069 37.318 1.00 87.44 328 LEU A CA 1
ATOM 2378 C C . LEU A 1 328 ? -17.838 0.300 37.486 1.00 87.44 328 LEU A C 1
ATOM 2380 O O . LEU A 1 328 ? -18.363 0.273 38.598 1.00 87.44 328 LEU A O 1
ATOM 2384 N N . CYS A 1 329 ? -18.549 0.570 36.391 1.00 84.69 329 CYS A N 1
ATOM 2385 C CA . CYS A 1 329 ? -19.978 0.888 36.433 1.00 84.69 329 CYS A CA 1
ATOM 2386 C C . CYS A 1 329 ? -20.811 -0.263 36.969 1.00 84.69 329 CYS A C 1
ATOM 2388 O O . CYS A 1 329 ? -21.706 -0.059 37.789 1.00 84.69 329 CYS A O 1
ATOM 2390 N N . VAL A 1 330 ? -20.512 -1.482 36.528 1.00 84.75 330 VAL A N 1
ATOM 2391 C CA . VAL A 1 330 ? -21.175 -2.686 37.023 1.00 84.75 330 VAL A CA 1
ATOM 2392 C C . VAL A 1 330 ? -20.857 -2.908 38.504 1.00 84.75 330 VAL A C 1
ATOM 2394 O O . VAL A 1 330 ? -21.758 -3.275 39.264 1.00 84.75 330 VAL A O 1
ATOM 2397 N N . ALA A 1 331 ? -19.619 -2.655 38.937 1.00 86.81 331 ALA A N 1
ATOM 2398 C CA . ALA A 1 331 ? -19.220 -2.740 40.338 1.00 86.81 331 ALA A CA 1
ATOM 2399 C C . ALA A 1 331 ? -19.990 -1.730 41.206 1.00 86.81 331 ALA A C 1
ATOM 2401 O O . ALA A 1 331 ? -20.648 -2.138 42.163 1.00 86.81 331 ALA A O 1
ATOM 2402 N N . VAL A 1 332 ? -20.016 -0.447 40.822 1.00 84.62 332 VAL A N 1
ATOM 2403 C CA . VAL A 1 332 ? -20.760 0.615 41.527 1.00 84.62 332 VAL A CA 1
ATOM 2404 C C . VAL A 1 332 ? -22.262 0.330 41.526 1.00 84.62 332 VAL A C 1
ATOM 2406 O O . VAL A 1 332 ? -22.917 0.402 42.566 1.00 84.62 332 VAL A O 1
ATOM 2409 N N . ALA A 1 333 ? -22.831 -0.073 40.386 1.00 81.00 333 ALA A N 1
ATOM 2410 C CA . ALA A 1 333 ? -24.245 -0.419 40.297 1.00 81.00 333 ALA A CA 1
ATOM 2411 C C . ALA A 1 333 ? -24.605 -1.598 41.214 1.00 81.00 333 ALA A C 1
ATOM 2413 O O . ALA A 1 333 ? -25.681 -1.596 41.814 1.00 81.00 333 ALA A O 1
ATOM 2414 N N . ARG A 1 334 ? -23.728 -2.600 41.360 1.00 82.38 334 ARG A N 1
ATOM 2415 C CA . ARG A 1 334 ? -23.936 -3.715 42.298 1.00 82.38 334 ARG A CA 1
ATOM 2416 C C . ARG A 1 334 ? -23.759 -3.289 43.753 1.00 82.38 334 ARG A C 1
ATOM 2418 O O . ARG A 1 334 ? -24.574 -3.718 44.569 1.00 82.38 334 ARG A O 1
ATOM 2425 N N . ALA A 1 335 ? -22.761 -2.461 44.051 1.00 81.00 335 ALA A N 1
ATOM 2426 C CA . ALA A 1 335 ? -22.479 -1.958 45.393 1.00 81.00 335 ALA A CA 1
ATOM 2427 C C . ALA A 1 335 ? -23.617 -1.077 45.927 1.00 81.00 335 ALA A C 1
ATOM 2429 O O . ALA A 1 335 ? -24.042 -1.262 47.057 1.00 81.00 335 ALA A O 1
ATOM 2430 N N . VAL A 1 336 ? -24.190 -0.203 45.093 1.00 82.06 336 VAL A N 1
ATOM 2431 C CA . VAL A 1 336 ? -25.233 0.748 45.517 1.00 82.06 336 VAL A CA 1
ATOM 2432 C C . VAL A 1 336 ? -26.648 0.178 45.360 1.00 82.06 336 VAL A C 1
ATOM 2434 O O . VAL A 1 336 ? -27.477 0.277 46.266 1.00 82.06 336 VAL A O 1
ATOM 2437 N N . ALA A 1 337 ? -26.975 -0.450 44.222 1.00 77.25 337 ALA A N 1
ATOM 2438 C CA . ALA A 1 337 ? -28.364 -0.833 43.945 1.00 77.25 337 ALA A CA 1
ATOM 2439 C C . ALA A 1 337 ? -28.827 -2.061 44.742 1.00 77.25 337 ALA A C 1
ATOM 2441 O O . ALA A 1 337 ? -30.016 -2.166 45.053 1.00 77.25 337 ALA A O 1
ATOM 2442 N N . ARG A 1 338 ? -27.931 -3.012 45.058 1.00 75.25 338 ARG A N 1
ATOM 2443 C CA . ARG A 1 338 ? -28.322 -4.208 45.823 1.00 75.25 338 ARG A CA 1
ATOM 2444 C C . ARG A 1 338 ? -28.753 -3.842 47.250 1.00 75.25 338 ARG A C 1
ATOM 2446 O O . ARG A 1 338 ? -29.882 -4.211 47.582 1.00 75.25 338 ARG A O 1
ATOM 2453 N N . PRO A 1 339 ? -27.958 -3.115 48.060 1.00 76.81 339 PRO A N 1
ATOM 2454 C CA . PRO A 1 339 ? -28.351 -2.740 49.419 1.00 76.81 339 PRO A CA 1
ATOM 2455 C C . PRO A 1 339 ? -29.608 -1.872 49.454 1.00 76.81 339 PRO A C 1
ATOM 2457 O O . PRO A 1 339 ? -30.534 -2.197 50.191 1.00 76.81 339 PRO A O 1
ATOM 2460 N N . LEU A 1 340 ? -29.712 -0.861 48.582 1.00 80.00 340 LEU A N 1
ATOM 2461 C CA . LEU A 1 340 ? -30.911 -0.020 48.500 1.00 80.00 340 LEU A CA 1
ATOM 2462 C C . LEU A 1 340 ? -32.164 -0.835 48.168 1.00 80.00 340 LEU A C 1
ATOM 2464 O O . LEU A 1 340 ? -33.170 -0.707 48.850 1.00 80.00 340 LEU A O 1
ATOM 2468 N N . SER A 1 341 ? -32.102 -1.748 47.191 1.00 76.56 341 SER A N 1
ATOM 2469 C CA . SER A 1 341 ? -33.256 -2.602 46.861 1.00 76.56 341 SER A CA 1
ATOM 2470 C C . SER A 1 341 ? -33.663 -3.551 47.993 1.00 76.56 341 SER A C 1
ATOM 2472 O O . SER A 1 341 ? -34.816 -3.980 48.046 1.00 76.56 341 SER A O 1
ATOM 2474 N N . ARG A 1 342 ? -32.715 -3.941 48.855 1.00 75.44 342 ARG A N 1
ATOM 2475 C CA . ARG A 1 342 ? -32.988 -4.764 50.039 1.00 75.44 342 ARG A CA 1
ATOM 2476 C C . ARG A 1 342 ? -33.649 -3.919 51.119 1.00 75.44 342 ARG A C 1
ATOM 2478 O O . ARG A 1 342 ? -34.682 -4.333 51.625 1.00 75.44 342 ARG A O 1
ATOM 2485 N N . LEU A 1 343 ? -33.119 -2.726 51.385 1.00 76.94 343 LEU A N 1
ATOM 2486 C CA . LEU A 1 343 ? -33.703 -1.762 52.319 1.00 76.94 343 LEU A CA 1
ATOM 2487 C C . LEU A 1 343 ? -35.132 -1.387 51.921 1.00 76.94 343 LEU A C 1
ATOM 2489 O O . LEU A 1 343 ? -36.024 -1.496 52.751 1.00 76.94 343 LEU A O 1
ATOM 2493 N N . THR A 1 344 ? -35.384 -1.055 50.650 1.00 79.38 344 THR A N 1
ATOM 2494 C CA . THR A 1 344 ? -36.739 -0.727 50.173 1.00 79.38 344 THR A CA 1
ATOM 2495 C C . THR A 1 344 ? -37.709 -1.896 50.348 1.00 79.38 344 THR A C 1
ATOM 2497 O O . THR A 1 344 ? -38.825 -1.693 50.803 1.00 79.38 344 THR A O 1
ATOM 2500 N N . ARG A 1 345 ? -37.293 -3.132 50.036 1.00 78.19 345 ARG A N 1
ATOM 2501 C CA . ARG A 1 345 ? -38.149 -4.318 50.223 1.00 78.19 345 ARG A CA 1
ATOM 2502 C C . ARG A 1 345 ? -38.400 -4.645 51.691 1.00 78.19 345 ARG A C 1
ATOM 2504 O O . ARG A 1 345 ? -39.483 -5.100 52.035 1.00 78.19 345 ARG A O 1
ATOM 2511 N N . SER A 1 346 ? -37.408 -4.456 52.556 1.00 72.94 346 SER A N 1
ATOM 2512 C CA . SER A 1 346 ? -37.596 -4.626 53.998 1.00 72.94 346 SER A CA 1
ATOM 2513 C C . SER A 1 346 ? -38.502 -3.540 54.577 1.00 72.94 346 SER A C 1
ATOM 2515 O O . SER A 1 346 ? -39.365 -3.859 55.383 1.00 72.94 346 SER A O 1
ATOM 2517 N N . ALA A 1 347 ? -38.372 -2.293 54.120 1.00 74.94 347 ALA A N 1
ATOM 2518 C CA . ALA A 1 347 ? -39.271 -1.206 54.492 1.00 74.94 347 ALA A CA 1
ATOM 2519 C C . ALA A 1 347 ? -40.721 -1.484 54.059 1.00 74.94 347 ALA A C 1
ATOM 2521 O O . ALA A 1 347 ? -41.620 -1.360 54.882 1.00 74.94 347 ALA A O 1
ATOM 2522 N N . ASP A 1 348 ? -40.939 -1.933 52.817 1.00 78.19 348 ASP A N 1
ATOM 2523 C CA . ASP A 1 348 ? -42.274 -2.279 52.301 1.00 78.19 348 ASP A CA 1
ATOM 2524 C C . ASP A 1 348 ? -42.918 -3.427 53.094 1.00 78.19 348 ASP A C 1
ATOM 2526 O O . ASP A 1 348 ? -44.092 -3.368 53.443 1.00 78.19 348 ASP A O 1
ATOM 2530 N N . ARG A 1 349 ? -42.134 -4.453 53.457 1.00 73.81 349 ARG A N 1
ATOM 2531 C CA . ARG A 1 349 ? -42.619 -5.554 54.305 1.00 73.81 349 ARG A CA 1
ATOM 2532 C C . ARG A 1 349 ? -43.046 -5.081 55.689 1.00 73.81 349 ARG A C 1
ATOM 2534 O O . ARG A 1 349 ? -44.086 -5.515 56.167 1.00 73.81 349 ARG A O 1
ATOM 2541 N N . VAL A 1 350 ? -42.275 -4.191 56.316 1.00 69.00 350 VAL A N 1
ATOM 2542 C CA . VAL A 1 350 ? -42.650 -3.628 57.621 1.00 69.00 350 VAL A CA 1
ATOM 2543 C C . VAL A 1 350 ? -43.883 -2.742 57.513 1.00 69.00 350 VAL A C 1
ATOM 2545 O O . VAL A 1 350 ? -44.752 -2.842 58.369 1.00 69.00 350 VAL A O 1
ATOM 2548 N N . ALA A 1 351 ? -43.994 -1.926 56.464 1.00 71.81 351 ALA A N 1
ATOM 2549 C CA . ALA A 1 351 ? -45.179 -1.103 56.241 1.00 71.81 351 ALA A CA 1
ATOM 2550 C C . ALA A 1 351 ? -46.445 -1.967 56.124 1.00 71.81 351 ALA A C 1
ATOM 2552 O O . ALA A 1 351 ? -47.409 -1.721 56.841 1.00 71.81 351 ALA A O 1
ATOM 2553 N N . ARG A 1 352 ? -46.406 -3.037 55.318 1.00 74.12 352 ARG A N 1
ATOM 2554 C CA . ARG A 1 352 ? -47.534 -3.974 55.173 1.00 74.12 352 ARG A CA 1
ATOM 2555 C C . ARG A 1 352 ? -47.854 -4.736 56.458 1.00 74.12 352 ARG A C 1
ATOM 2557 O O . ARG A 1 352 ? -49.022 -4.947 56.760 1.00 74.12 352 ARG A O 1
ATOM 2564 N N . ALA A 1 353 ? -46.835 -5.163 57.207 1.00 67.50 353 ALA A N 1
ATOM 2565 C CA . ALA A 1 353 ? -47.036 -5.854 58.481 1.00 67.50 353 ALA A CA 1
ATOM 2566 C C . ALA A 1 353 ? -47.684 -4.929 59.523 1.00 67.50 353 ALA A C 1
ATOM 2568 O O . ALA A 1 353 ? -48.626 -5.332 60.197 1.00 67.50 353 ALA A O 1
ATOM 2569 N N . ALA A 1 354 ? -47.226 -3.676 59.609 1.00 65.31 354 ALA A N 1
ATOM 2570 C CA . ALA A 1 354 ? -47.816 -2.670 60.484 1.00 65.31 354 ALA A CA 1
ATOM 2571 C C . ALA A 1 354 ? -49.253 -2.318 60.070 1.00 65.31 354 ALA A C 1
ATOM 2573 O O . ALA A 1 354 ? -50.108 -2.192 60.934 1.00 65.31 354 ALA A O 1
ATOM 2574 N N . GLU A 1 355 ? -49.534 -2.196 58.771 1.00 69.06 355 GLU A N 1
ATOM 2575 C CA . GLU A 1 355 ? -50.889 -1.965 58.256 1.00 69.06 355 GLU A CA 1
ATOM 2576 C C . GLU A 1 355 ? -51.827 -3.132 58.592 1.00 69.06 355 GLU A C 1
ATOM 2578 O O . GLU A 1 355 ? -52.914 -2.910 59.112 1.00 69.06 355 GLU A O 1
ATOM 2583 N N . THR A 1 356 ? -51.376 -4.374 58.390 1.00 67.25 356 THR A N 1
ATOM 2584 C CA . THR A 1 356 ? -52.168 -5.576 58.704 1.00 67.25 356 THR A CA 1
ATOM 2585 C C . THR A 1 356 ? -52.473 -5.676 60.198 1.00 67.25 356 THR A C 1
ATOM 2587 O O . THR A 1 356 ? -53.605 -5.964 60.564 1.00 67.25 356 THR A O 1
ATOM 2590 N N . GLU A 1 357 ? -51.499 -5.407 61.071 1.00 62.88 357 GLU A N 1
ATOM 2591 C CA . GLU A 1 357 ? -51.723 -5.420 62.523 1.00 62.88 357 GLU A CA 1
ATOM 2592 C C . GLU A 1 357 ? -52.565 -4.238 63.001 1.00 62.88 357 GLU A C 1
ATOM 2594 O O . GLU A 1 357 ? -53.385 -4.401 63.893 1.00 62.88 357 GLU A O 1
ATOM 2599 N N . LEU A 1 358 ? -52.433 -3.051 62.403 1.00 60.78 358 LEU A N 1
ATOM 2600 C CA . LEU A 1 358 ? -53.314 -1.927 62.730 1.00 60.78 358 LEU A CA 1
ATOM 2601 C C . LEU A 1 358 ? -54.764 -2.212 62.333 1.00 60.78 358 LEU A C 1
ATOM 2603 O O . LEU A 1 358 ? -55.661 -1.861 63.093 1.00 60.78 358 LEU A O 1
ATOM 2607 N N . VAL A 1 359 ? -54.989 -2.864 61.188 1.00 60.75 359 VAL A N 1
ATOM 2608 C CA . VAL A 1 359 ? -56.321 -3.323 60.769 1.00 60.75 359 VAL A CA 1
ATOM 2609 C C . VAL A 1 359 ? -56.819 -4.429 61.694 1.00 60.75 359 VAL A C 1
ATOM 2611 O O . VAL A 1 359 ? -57.936 -4.350 62.182 1.00 60.75 359 VAL A O 1
ATOM 2614 N N . ARG A 1 360 ? -55.980 -5.412 62.035 1.00 59.16 360 ARG A N 1
ATOM 2615 C CA . ARG A 1 360 ? -56.369 -6.498 62.941 1.00 59.16 360 ARG A CA 1
ATOM 2616 C C . ARG A 1 360 ? -56.699 -6.001 64.348 1.00 59.16 360 ARG A C 1
ATOM 2618 O O . ARG A 1 360 ? -57.689 -6.417 64.923 1.00 59.16 360 ARG A O 1
ATOM 2625 N N . VAL A 1 361 ? -55.919 -5.069 64.888 1.00 57.06 361 VAL A N 1
ATOM 2626 C CA . VAL A 1 361 ? -56.194 -4.421 66.182 1.00 57.06 361 VAL A CA 1
ATOM 2627 C C . VAL A 1 361 ? -57.417 -3.492 66.110 1.00 57.06 361 VAL A C 1
ATOM 2629 O O . VAL A 1 361 ? -57.999 -3.176 67.148 1.00 57.06 361 VAL A O 1
ATOM 2632 N N . ALA A 1 362 ? -57.802 -3.028 64.918 1.00 55.75 362 ALA A N 1
ATOM 2633 C CA . ALA A 1 362 ? -59.024 -2.253 64.718 1.00 55.75 362 ALA A CA 1
ATOM 2634 C C . ALA A 1 362 ? -60.281 -3.133 64.571 1.00 55.75 362 ALA A C 1
ATOM 2636 O O . ALA A 1 362 ? -61.332 -2.703 65.038 1.00 55.75 362 ALA A O 1
ATOM 2637 N N . ASP A 1 363 ? -60.166 -4.327 63.978 1.00 52.25 363 ASP A N 1
ATOM 2638 C CA . ASP A 1 363 ? -61.304 -5.196 63.624 1.00 52.25 363 ASP A CA 1
ATOM 2639 C C . ASP A 1 363 ? -61.526 -6.403 64.560 1.00 52.25 363 ASP A C 1
ATOM 2641 O O . ASP A 1 363 ? -62.628 -6.945 64.584 1.00 52.25 363 ASP A O 1
ATOM 2645 N N . ASP A 1 364 ? -60.518 -6.875 65.303 1.00 48.44 364 ASP A N 1
ATOM 2646 C CA . ASP A 1 364 ? -60.559 -8.199 65.947 1.00 48.44 364 ASP A CA 1
ATOM 2647 C C . ASP A 1 364 ? -60.709 -8.099 67.483 1.00 48.44 364 ASP A C 1
ATOM 2649 O O . ASP A 1 364 ? -59.804 -7.657 68.194 1.00 48.44 364 ASP A O 1
ATOM 2653 N N . GLU A 1 365 ? -61.861 -8.544 68.003 1.00 50.47 365 GLU A N 1
ATOM 2654 C CA . GLU A 1 365 ? -62.172 -8.708 69.437 1.00 50.47 365 GLU A CA 1
ATOM 2655 C C . GLU A 1 365 ? -61.494 -9.948 70.072 1.00 50.47 365 GLU A C 1
ATOM 2657 O O . GLU A 1 365 ? -61.745 -10.273 71.234 1.00 50.47 365 GLU A O 1
ATOM 2662 N N . SER A 1 366 ? -60.633 -10.676 69.346 1.00 49.09 366 SER A N 1
ATOM 2663 C CA . SER A 1 366 ? -60.090 -11.958 69.814 1.00 49.09 366 SER A CA 1
ATOM 2664 C C . SER A 1 366 ? -58.850 -11.864 70.726 1.00 49.09 366 SER A C 1
ATOM 2666 O O . SER A 1 366 ? -57.912 -11.093 70.525 1.00 49.09 366 SER A O 1
ATOM 2668 N N . GLU A 1 367 ? -58.816 -12.737 71.743 1.00 48.50 367 GLU A N 1
ATOM 2669 C CA . GLU A 1 367 ? -57.832 -12.791 72.842 1.00 48.50 367 GLU A CA 1
ATOM 2670 C C . GLU A 1 367 ? -56.384 -13.196 72.462 1.00 48.50 367 GLU A C 1
ATOM 2672 O O . GLU A 1 367 ? -55.538 -13.354 73.348 1.00 48.50 367 GLU A O 1
ATOM 2677 N N . ALA A 1 368 ? -56.031 -13.351 71.183 1.00 49.12 368 ALA A N 1
ATOM 2678 C CA . ALA A 1 368 ? -54.751 -13.951 70.786 1.00 49.12 368 ALA A CA 1
ATOM 2679 C C . ALA A 1 368 ? -53.913 -13.077 69.835 1.00 49.12 368 ALA A C 1
ATOM 2681 O O . ALA A 1 368 ? -53.715 -13.413 68.666 1.00 49.12 368 ALA A O 1
ATOM 2682 N N . SER A 1 369 ? -53.322 -11.992 70.347 1.00 52.66 369 SER A N 1
ATOM 2683 C CA . SER A 1 369 ? -52.210 -11.327 69.648 1.00 52.66 369 SER A CA 1
ATOM 2684 C C . SER A 1 369 ? -50.902 -12.093 69.873 1.00 52.66 369 SER A C 1
ATOM 2686 O O . SER A 1 369 ? -50.331 -12.071 70.966 1.00 52.66 369 SER A O 1
ATOM 2688 N N . ALA A 1 370 ? -50.402 -12.756 68.830 1.00 53.25 370 ALA A N 1
ATOM 2689 C CA . ALA A 1 370 ? -49.025 -13.240 68.793 1.00 53.25 370 ALA A CA 1
ATOM 2690 C C . ALA A 1 370 ? -48.047 -12.047 68.686 1.00 53.25 370 ALA A C 1
ATOM 2692 O O . ALA A 1 370 ? -48.376 -11.048 68.045 1.00 53.25 370 ALA A O 1
ATOM 2693 N N . PRO A 1 371 ? -46.847 -12.115 69.291 1.00 55.31 371 PRO A N 1
ATOM 2694 C CA . PRO A 1 371 ? -45.866 -11.039 69.190 1.00 55.31 371 PRO A CA 1
ATOM 2695 C C . PRO A 1 371 ? -45.409 -10.829 67.739 1.00 55.31 371 PRO A C 1
ATOM 2697 O O . PRO A 1 371 ? -45.141 -11.783 67.005 1.00 55.31 371 PRO A O 1
ATOM 2700 N N . VAL A 1 372 ? -45.283 -9.562 67.337 1.00 54.00 372 VAL A N 1
ATOM 2701 C CA . VAL A 1 372 ? -44.840 -9.167 65.995 1.00 54.00 372 VAL A CA 1
ATOM 2702 C C . VAL A 1 372 ? -43.361 -9.528 65.828 1.00 54.00 372 VAL A C 1
ATOM 2704 O O . VAL A 1 372 ? -42.466 -8.832 66.305 1.00 54.00 372 VAL A O 1
ATOM 2707 N N . HIS A 1 373 ? -43.077 -10.634 65.144 1.00 52.62 373 HIS A N 1
ATOM 2708 C CA . HIS A 1 373 ? -41.710 -11.033 64.816 1.00 52.62 373 HIS A CA 1
ATOM 2709 C C . HIS A 1 373 ? -41.288 -10.453 63.466 1.00 52.62 373 HIS A C 1
ATOM 2711 O O . HIS A 1 373 ? -41.596 -10.993 62.405 1.00 52.62 373 HIS A O 1
ATOM 2717 N N . LEU A 1 374 ? -40.555 -9.338 63.509 1.00 55.62 374 LEU A N 1
ATOM 2718 C CA . LEU A 1 374 ? -39.875 -8.791 62.338 1.00 55.62 374 LEU A CA 1
ATOM 2719 C C . LEU A 1 374 ? -38.474 -9.392 62.222 1.00 55.62 374 LEU A C 1
ATOM 2721 O O . LEU A 1 374 ? -37.677 -9.348 63.157 1.00 55.62 374 LEU A O 1
ATOM 2725 N N . GLU A 1 375 ? -38.166 -9.935 61.049 1.00 54.25 375 GLU A N 1
ATOM 2726 C CA . GLU A 1 375 ? -36.852 -10.498 60.760 1.00 54.25 375 GLU A CA 1
ATOM 2727 C C . GLU A 1 375 ? -35.801 -9.374 60.634 1.00 54.25 375 GLU A C 1
ATOM 2729 O O . GLU A 1 375 ? -36.017 -8.419 59.875 1.00 54.25 375 GLU A O 1
ATOM 2734 N N . PRO A 1 376 ? -34.671 -9.443 61.366 1.00 57.06 376 PRO A N 1
ATOM 2735 C CA . PRO A 1 376 ? -33.704 -8.352 61.427 1.00 57.06 376 PRO A CA 1
ATOM 2736 C C . PRO A 1 376 ? -33.064 -8.070 60.064 1.00 57.06 376 PRO A C 1
ATOM 2738 O O . PRO A 1 376 ? -32.699 -8.973 59.300 1.00 57.06 376 PRO A O 1
ATOM 2741 N N . VAL A 1 377 ? -32.888 -6.784 59.755 1.00 59.22 377 VAL A N 1
ATOM 2742 C CA . VAL A 1 377 ? -32.326 -6.327 58.480 1.00 59.22 377 VAL A CA 1
ATOM 2743 C C . VAL A 1 377 ? -30.804 -6.441 58.542 1.00 59.22 377 VAL A C 1
ATOM 2745 O O . VAL A 1 377 ? -30.082 -5.484 58.794 1.00 59.22 377 VAL A O 1
ATOM 2748 N N . ASN A 1 378 ? -30.290 -7.644 58.287 1.00 55.56 378 ASN A N 1
ATOM 2749 C CA . ASN A 1 378 ? -28.861 -7.927 58.405 1.00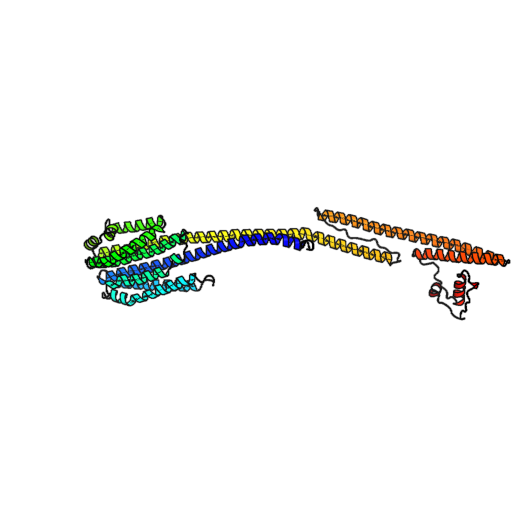 55.56 378 ASN A CA 1
ATOM 2750 C C . ASN A 1 378 ? -28.059 -7.302 57.240 1.00 55.56 378 ASN A C 1
ATOM 2752 O O . ASN A 1 378 ? -27.870 -7.907 56.177 1.00 55.56 378 ASN A O 1
ATOM 2756 N N . VAL A 1 379 ? -27.598 -6.060 57.419 1.00 61.88 379 VAL A N 1
ATOM 2757 C CA . VAL A 1 379 ? -26.766 -5.332 56.448 1.00 61.88 379 VAL A CA 1
ATOM 2758 C C . VAL A 1 379 ? -25.360 -5.159 57.019 1.00 61.88 379 VAL A C 1
ATOM 2760 O O . VAL A 1 379 ? -25.103 -4.302 57.854 1.00 61.88 379 VAL A O 1
ATOM 2763 N N . ARG A 1 380 ? -24.413 -5.966 56.526 1.00 63.47 380 ARG A N 1
ATOM 2764 C CA . ARG A 1 380 ? -22.991 -5.952 56.932 1.00 63.47 380 ARG A CA 1
ATOM 2765 C C . ARG A 1 380 ? -22.159 -4.804 56.326 1.00 63.47 380 ARG A C 1
ATOM 2767 O O . ARG A 1 380 ? -20.933 -4.844 56.391 1.00 63.47 380 ARG A O 1
ATOM 2774 N N . ALA A 1 381 ? -22.788 -3.816 55.692 1.00 68.12 381 ALA A N 1
ATOM 2775 C CA . ALA A 1 381 ? -22.075 -2.718 55.041 1.00 68.12 381 ALA A CA 1
ATOM 2776 C C . ALA A 1 381 ? -21.561 -1.692 56.077 1.00 68.12 381 ALA A C 1
ATOM 2778 O O . ALA A 1 381 ? -22.218 -1.422 57.086 1.00 68.12 381 ALA A O 1
ATOM 2779 N N . ARG A 1 382 ? -20.359 -1.150 55.845 1.00 74.12 382 ARG A N 1
ATOM 2780 C CA . ARG A 1 382 ? -19.695 -0.139 56.697 1.00 74.12 382 ARG A CA 1
ATOM 2781 C C . ARG A 1 382 ? -19.685 1.264 56.068 1.00 74.12 382 ARG A C 1
ATOM 2783 O O . ARG A 1 382 ? -18.997 2.138 56.570 1.00 74.12 382 ARG A O 1
ATOM 2790 N N . ASP A 1 383 ? -20.403 1.439 54.967 1.00 79.38 383 ASP A N 1
ATOM 2791 C CA . ASP A 1 383 ? -20.585 2.703 54.252 1.00 79.38 383 ASP A CA 1
ATOM 2792 C C . ASP A 1 383 ? -21.833 3.454 54.760 1.00 79.38 383 ASP A C 1
ATOM 2794 O O . ASP A 1 383 ? -22.524 3.002 55.681 1.00 79.38 383 ASP A O 1
ATOM 2798 N N . GLU A 1 384 ? -22.157 4.580 54.125 1.00 79.12 384 GLU A N 1
ATOM 2799 C CA . GLU A 1 384 ? -23.325 5.411 54.436 1.00 79.12 384 GLU A CA 1
ATOM 2800 C C . GLU A 1 384 ? -24.643 4.630 54.299 1.00 79.12 384 GLU A C 1
ATOM 2802 O O . GLU A 1 384 ? -25.626 4.909 54.990 1.00 79.12 384 GLU A O 1
ATOM 2807 N N . ILE A 1 385 ? -24.679 3.612 53.429 1.00 78.38 385 ILE A N 1
ATOM 2808 C CA . ILE A 1 385 ? -25.841 2.729 53.289 1.00 78.38 385 ILE A CA 1
ATOM 2809 C C . ILE A 1 385 ? -25.970 1.803 54.507 1.00 78.38 385 ILE A C 1
ATOM 2811 O O . ILE A 1 385 ? -27.084 1.529 54.959 1.00 78.38 385 ILE A O 1
ATOM 2815 N N . GLY A 1 386 ? -24.850 1.342 55.065 1.00 79.19 386 GLY A N 1
ATOM 2816 C CA . GLY A 1 386 ? -24.802 0.640 56.345 1.00 79.19 386 GLY A CA 1
ATOM 2817 C C . GLY A 1 386 ? -25.283 1.495 57.519 1.00 79.19 386 GLY A C 1
ATOM 2818 O O . GLY A 1 386 ? -26.032 1.004 58.365 1.00 79.19 386 GLY A O 1
ATOM 2819 N N . ASP A 1 387 ? -24.913 2.777 57.558 1.00 81.62 387 ASP A N 1
ATOM 2820 C CA . ASP A 1 387 ? -25.418 3.721 58.566 1.00 81.62 387 ASP A CA 1
ATOM 2821 C C . ASP A 1 387 ? -26.925 3.947 58.444 1.00 81.62 387 ASP A C 1
ATOM 2823 O O . ASP A 1 387 ? -27.640 3.902 59.450 1.00 81.62 387 ASP A O 1
ATOM 2827 N N . LEU A 1 388 ? -27.429 4.109 57.217 1.00 82.69 388 LEU A N 1
ATOM 2828 C CA . LEU A 1 388 ? -28.863 4.214 56.955 1.00 82.69 388 LEU A CA 1
ATOM 2829 C C . LEU A 1 388 ? -29.609 2.948 57.392 1.00 82.69 388 LEU A C 1
ATOM 2831 O O . LEU A 1 388 ? -30.666 3.051 58.010 1.00 82.69 388 LEU A O 1
ATOM 2835 N N . ALA A 1 389 ? -29.058 1.762 57.116 1.00 79.44 389 ALA A N 1
ATOM 2836 C CA . ALA A 1 389 ? -29.648 0.497 57.549 1.00 79.44 389 ALA A CA 1
ATOM 2837 C C . ALA A 1 389 ? -29.763 0.417 59.078 1.00 79.44 389 ALA A C 1
ATOM 2839 O O . ALA A 1 389 ? -30.838 0.110 59.590 1.00 79.44 389 ALA A O 1
ATOM 2840 N N . ARG A 1 390 ? -28.699 0.785 59.807 1.00 80.38 390 ARG A N 1
ATOM 2841 C CA . ARG A 1 390 ? -28.707 0.853 61.279 1.00 80.38 390 ARG A CA 1
ATOM 2842 C C . ARG A 1 390 ? -29.712 1.876 61.809 1.00 80.38 390 ARG A C 1
ATOM 2844 O O . ARG A 1 390 ? -30.398 1.619 62.795 1.00 80.38 390 ARG A O 1
ATOM 2851 N N . ALA A 1 391 ? -29.809 3.046 61.177 1.00 83.50 391 ALA A N 1
ATOM 2852 C CA . ALA A 1 391 ? -30.800 4.053 61.545 1.00 83.50 391 ALA A CA 1
ATOM 2853 C C . ALA A 1 391 ? -32.232 3.536 61.340 1.00 83.50 391 ALA A C 1
ATOM 2855 O O . ALA A 1 391 ? -33.071 3.711 62.222 1.00 83.50 391 ALA A O 1
ATOM 2856 N N . PHE A 1 392 ? -32.488 2.847 60.226 1.00 80.38 392 PHE A N 1
ATOM 2857 C CA . PHE A 1 392 ? -33.790 2.263 59.921 1.00 80.38 392 PHE A CA 1
ATOM 2858 C C . PHE A 1 392 ? -34.166 1.148 60.904 1.00 80.38 392 PHE A C 1
ATOM 2860 O O . PHE A 1 392 ? -35.292 1.119 61.389 1.00 80.38 392 PHE A O 1
ATOM 2867 N N . GLU A 1 393 ? -33.216 0.288 61.277 1.00 79.56 393 GLU A N 1
ATOM 2868 C CA . GLU A 1 393 ? -33.423 -0.766 62.280 1.00 79.56 393 GLU A CA 1
ATOM 2869 C C . GLU A 1 393 ? -33.757 -0.186 63.665 1.00 79.56 393 GLU A C 1
ATOM 2871 O O . GLU A 1 393 ? -34.661 -0.671 64.345 1.00 79.56 393 GLU A O 1
ATOM 2876 N N . ARG A 1 394 ? -33.123 0.930 64.063 1.00 80.69 394 ARG A N 1
ATOM 2877 C CA . ARG A 1 394 ? -33.495 1.654 65.295 1.00 80.69 394 ARG A CA 1
ATOM 2878 C C . ARG A 1 394 ? -34.924 2.200 65.252 1.00 80.69 394 ARG A C 1
ATOM 2880 O O . ARG A 1 394 ? -35.633 2.125 66.260 1.00 80.69 394 ARG A O 1
ATOM 2887 N N . VAL A 1 395 ? -35.348 2.747 64.112 1.00 80.75 395 VAL A N 1
ATOM 2888 C CA . VAL A 1 395 ? -36.724 3.232 63.918 1.00 80.75 395 VAL A CA 1
ATOM 2889 C C . VAL A 1 395 ? -37.710 2.064 63.969 1.00 80.75 395 VAL A C 1
ATOM 2891 O O . VAL A 1 395 ? -38.678 2.141 64.720 1.00 80.75 395 VAL A O 1
ATOM 2894 N N . GLN A 1 396 ? -37.430 0.956 63.274 1.00 74.62 396 GLN A N 1
ATOM 2895 C CA . GLN A 1 396 ? -38.251 -0.263 63.302 1.00 74.62 396 GLN A CA 1
ATOM 2896 C C . GLN A 1 396 ? -38.390 -0.836 64.717 1.00 74.62 396 GLN A C 1
ATOM 2898 O O . GLN A 1 396 ? -39.502 -1.117 65.164 1.00 74.62 396 GLN A O 1
ATOM 2903 N N . GLY A 1 397 ? -37.283 -0.951 65.456 1.00 76.94 397 GLY A N 1
ATOM 2904 C CA . GLY A 1 397 ? -37.309 -1.426 66.839 1.00 76.94 397 GLY A CA 1
ATOM 2905 C C . GLY A 1 397 ? -38.103 -0.501 67.763 1.00 76.94 397 GLY A C 1
ATOM 2906 O O . GLY A 1 397 ? -38.766 -0.960 68.688 1.00 76.94 397 GLY A O 1
ATOM 2907 N N . THR A 1 398 ? -38.090 0.809 67.509 1.00 78.88 398 THR A N 1
ATOM 2908 C CA . THR A 1 398 ? -38.894 1.771 68.279 1.00 78.88 398 THR A CA 1
ATOM 2909 C C . THR A 1 398 ? -40.374 1.695 67.915 1.00 78.88 398 THR A C 1
ATOM 2911 O O . THR A 1 398 ? -41.201 1.671 68.820 1.00 78.88 398 THR A O 1
ATOM 2914 N N . ALA A 1 399 ? -40.709 1.586 66.628 1.00 76.56 399 ALA A N 1
ATOM 2915 C CA . ALA A 1 399 ? -42.083 1.421 66.162 1.00 76.56 399 ALA A CA 1
ATOM 2916 C C . ALA A 1 399 ? -42.721 0.137 66.716 1.00 76.56 399 ALA A C 1
ATOM 2918 O O . ALA A 1 399 ? -43.813 0.197 67.268 1.00 76.56 399 ALA A O 1
ATOM 2919 N N . THR A 1 400 ? -42.004 -0.991 66.668 1.00 76.69 400 THR A N 1
ATOM 2920 C CA . THR A 1 400 ? -42.483 -2.278 67.209 1.00 76.69 400 THR A CA 1
ATOM 2921 C C . THR A 1 400 ? -42.782 -2.168 68.705 1.00 76.69 400 THR A C 1
ATOM 2923 O O . THR A 1 400 ? -43.877 -2.504 69.142 1.00 76.69 400 THR A O 1
ATOM 2926 N N . ARG A 1 401 ? -41.866 -1.575 69.485 1.00 78.50 401 ARG A N 1
ATOM 2927 C CA . ARG A 1 401 ? -42.082 -1.330 70.923 1.00 78.50 401 ARG A CA 1
ATOM 2928 C C . ARG A 1 401 ? -43.257 -0.395 71.211 1.00 78.50 401 ARG A C 1
ATOM 2930 O O . ARG A 1 401 ? -43.911 -0.550 72.238 1.00 78.50 401 ARG A O 1
ATOM 2937 N N . LEU A 1 402 ? -43.499 0.609 70.366 1.00 77.69 402 LEU A N 1
ATOM 2938 C CA . LEU A 1 402 ? -44.646 1.510 70.518 1.00 77.69 402 LEU A CA 1
ATOM 2939 C C . LEU A 1 402 ? -45.962 0.778 70.245 1.00 77.69 402 LEU A C 1
ATOM 2941 O O . LEU A 1 402 ? -46.899 0.947 71.019 1.00 77.69 402 LEU A O 1
ATOM 2945 N N . VAL A 1 403 ? -46.011 -0.063 69.207 1.00 74.25 403 VAL A N 1
ATOM 2946 C CA . VAL A 1 403 ? -47.173 -0.914 68.910 1.00 74.25 403 VAL A CA 1
ATOM 2947 C C . VAL A 1 403 ? -47.427 -1.890 70.062 1.00 74.25 403 VAL A C 1
ATOM 2949 O O . VAL A 1 403 ? -48.536 -1.918 70.585 1.00 74.25 403 VAL A O 1
ATOM 2952 N N . GLU A 1 404 ? -46.403 -2.598 70.550 1.00 76.38 404 GLU A N 1
ATOM 2953 C CA . GLU A 1 404 ? -46.522 -3.492 71.715 1.00 76.38 404 GLU A CA 1
ATOM 2954 C C . GLU A 1 404 ? -47.040 -2.757 72.961 1.00 76.38 404 GLU A C 1
ATOM 2956 O O . GLU A 1 404 ? -47.969 -3.221 73.625 1.00 76.38 404 GLU A O 1
ATOM 2961 N N . ARG A 1 405 ? -46.486 -1.574 73.271 1.00 78.44 405 ARG A N 1
ATOM 2962 C CA . ARG A 1 405 ? -46.958 -0.745 74.394 1.00 78.44 405 ARG A CA 1
ATOM 2963 C C . ARG A 1 405 ? -48.403 -0.298 74.215 1.00 78.44 405 ARG A C 1
ATOM 2965 O O . ARG A 1 405 ? -49.141 -0.264 75.195 1.00 78.44 405 ARG A O 1
ATOM 2972 N N . GLN A 1 406 ? -48.801 0.052 72.997 1.00 80.50 406 GLN A N 1
ATOM 2973 C CA . GLN A 1 406 ? -50.161 0.486 72.706 1.00 80.50 406 GLN A CA 1
ATOM 2974 C C . GLN A 1 406 ? -51.164 -0.662 72.869 1.00 80.50 406 GLN A C 1
ATOM 2976 O O . GLN A 1 406 ? -52.214 -0.463 73.482 1.00 80.50 406 GLN A O 1
ATOM 2981 N N . VAL A 1 407 ? -50.818 -1.864 72.397 1.00 73.69 407 VAL A N 1
ATOM 2982 C CA . VAL A 1 407 ? -51.622 -3.082 72.581 1.00 73.69 407 VAL A CA 1
ATOM 2983 C C . VAL A 1 407 ? -51.775 -3.406 74.070 1.00 73.69 407 VAL A C 1
ATOM 2985 O O . VAL A 1 407 ? -52.895 -3.578 74.550 1.00 73.69 407 VAL A O 1
ATOM 2988 N N . LEU A 1 408 ? -50.678 -3.399 74.839 1.00 75.50 408 LEU A N 1
ATOM 2989 C CA . LEU A 1 408 ? -50.721 -3.633 76.289 1.00 75.50 408 LEU A CA 1
ATOM 2990 C C . LEU A 1 408 ? -51.534 -2.566 77.035 1.00 75.50 408 LEU A C 1
ATOM 2992 O O . LEU A 1 408 ? -52.300 -2.896 77.937 1.00 75.50 408 LEU A O 1
ATOM 2996 N N . SER A 1 409 ? -51.393 -1.294 76.658 1.00 80.12 409 SER A N 1
ATOM 2997 C CA . SER A 1 409 ? -52.151 -0.187 77.250 1.00 80.12 409 SER A CA 1
ATOM 2998 C C . SER A 1 409 ? -53.655 -0.360 77.031 1.00 80.12 409 SER A C 1
ATOM 3000 O O . SER A 1 409 ? -54.424 -0.320 77.992 1.00 80.12 409 SER A O 1
ATOM 3002 N N . ARG A 1 410 ? -54.082 -0.647 75.791 1.00 75.00 410 ARG A N 1
ATOM 3003 C CA . ARG A 1 410 ? -55.492 -0.934 75.491 1.00 75.00 410 ARG A CA 1
ATOM 3004 C C . ARG A 1 410 ? -56.001 -2.161 76.240 1.00 75.00 410 ARG A C 1
ATOM 3006 O O . ARG A 1 410 ? -57.089 -2.092 76.802 1.00 75.00 410 ARG A O 1
ATOM 3013 N N . ARG A 1 411 ? -55.208 -3.234 76.327 1.00 75.75 411 ARG A N 1
ATOM 3014 C CA . ARG A 1 411 ? -55.565 -4.432 77.103 1.00 75.75 411 ARG A CA 1
ATOM 3015 C C . ARG A 1 411 ? -55.781 -4.114 78.583 1.00 75.75 411 ARG A C 1
ATOM 3017 O O . ARG A 1 411 ? -56.769 -4.558 79.157 1.00 75.75 411 ARG A O 1
ATOM 3024 N N . ASN A 1 412 ? -54.899 -3.323 79.192 1.00 78.69 412 ASN A N 1
ATOM 3025 C CA . ASN A 1 412 ? -55.042 -2.910 80.590 1.00 78.69 412 ASN A CA 1
ATOM 3026 C C . ASN A 1 412 ? -56.304 -2.061 80.804 1.00 78.69 412 ASN A C 1
ATOM 3028 O O . ASN A 1 412 ? -57.019 -2.263 81.782 1.00 78.69 412 ASN A O 1
ATOM 3032 N N . VAL A 1 413 ? -56.601 -1.134 79.887 1.00 82.19 413 VAL A N 1
ATOM 3033 C CA . VAL A 1 413 ? -57.826 -0.318 79.937 1.00 82.19 413 VAL A CA 1
ATOM 3034 C C . VAL A 1 413 ? -59.076 -1.188 79.790 1.00 82.19 413 VAL A C 1
ATOM 3036 O O . VAL A 1 413 ? -59.999 -1.049 80.591 1.00 82.19 413 VAL A O 1
ATOM 3039 N N . ALA A 1 414 ? -59.084 -2.127 78.840 1.00 79.56 414 ALA A N 1
ATOM 3040 C CA . ALA A 1 414 ? -60.169 -3.088 78.667 1.00 79.56 414 ALA A CA 1
ATOM 3041 C C . ALA A 1 414 ? -60.383 -3.914 79.947 1.00 79.56 414 ALA A C 1
ATOM 3043 O O . ALA A 1 414 ? -61.474 -3.906 80.510 1.00 79.56 414 ALA A O 1
ATOM 3044 N N . GLN A 1 415 ? -59.330 -4.521 80.506 1.00 80.81 415 GLN A N 1
ATOM 3045 C CA . GLN A 1 415 ? -59.424 -5.279 81.762 1.00 80.81 415 GLN A CA 1
ATOM 3046 C C . GLN A 1 415 ? -59.953 -4.441 82.936 1.00 80.81 415 GLN A C 1
ATOM 3048 O O . GLN A 1 415 ? -60.750 -4.936 83.735 1.00 80.81 415 GLN A O 1
ATOM 3053 N N . MET A 1 416 ? -59.550 -3.169 83.042 1.00 84.44 416 MET A N 1
ATOM 3054 C CA . MET A 1 416 ? -60.089 -2.262 84.058 1.00 84.44 416 MET A CA 1
ATOM 3055 C C . MET A 1 416 ? -61.591 -2.023 83.874 1.00 84.44 416 MET A C 1
ATOM 3057 O O . MET A 1 416 ? -62.328 -2.132 84.856 1.00 84.44 416 MET A O 1
ATOM 3061 N N . PHE A 1 417 ? -62.065 -1.760 82.650 1.00 84.50 417 PHE A N 1
ATOM 3062 C CA . PHE A 1 417 ? -63.500 -1.622 82.377 1.00 84.50 417 PHE A CA 1
ATOM 3063 C C . PHE A 1 417 ? -64.278 -2.898 82.716 1.00 84.50 417 PHE A C 1
ATOM 3065 O O . PHE A 1 417 ? -65.325 -2.807 83.355 1.00 84.50 417 PHE A O 1
ATOM 3072 N N . GLY A 1 418 ? -63.725 -4.078 82.418 1.00 83.25 418 GLY A N 1
ATOM 3073 C CA . GLY A 1 418 ? -64.338 -5.362 82.768 1.00 83.25 418 GLY A CA 1
ATOM 3074 C C . GLY A 1 418 ? -64.445 -5.586 84.281 1.00 83.25 418 GLY A C 1
ATOM 3075 O O . GLY A 1 418 ? -65.495 -5.995 84.784 1.00 83.25 418 GLY A O 1
ATOM 3076 N N . HIS A 1 419 ? -63.388 -5.270 85.039 1.00 82.19 419 HIS A N 1
ATOM 3077 C CA . HIS A 1 419 ? -63.404 -5.355 86.505 1.00 82.19 419 HIS A CA 1
ATOM 3078 C C . HIS A 1 419 ? -64.379 -4.362 87.141 1.00 82.19 419 HIS A C 1
ATOM 3080 O O . HIS A 1 419 ? -65.129 -4.737 88.047 1.00 82.19 419 HIS A O 1
ATOM 3086 N N . VAL A 1 420 ? -64.384 -3.111 86.676 1.00 86.56 420 VAL A N 1
ATOM 3087 C CA . VAL A 1 420 ? -65.311 -2.083 87.163 1.00 86.56 420 VAL A CA 1
ATOM 3088 C C . VAL A 1 420 ? -66.744 -2.485 86.837 1.00 86.56 420 VAL A C 1
ATOM 3090 O O . VAL A 1 420 ? -67.573 -2.510 87.741 1.00 86.56 420 VAL A O 1
ATOM 3093 N N . GLY A 1 421 ? -67.023 -2.885 85.595 1.00 85.81 421 GLY A N 1
ATOM 3094 C CA . GLY A 1 421 ? -68.337 -3.348 85.157 1.00 85.81 421 GLY A CA 1
ATOM 3095 C C . GLY A 1 421 ? -68.871 -4.485 86.030 1.00 85.81 421 GLY A C 1
ATOM 3096 O O . GLY A 1 421 ? -69.922 -4.337 86.649 1.00 85.81 421 GLY A O 1
ATOM 3097 N N . ARG A 1 422 ? -68.109 -5.574 86.210 1.00 83.62 422 ARG A N 1
ATOM 3098 C CA . ARG A 1 422 ? -68.525 -6.709 87.061 1.00 83.62 422 ARG A CA 1
ATOM 3099 C C . ARG A 1 422 ? -68.706 -6.333 88.530 1.00 83.62 422 ARG A C 1
ATOM 3101 O O . ARG A 1 422 ? -69.624 -6.822 89.190 1.00 83.62 422 ARG A O 1
ATOM 3108 N N . ARG A 1 423 ? -67.832 -5.490 89.084 1.00 85.31 423 ARG A N 1
ATOM 3109 C CA . ARG A 1 423 ? -67.943 -5.056 90.485 1.00 85.31 423 ARG A CA 1
ATOM 3110 C C . ARG A 1 423 ? -69.186 -4.199 90.695 1.00 85.31 423 ARG A C 1
ATOM 3112 O O . ARG A 1 423 ? -69.906 -4.415 91.668 1.00 85.31 423 ARG A O 1
ATOM 3119 N N . THR A 1 424 ? -69.445 -3.278 89.773 1.00 86.38 424 THR A N 1
ATOM 3120 C CA . THR A 1 424 ? -70.634 -2.429 89.779 1.00 86.38 424 THR A CA 1
ATOM 3121 C C . THR A 1 424 ? -71.896 -3.270 89.589 1.00 86.38 424 THR A C 1
ATOM 3123 O O . THR A 1 424 ? -72.806 -3.142 90.398 1.00 86.38 424 THR A O 1
ATOM 3126 N N . GLN A 1 425 ? -71.927 -4.225 88.650 1.00 84.94 425 GLN A N 1
ATOM 3127 C CA . GLN A 1 425 ? -73.045 -5.171 88.496 1.00 84.94 425 GLN A CA 1
ATOM 3128 C C . GLN A 1 425 ? -73.339 -5.951 89.786 1.00 84.94 425 GLN A C 1
ATOM 3130 O O . GLN A 1 425 ? -74.492 -6.044 90.195 1.00 84.94 425 GLN A O 1
ATOM 3135 N N . ASN A 1 426 ? -72.311 -6.471 90.466 1.00 84.19 426 ASN A N 1
ATOM 3136 C CA . ASN A 1 426 ? -72.475 -7.211 91.724 1.00 84.19 426 ASN A CA 1
ATOM 3137 C C . ASN A 1 426 ? -72.951 -6.338 92.898 1.00 84.19 426 ASN A C 1
ATOM 3139 O O . ASN A 1 426 ? -73.584 -6.835 93.832 1.00 84.19 426 ASN A O 1
ATOM 3143 N N . LEU A 1 427 ? -72.587 -5.056 92.919 1.00 87.06 427 LEU A N 1
ATOM 3144 C CA . LEU A 1 427 ? -73.070 -4.112 93.929 1.00 87.06 427 LEU A CA 1
ATOM 3145 C C . LEU A 1 427 ? -74.524 -3.729 93.655 1.00 87.06 427 LEU A C 1
ATOM 3147 O O . LEU A 1 427 ? -75.351 -3.836 94.554 1.00 87.06 427 LEU A O 1
ATOM 3151 N N . VAL A 1 428 ? -74.841 -3.382 92.409 1.00 87.00 428 VAL A N 1
ATOM 3152 C CA . VAL A 1 428 ? -76.200 -3.026 91.994 1.00 87.00 428 VAL A CA 1
ATOM 3153 C C . VAL A 1 428 ? -77.156 -4.199 92.130 1.00 87.00 428 VAL A C 1
ATOM 3155 O O . VAL A 1 428 ? -78.251 -4.018 92.634 1.00 87.00 428 VAL A O 1
ATOM 3158 N N . GLY A 1 429 ? -76.749 -5.417 91.768 1.00 83.06 429 GLY A N 1
ATOM 3159 C CA . GLY A 1 429 ? -77.589 -6.602 91.957 1.00 83.06 429 GLY A CA 1
ATOM 3160 C C . GLY A 1 429 ? -77.971 -6.822 93.425 1.00 83.06 429 GLY A C 1
ATOM 3161 O O . GLY A 1 429 ? -79.101 -7.192 93.723 1.00 83.06 429 GLY A O 1
ATOM 3162 N N . ARG A 1 430 ? -77.059 -6.521 94.362 1.00 85.00 430 ARG A N 1
ATOM 3163 C CA . ARG A 1 430 ? -77.360 -6.541 95.804 1.00 85.00 430 ARG A CA 1
ATOM 3164 C C . ARG A 1 430 ? -78.250 -5.378 96.240 1.00 85.00 430 ARG A C 1
ATOM 3166 O O . ARG A 1 430 ? -79.047 -5.559 97.154 1.00 85.00 430 ARG A O 1
ATOM 3173 N N . GLN A 1 431 ? -78.106 -4.215 95.607 1.00 88.00 431 GLN A N 1
ATOM 3174 C CA . GLN A 1 431 ? -78.949 -3.045 95.845 1.00 88.00 431 GLN A CA 1
ATOM 3175 C C . GLN A 1 431 ? -80.390 -3.280 95.370 1.00 88.00 431 GLN A C 1
ATOM 3177 O O . GLN A 1 431 ? -81.297 -3.072 96.165 1.00 88.00 431 GLN A O 1
ATOM 3182 N N . ILE A 1 432 ? -80.598 -3.784 94.148 1.00 85.81 432 ILE A N 1
ATOM 3183 C CA . ILE A 1 432 ? -81.919 -4.166 93.611 1.00 85.81 432 ILE A CA 1
ATOM 3184 C C . ILE A 1 432 ? -82.589 -5.169 94.554 1.00 85.81 432 ILE A C 1
ATOM 3186 O O . ILE A 1 432 ? -83.672 -4.914 95.053 1.00 85.81 432 ILE A O 1
ATOM 3190 N N . ALA A 1 433 ? -81.881 -6.227 94.962 1.00 82.50 433 ALA A N 1
ATOM 3191 C CA . ALA A 1 433 ? -82.430 -7.222 95.889 1.00 82.50 433 ALA A CA 1
ATOM 3192 C C . ALA A 1 433 ? -82.813 -6.675 97.285 1.00 82.50 433 ALA A C 1
ATOM 3194 O O . ALA A 1 433 ? -83.520 -7.353 98.039 1.00 82.50 433 ALA A O 1
ATOM 3195 N N . LEU A 1 434 ? -82.292 -5.504 97.676 1.00 85.00 434 LEU A N 1
ATOM 3196 C CA . LEU A 1 434 ? -82.693 -4.789 98.888 1.00 85.00 434 LEU A CA 1
ATOM 3197 C C . LEU A 1 434 ? -83.908 -3.891 98.618 1.00 85.00 434 LEU A C 1
ATOM 3199 O O . LEU A 1 434 ? -84.819 -3.872 99.442 1.00 85.00 434 LEU A O 1
ATOM 3203 N N . ILE A 1 435 ? -83.931 -3.199 97.474 1.00 85.06 435 ILE A N 1
ATOM 3204 C CA . ILE A 1 435 ? -85.073 -2.399 97.007 1.00 85.06 435 ILE A CA 1
ATOM 3205 C C . ILE A 1 435 ? -86.309 -3.294 96.864 1.00 85.06 435 ILE A C 1
ATOM 3207 O O . ILE A 1 435 ? -87.320 -2.990 97.483 1.00 85.06 435 ILE A O 1
ATOM 3211 N N . ASP A 1 436 ? -86.188 -4.464 96.228 1.00 81.19 436 ASP A N 1
ATOM 3212 C CA . ASP A 1 436 ? -87.272 -5.446 96.071 1.00 81.19 436 ASP A CA 1
ATOM 3213 C C . ASP A 1 436 ? -87.885 -5.895 97.407 1.00 81.19 436 ASP A C 1
ATOM 3215 O O . ASP A 1 436 ? -89.039 -6.322 97.465 1.00 81.19 436 ASP A O 1
ATOM 3219 N N . ARG A 1 437 ? -87.090 -5.912 98.488 1.00 83.44 437 ARG A N 1
ATOM 3220 C CA . ARG A 1 437 ? -87.594 -6.244 99.832 1.00 83.44 437 ARG A CA 1
ATOM 3221 C C . ARG A 1 437 ? -88.329 -5.066 100.450 1.00 83.44 437 ARG A C 1
ATOM 3223 O O . ARG A 1 437 ? -89.388 -5.276 101.021 1.00 83.44 437 ARG A O 1
ATOM 3230 N N . LEU A 1 438 ? -87.773 -3.861 100.329 1.00 83.56 438 LEU A N 1
ATOM 3231 C CA . LEU A 1 438 ? -88.413 -2.637 100.814 1.00 83.56 438 LEU A CA 1
ATOM 3232 C C . LEU A 1 438 ? -89.745 -2.388 100.099 1.00 83.56 438 LEU A C 1
ATOM 3234 O O . LEU A 1 438 ? -90.703 -1.997 100.749 1.00 83.56 438 LEU A O 1
ATOM 3238 N N . GLU A 1 439 ? -89.816 -2.664 98.797 1.00 80.38 439 GLU A N 1
ATOM 3239 C CA . GLU A 1 439 ? -91.036 -2.556 97.992 1.00 80.38 439 GLU A CA 1
ATOM 3240 C C . GLU A 1 439 ? -92.123 -3.525 98.470 1.00 80.38 439 GLU A C 1
ATOM 3242 O O . GLU A 1 439 ? -93.268 -3.130 98.661 1.00 80.38 439 GLU A O 1
ATOM 3247 N N . ARG A 1 440 ? -91.754 -4.786 98.737 1.00 79.50 440 ARG A N 1
ATOM 3248 C CA . ARG A 1 440 ? -92.688 -5.806 99.241 1.00 79.50 440 ARG A CA 1
ATOM 3249 C C . ARG A 1 440 ? -93.255 -5.497 100.625 1.00 79.50 440 ARG A C 1
ATOM 3251 O O . ARG A 1 440 ? -94.362 -5.942 100.922 1.00 79.50 440 ARG A O 1
ATOM 3258 N N . ASP A 1 441 ? -92.501 -4.778 101.449 1.00 78.00 441 ASP A N 1
ATOM 3259 C CA . ASP A 1 441 ? -92.866 -4.460 102.830 1.00 78.00 441 ASP A CA 1
ATOM 3260 C C . ASP A 1 441 ? -93.513 -3.058 102.976 1.00 78.00 441 ASP A C 1
ATOM 3262 O O . ASP A 1 441 ? -93.903 -2.684 104.085 1.00 78.00 441 ASP A O 1
ATOM 3266 N N . GLU A 1 442 ? -93.658 -2.278 101.893 1.00 84.44 442 GLU A N 1
ATOM 3267 C CA . GLU A 1 442 ? -94.217 -0.914 101.906 1.00 84.44 442 GLU A CA 1
ATOM 3268 C C . GLU A 1 442 ? -95.694 -0.895 101.473 1.00 84.44 442 GLU A C 1
ATOM 3270 O O . GLU A 1 442 ? -96.089 -1.499 100.480 1.00 84.44 442 GLU A O 1
ATOM 3275 N N . SER A 1 443 ? -96.538 -0.196 102.238 1.00 78.75 443 SER A N 1
ATOM 3276 C CA . SER A 1 443 ? -97.994 -0.116 102.008 1.00 78.75 443 SER A CA 1
ATOM 3277 C C . SER A 1 443 ? -98.476 1.303 101.681 1.00 78.75 443 SER A C 1
ATOM 3279 O O . SER A 1 443 ? -99.641 1.480 101.324 1.00 78.75 443 SER A O 1
ATOM 3281 N N . ASP A 1 444 ? -97.607 2.311 101.822 1.00 85.06 444 ASP A N 1
ATOM 3282 C CA . ASP A 1 444 ? -97.881 3.705 101.467 1.00 85.06 444 ASP A CA 1
ATOM 3283 C C . ASP A 1 444 ? -97.663 3.933 99.953 1.00 85.06 444 ASP A C 1
ATOM 3285 O O . ASP A 1 444 ? -96.525 3.819 99.481 1.00 85.06 444 ASP A O 1
ATOM 3289 N N . PRO A 1 445 ? -98.718 4.259 99.176 1.00 80.31 445 PRO A N 1
ATOM 3290 C CA . PRO A 1 445 ? -98.620 4.404 97.724 1.00 80.31 445 PRO A CA 1
ATOM 3291 C C . PRO A 1 445 ? -97.657 5.516 97.285 1.00 80.31 445 PRO A C 1
ATOM 3293 O O . PRO A 1 445 ? -96.965 5.340 96.281 1.00 80.31 445 PRO A O 1
ATOM 3296 N N . ASP A 1 446 ? -97.536 6.608 98.049 1.00 76.56 446 ASP A N 1
ATOM 3297 C CA . ASP A 1 446 ? -96.627 7.709 97.703 1.00 76.56 446 ASP A CA 1
ATOM 3298 C C . ASP A 1 446 ? -95.156 7.287 97.892 1.00 76.56 446 ASP A C 1
ATOM 3300 O O . ASP A 1 446 ? -94.280 7.661 97.111 1.00 76.56 446 ASP A O 1
ATOM 3304 N N . ARG A 1 447 ? -94.855 6.458 98.904 1.00 78.25 447 ARG A N 1
ATOM 3305 C CA . ARG A 1 447 ? -93.501 5.910 99.138 1.00 78.25 447 ARG A CA 1
ATOM 3306 C C . ARG A 1 447 ? -93.140 4.795 98.171 1.00 78.25 447 ARG A C 1
ATOM 3308 O O . ARG A 1 447 ? -91.985 4.714 97.750 1.00 78.25 447 ARG A O 1
ATOM 3315 N N . LEU A 1 448 ? -94.116 3.974 97.799 1.00 81.44 448 LEU A N 1
ATOM 3316 C CA . LEU A 1 448 ? -93.952 2.928 96.798 1.00 81.44 448 LEU A CA 1
ATOM 3317 C C . LEU A 1 448 ? -93.560 3.522 95.435 1.00 81.44 448 LEU A C 1
ATOM 3319 O O . LEU A 1 448 ? -92.667 3.000 94.773 1.00 81.44 448 LEU A O 1
ATOM 3323 N N . GLU A 1 449 ? -94.131 4.671 95.053 1.00 78.00 449 GLU A N 1
ATOM 3324 C CA . GLU A 1 449 ? -93.728 5.396 93.840 1.00 78.00 449 GLU A CA 1
ATOM 3325 C C . GLU A 1 449 ? -92.240 5.805 93.874 1.00 78.00 449 GLU A C 1
ATOM 3327 O O . GLU A 1 449 ? -91.516 5.641 92.886 1.00 78.00 449 GLU A O 1
ATOM 3332 N N . TYR A 1 450 ? -91.743 6.288 95.019 1.00 79.31 450 TYR A N 1
ATOM 3333 C CA . TYR A 1 450 ? -90.318 6.600 95.185 1.00 79.31 450 TYR A CA 1
ATOM 3334 C C . TYR A 1 450 ? -89.421 5.350 95.117 1.00 79.31 450 TYR A C 1
ATOM 3336 O O . TYR A 1 450 ? -88.313 5.439 94.579 1.00 79.31 450 TYR A O 1
ATOM 3344 N N . LEU A 1 451 ? -89.881 4.194 95.615 1.00 83.31 451 LEU A N 1
ATOM 3345 C CA . LEU A 1 451 ? -89.161 2.916 95.513 1.00 83.31 451 LEU A CA 1
ATOM 3346 C C . LEU A 1 451 ? -89.102 2.404 94.067 1.00 83.31 451 LEU A C 1
ATOM 3348 O O . LEU A 1 451 ? -88.022 2.019 93.619 1.00 83.31 451 LEU A O 1
ATOM 3352 N N . TYR A 1 452 ? -90.188 2.515 93.295 1.00 78.12 452 TYR A N 1
ATOM 3353 C CA . TYR A 1 452 ? -90.177 2.175 91.867 1.00 78.12 452 TYR A CA 1
ATOM 3354 C C . TYR A 1 452 ? -89.201 3.040 91.066 1.00 78.12 452 TYR A C 1
ATOM 3356 O O . TYR A 1 452 ? -88.445 2.525 90.239 1.00 78.12 452 TYR A O 1
ATOM 3364 N N . ARG A 1 453 ? -89.147 4.354 91.324 1.00 78.00 453 ARG A N 1
ATOM 3365 C CA . ARG A 1 453 ? -88.153 5.235 90.679 1.00 78.00 453 ARG A CA 1
ATOM 3366 C C . ARG A 1 453 ? -86.715 4.831 91.035 1.00 78.00 453 ARG A C 1
ATOM 3368 O O . ARG A 1 453 ? -85.824 4.923 90.191 1.00 78.00 453 ARG A O 1
ATOM 3375 N N . LEU A 1 454 ? -86.477 4.368 92.266 1.00 84.06 454 LEU A N 1
ATOM 3376 C CA . LEU A 1 454 ? -85.167 3.892 92.721 1.00 84.06 454 LEU A CA 1
ATOM 3377 C C . LEU A 1 454 ? -84.754 2.566 92.060 1.00 84.06 454 LEU A C 1
ATOM 3379 O O . LEU A 1 454 ? -83.571 2.388 91.745 1.00 84.06 454 LEU A O 1
ATOM 3383 N N . ASP A 1 455 ? -85.706 1.667 91.816 1.00 83.19 455 ASP A N 1
ATOM 3384 C CA . ASP A 1 455 ? -85.468 0.435 91.065 1.00 83.19 455 ASP A CA 1
ATOM 3385 C C . ASP A 1 455 ? -85.079 0.727 89.607 1.00 83.19 455 ASP A C 1
ATOM 3387 O O . ASP A 1 455 ? -84.033 0.269 89.144 1.00 83.19 455 ASP A O 1
ATOM 3391 N N . HIS A 1 456 ? -85.801 1.623 88.923 1.00 79.62 456 HIS A N 1
ATOM 3392 C CA . HIS A 1 456 ? -85.479 2.016 87.542 1.00 79.62 456 HIS A CA 1
ATOM 3393 C C . HIS A 1 456 ? -84.056 2.586 87.412 1.00 79.62 456 HIS A C 1
ATOM 3395 O O . HIS A 1 456 ? -83.298 2.220 86.507 1.00 79.62 456 HIS A O 1
ATOM 3401 N N . VAL A 1 457 ? -83.644 3.459 88.340 1.00 81.31 457 VAL A N 1
ATOM 3402 C CA . VAL A 1 457 ? -82.270 3.993 88.364 1.00 81.31 457 VAL A CA 1
ATOM 3403 C C . VAL A 1 457 ? -81.248 2.871 88.593 1.00 81.31 457 VAL A C 1
ATOM 3405 O O . VAL A 1 457 ? -80.163 2.888 88.003 1.00 81.31 457 VAL A O 1
ATOM 3408 N N . SER A 1 458 ? -81.598 1.869 89.399 1.00 84.62 458 SER A N 1
ATOM 3409 C CA . SER A 1 458 ? -80.753 0.710 89.684 1.00 84.62 458 SER A CA 1
ATOM 3410 C C . SER A 1 458 ? -80.646 -0.242 88.482 1.00 84.62 458 SER A C 1
ATOM 3412 O O . SER A 1 458 ? -79.528 -0.640 88.142 1.00 84.62 458 SER A O 1
ATOM 3414 N N . SER A 1 459 ? -81.736 -0.536 87.762 1.00 81.00 459 SER A N 1
ATOM 3415 C CA . SER A 1 459 ? -81.706 -1.314 86.507 1.00 81.00 459 SER A CA 1
ATOM 3416 C C . SER A 1 459 ? -80.805 -0.652 85.457 1.00 81.00 459 SER A C 1
ATOM 3418 O O . SER A 1 459 ? -79.882 -1.282 84.926 1.00 81.00 459 SER A O 1
ATOM 3420 N N . ARG A 1 460 ? -80.938 0.668 85.263 1.00 82.50 460 ARG A N 1
ATOM 3421 C CA . ARG A 1 460 ? -80.078 1.432 84.342 1.00 82.50 460 ARG A CA 1
ATOM 3422 C C . ARG A 1 460 ? -78.604 1.380 84.734 1.00 82.50 460 ARG A C 1
ATOM 3424 O O . ARG A 1 460 ? -77.732 1.269 83.869 1.00 82.50 460 ARG A O 1
ATOM 3431 N N . LEU A 1 461 ? -78.292 1.433 86.030 1.00 83.94 461 LEU A N 1
ATOM 3432 C CA . LEU A 1 461 ? -76.910 1.332 86.511 1.00 83.94 461 LEU A CA 1
ATOM 3433 C C . LEU A 1 461 ? -76.345 -0.083 86.305 1.00 83.94 461 LEU A C 1
ATOM 3435 O O . LEU A 1 461 ? -75.173 -0.224 85.945 1.00 83.94 461 LEU A O 1
ATOM 3439 N N . ARG A 1 462 ? -77.181 -1.124 86.437 1.00 83.31 462 ARG A N 1
ATOM 3440 C CA . ARG A 1 462 ? -76.836 -2.514 86.092 1.00 83.31 462 ARG A CA 1
ATOM 3441 C C . ARG A 1 462 ? -76.547 -2.670 84.598 1.00 83.31 462 ARG A C 1
ATOM 3443 O O . ARG A 1 462 ? -75.550 -3.311 84.256 1.00 83.31 462 ARG A O 1
ATOM 3450 N N . ARG A 1 463 ? -77.359 -2.069 83.718 1.00 81.19 463 ARG A N 1
ATOM 3451 C CA . ARG A 1 463 ? -77.125 -2.080 82.263 1.00 81.19 463 ARG A CA 1
ATOM 3452 C C . ARG A 1 463 ? -75.875 -1.303 81.871 1.00 81.19 463 ARG A C 1
ATOM 3454 O O . ARG A 1 463 ? -75.041 -1.864 81.174 1.00 81.19 463 ARG A O 1
ATOM 3461 N N . ASN A 1 464 ? -75.659 -0.094 82.393 1.00 80.81 464 ASN A N 1
ATOM 3462 C CA . ASN A 1 464 ? -74.421 0.663 82.155 1.00 80.81 464 ASN A CA 1
ATOM 3463 C C . ASN A 1 464 ? -73.174 -0.113 82.603 1.00 80.81 464 ASN A C 1
ATOM 3465 O O . ASN A 1 464 ? -72.160 -0.137 81.906 1.00 80.81 464 ASN A O 1
ATOM 3469 N N . ALA A 1 465 ? -73.252 -0.791 83.751 1.00 84.69 465 ALA A N 1
ATOM 3470 C CA . ALA A 1 465 ? -72.191 -1.676 84.209 1.00 84.69 465 ALA A CA 1
ATOM 3471 C C . ALA A 1 465 ? -71.997 -2.888 83.276 1.00 84.69 465 ALA A C 1
ATOM 3473 O O . ALA A 1 465 ? -70.864 -3.321 83.087 1.00 84.69 465 ALA A O 1
ATOM 3474 N N . GLY A 1 466 ? -73.067 -3.390 82.650 1.00 80.88 466 GLY A N 1
ATOM 3475 C CA . GLY A 1 466 ? -73.015 -4.385 81.572 1.00 80.88 466 GLY A CA 1
ATOM 3476 C C . GLY A 1 466 ? -72.363 -3.867 80.293 1.00 80.88 466 GLY A C 1
ATOM 3477 O O . GLY A 1 466 ? -71.482 -4.539 79.764 1.00 80.88 466 GLY A O 1
ATOM 3478 N N . SER A 1 467 ? -72.684 -2.647 79.861 1.00 83.69 467 SER A N 1
ATOM 3479 C CA . SER A 1 467 ? -72.029 -2.001 78.719 1.00 83.69 467 SER A CA 1
ATOM 3480 C C . SER A 1 467 ? -70.519 -1.873 78.930 1.00 83.69 467 SER A C 1
ATOM 3482 O O . SER A 1 467 ? -69.757 -2.091 77.997 1.00 83.69 467 SER A O 1
ATOM 3484 N N . LEU A 1 468 ? -70.054 -1.600 80.157 1.00 86.31 468 LEU A N 1
ATOM 3485 C CA . LEU A 1 468 ? -68.617 -1.588 80.479 1.00 86.31 468 LEU A CA 1
ATOM 3486 C C . LEU A 1 468 ? -67.955 -2.973 80.373 1.00 86.31 468 LEU A C 1
ATOM 3488 O O . LEU A 1 468 ? -66.783 -3.056 80.010 1.00 86.31 468 LEU A O 1
ATOM 3492 N N . VAL A 1 469 ? -68.683 -4.053 80.677 1.00 81.88 469 VAL A N 1
ATOM 3493 C CA . VAL A 1 469 ? -68.191 -5.431 80.498 1.00 81.88 469 VAL A CA 1
ATOM 3494 C C . VAL A 1 469 ? -68.095 -5.768 79.010 1.00 81.88 469 VAL A C 1
ATOM 3496 O O . VAL A 1 469 ? -67.051 -6.244 78.575 1.00 81.88 469 VAL A O 1
ATOM 3499 N N . VAL A 1 470 ? -69.110 -5.432 78.216 1.00 80.94 470 VAL A N 1
ATOM 3500 C CA . VAL A 1 470 ? -69.093 -5.648 76.759 1.00 80.94 470 VAL A CA 1
ATOM 3501 C C . VAL A 1 470 ? -67.971 -4.843 76.095 1.00 80.94 470 VAL A C 1
ATOM 3503 O O . VAL A 1 470 ? -67.172 -5.396 75.351 1.00 80.94 470 VAL A O 1
ATOM 3506 N N . LEU A 1 471 ? -67.810 -3.565 76.456 1.00 81.38 471 LEU A N 1
ATOM 3507 C CA . LEU A 1 471 ? -66.722 -2.708 75.960 1.00 81.38 471 LEU A CA 1
ATOM 3508 C C . LEU A 1 471 ? -65.317 -3.199 76.348 1.00 81.38 471 LEU A C 1
ATOM 3510 O O . LEU A 1 471 ? -64.332 -2.776 75.744 1.00 81.38 471 LEU A O 1
ATOM 3514 N N . SER A 1 472 ? -65.198 -4.069 77.355 1.00 79.69 472 SER A N 1
ATOM 3515 C CA . SER A 1 472 ? -63.929 -4.715 77.707 1.00 79.69 472 SER A CA 1
ATOM 3516 C C . SER A 1 472 ? -63.581 -5.933 76.846 1.00 79.69 472 SER A C 1
ATOM 3518 O O . SER A 1 472 ? -62.526 -6.528 77.059 1.00 79.69 472 SER A O 1
ATOM 3520 N N . GLY A 1 473 ? -64.454 -6.309 75.907 1.00 71.25 473 GLY A N 1
ATOM 3521 C CA . GLY A 1 473 ? -64.343 -7.538 75.118 1.00 71.25 473 GLY A CA 1
ATOM 3522 C C . GLY A 1 473 ? -64.734 -8.800 75.894 1.00 71.25 473 GLY A C 1
ATOM 3523 O O . GLY A 1 473 ? -64.592 -9.906 75.385 1.00 71.25 473 GLY A O 1
ATOM 3524 N N . ALA A 1 474 ? -65.221 -8.668 77.133 1.00 67.88 474 ALA A N 1
ATOM 3525 C CA . ALA A 1 474 ? -65.769 -9.794 77.877 1.00 67.88 474 ALA A CA 1
ATOM 3526 C C . ALA A 1 474 ? -67.225 -10.027 77.463 1.00 67.88 474 ALA A C 1
ATOM 3528 O O . ALA A 1 474 ? -68.067 -9.136 77.589 1.00 67.88 474 ALA A O 1
ATOM 3529 N N . THR A 1 475 ? -67.540 -11.250 77.044 1.00 61.22 475 THR A N 1
ATOM 3530 C CA . THR A 1 475 ? -68.916 -11.680 76.785 1.00 61.22 475 THR A CA 1
ATOM 3531 C C . THR A 1 475 ? -69.725 -11.552 78.080 1.00 61.22 475 THR A C 1
ATOM 3533 O O . THR A 1 475 ? -69.316 -12.037 79.144 1.00 61.22 475 THR A O 1
ATOM 3536 N N . GLY A 1 476 ? -70.837 -10.812 78.026 1.00 58.56 476 GLY A N 1
ATOM 3537 C CA . GLY A 1 476 ? -71.713 -10.599 79.176 1.00 58.56 476 GLY A CA 1
ATOM 3538 C C . GLY A 1 476 ? -72.210 -11.939 79.720 1.00 58.56 476 GLY A C 1
ATOM 3539 O O . GLY A 1 476 ? -72.644 -12.793 78.962 1.00 58.56 476 GLY A O 1
ATOM 3540 N N . ALA A 1 477 ? -72.144 -12.135 81.038 1.00 55.19 477 ALA A N 1
ATOM 3541 C CA . ALA A 1 477 ? -72.369 -13.434 81.686 1.00 55.19 477 ALA A CA 1
ATOM 3542 C C . ALA A 1 477 ? -73.827 -13.946 81.669 1.00 55.19 477 ALA A C 1
ATOM 3544 O O . ALA A 1 477 ? -74.124 -14.931 82.337 1.00 55.19 477 ALA A O 1
ATOM 3545 N N . ASN A 1 478 ? -74.727 -13.300 80.928 1.00 58.31 478 ASN A N 1
ATOM 3546 C CA . ASN A 1 478 ? -76.140 -13.654 80.890 1.00 58.31 478 ASN A CA 1
ATOM 3547 C C . ASN A 1 478 ? -76.572 -13.930 79.448 1.00 58.31 478 ASN A C 1
ATOM 3549 O O . ASN A 1 478 ? -77.344 -13.178 78.856 1.00 58.31 478 ASN A O 1
ATOM 3553 N N . GLU A 1 479 ? -76.083 -15.031 78.886 1.00 57.34 479 GLU A N 1
ATOM 3554 C CA . GLU A 1 479 ? -76.856 -15.707 77.849 1.00 57.34 479 GLU A CA 1
ATOM 3555 C C . GLU A 1 479 ? -78.142 -16.203 78.519 1.00 57.34 479 GLU A C 1
ATOM 3557 O O . GLU A 1 479 ? -78.105 -16.903 79.536 1.00 57.34 479 GLU A O 1
ATOM 3562 N N . GLN A 1 480 ? -79.294 -15.762 78.024 1.00 63.31 480 GLN A N 1
ATOM 3563 C CA . GLN A 1 480 ? -80.569 -16.294 78.478 1.00 63.31 480 GLN A CA 1
ATOM 3564 C C . GLN A 1 480 ? -80.658 -17.719 77.918 1.00 63.31 480 GLN A C 1
ATOM 3566 O O . GLN A 1 480 ? -80.514 -17.908 76.715 1.00 63.31 480 GLN A O 1
ATOM 3571 N N . HIS A 1 481 ? -80.817 -18.727 78.777 1.00 60.44 481 HIS A N 1
ATOM 3572 C CA . HIS A 1 481 ? -80.781 -20.139 78.359 1.00 60.44 481 HIS A CA 1
ATOM 3573 C C . HIS A 1 481 ? -82.176 -20.763 78.203 1.00 60.44 481 HIS A C 1
ATOM 3575 O O . HIS A 1 481 ? -82.296 -21.880 77.704 1.00 60.44 481 HIS A O 1
ATOM 3581 N N . GLU A 1 482 ? -83.235 -20.048 78.592 1.00 75.44 482 GLU A N 1
ATOM 3582 C CA . GLU A 1 482 ? -84.614 -20.544 78.572 1.00 75.44 482 GLU A CA 1
ATOM 3583 C C . GLU A 1 482 ? -85.512 -19.692 77.656 1.00 75.44 482 GLU A C 1
ATOM 3585 O O . GLU A 1 482 ? -85.336 -18.470 77.607 1.00 75.44 482 GLU A O 1
ATOM 3590 N N . PRO A 1 483 ? -86.455 -20.310 76.909 1.00 79.50 483 PRO A N 1
ATOM 3591 C CA . PRO A 1 483 ? -87.418 -19.578 76.092 1.00 79.50 483 PRO A CA 1
ATOM 3592 C C . PRO A 1 483 ? -88.304 -18.674 76.954 1.00 79.50 483 PRO A C 1
ATOM 3594 O O . PRO A 1 483 ? -88.771 -19.093 78.012 1.00 79.50 483 PRO A O 1
ATOM 3597 N N . MET A 1 484 ? -88.574 -17.454 76.486 1.00 83.94 484 MET A N 1
ATOM 3598 C CA . MET A 1 484 ? -89.361 -16.461 77.226 1.00 83.94 484 MET A CA 1
ATOM 3599 C C . MET A 1 484 ? -90.580 -16.026 76.416 1.00 83.94 484 MET A C 1
ATOM 3601 O O . MET A 1 484 ? -90.484 -15.829 75.204 1.00 83.94 484 MET A O 1
ATOM 3605 N N . ALA A 1 485 ? -91.743 -15.890 77.057 1.00 86.50 485 ALA A N 1
ATOM 3606 C CA . ALA A 1 485 ? -92.929 -15.382 76.376 1.00 86.50 485 ALA A CA 1
ATOM 3607 C C . ALA A 1 485 ? -92.694 -13.938 75.906 1.00 86.50 485 ALA A C 1
ATOM 3609 O O . ALA A 1 485 ? -92.114 -13.133 76.635 1.00 86.50 485 ALA A O 1
ATOM 3610 N N . LEU A 1 486 ? -93.171 -13.591 74.706 1.00 85.44 486 LEU A N 1
ATOM 3611 C CA . LEU A 1 486 ? -93.020 -12.238 74.157 1.00 85.44 486 LEU A CA 1
ATOM 3612 C C . LEU A 1 486 ? -93.626 -11.188 75.097 1.00 85.44 486 LEU A C 1
ATOM 3614 O O . LEU A 1 486 ? -93.044 -10.128 75.286 1.00 85.44 486 LEU A O 1
ATOM 3618 N N . ALA A 1 487 ? -94.746 -11.512 75.745 1.00 84.00 487 ALA A N 1
ATOM 3619 C CA . ALA A 1 487 ? -95.370 -10.649 76.742 1.00 84.00 487 ALA A CA 1
ATOM 3620 C C . ALA A 1 487 ? -94.441 -10.344 77.933 1.00 84.00 487 ALA A C 1
ATOM 3622 O O . ALA A 1 487 ? -94.405 -9.209 78.403 1.00 84.00 487 ALA A O 1
ATOM 3623 N N . ASP A 1 488 ? -93.649 -11.318 78.393 1.00 82.50 488 ASP A N 1
ATOM 3624 C CA . ASP A 1 488 ? -92.684 -11.109 79.478 1.00 82.50 488 ASP A CA 1
ATOM 3625 C C . ASP A 1 488 ? -91.484 -10.273 79.021 1.00 82.50 488 ASP A C 1
ATOM 3627 O O . ASP A 1 488 ? -91.044 -9.395 79.761 1.00 82.50 488 ASP A O 1
ATOM 3631 N N . VAL A 1 489 ? -90.995 -10.489 77.794 1.00 82.81 489 VAL A N 1
ATOM 3632 C CA . VAL A 1 489 ? -89.916 -9.674 77.207 1.00 82.81 489 VAL A CA 1
ATOM 3633 C C . VAL A 1 489 ? -90.363 -8.227 77.037 1.00 82.81 489 VAL A C 1
ATOM 3635 O O . VAL A 1 489 ? -89.659 -7.309 77.445 1.00 82.81 489 VAL A O 1
ATOM 3638 N N . VAL A 1 490 ? -91.572 -8.003 76.524 1.00 83.31 490 VAL A N 1
ATOM 3639 C CA . VAL A 1 490 ? -92.134 -6.657 76.384 1.00 83.31 490 VAL A CA 1
ATOM 3640 C C . VAL A 1 490 ? -92.385 -6.015 77.753 1.00 83.31 490 VAL A C 1
ATOM 3642 O O . VAL A 1 490 ? -92.151 -4.819 77.912 1.00 83.31 490 VAL A O 1
ATOM 3645 N N . ARG A 1 491 ? -92.771 -6.790 78.778 1.00 76.81 491 ARG A N 1
ATOM 3646 C CA . ARG A 1 491 ? -92.879 -6.288 80.160 1.00 76.81 491 ARG A CA 1
ATOM 3647 C C . ARG A 1 491 ? -91.516 -5.886 80.733 1.00 76.81 491 ARG A C 1
ATOM 3649 O O . ARG A 1 491 ? -91.416 -4.848 81.381 1.00 76.81 491 ARG A O 1
ATOM 3656 N N . LEU A 1 492 ? -90.468 -6.666 80.470 1.00 76.88 492 LEU A N 1
ATOM 3657 C CA . LEU A 1 492 ? -89.083 -6.325 80.819 1.00 76.88 492 LEU A CA 1
ATOM 3658 C C . LEU A 1 492 ? -88.585 -5.085 80.059 1.00 76.88 492 LEU A C 1
ATOM 3660 O O . LEU A 1 492 ? -87.851 -4.278 80.625 1.00 76.88 492 LEU A O 1
ATOM 3664 N N . ALA A 1 493 ? -88.992 -4.910 78.800 1.00 78.75 493 ALA A N 1
ATOM 3665 C CA . ALA A 1 493 ? -88.667 -3.731 78.002 1.00 78.75 493 ALA A CA 1
ATOM 3666 C C . ALA A 1 493 ? -89.387 -2.475 78.518 1.00 78.75 493 ALA A C 1
ATOM 3668 O O . ALA A 1 493 ? -88.763 -1.424 78.655 1.00 78.75 493 ALA A O 1
ATOM 3669 N N . LEU A 1 494 ? -90.670 -2.595 78.874 1.00 75.88 494 LEU A N 1
ATOM 3670 C CA . LEU A 1 494 ? -91.460 -1.541 79.517 1.00 75.88 494 LEU A CA 1
ATOM 3671 C C . LEU A 1 494 ? -90.852 -1.096 80.847 1.00 75.88 494 LEU A C 1
ATOM 3673 O O . LEU A 1 494 ? -90.780 0.102 81.102 1.00 75.88 494 LEU A O 1
ATOM 3677 N N . ALA A 1 495 ? -90.362 -2.046 81.649 1.00 67.31 495 ALA A N 1
ATOM 3678 C CA . ALA A 1 495 ? -89.672 -1.769 82.910 1.00 67.31 495 ALA A CA 1
ATOM 3679 C C . ALA A 1 495 ? -88.357 -0.982 82.734 1.00 67.31 495 ALA A C 1
ATOM 3681 O O . ALA A 1 495 ? -87.785 -0.503 83.709 1.00 67.31 495 ALA A O 1
ATOM 3682 N N . GLU A 1 496 ? -87.867 -0.814 81.502 1.00 68.25 496 GLU A N 1
ATOM 3683 C CA . GLU A 1 496 ? -86.709 0.034 81.224 1.00 68.25 496 GLU A CA 1
ATOM 3684 C C . GLU A 1 496 ? -87.084 1.462 80.775 1.00 68.25 496 GLU A C 1
ATOM 3686 O O . GLU A 1 496 ? -86.207 2.312 80.596 1.00 68.25 496 GLU A O 1
ATOM 3691 N N . ILE A 1 497 ? -88.373 1.761 80.589 1.00 70.56 497 ILE A N 1
ATOM 3692 C CA . ILE A 1 497 ? -88.848 3.075 80.142 1.00 70.56 497 ILE A CA 1
ATOM 3693 C C . ILE A 1 497 ? -89.199 3.925 81.367 1.00 70.56 497 ILE A C 1
ATOM 3695 O O . ILE A 1 497 ? -90.120 3.618 82.112 1.00 70.56 497 ILE A O 1
ATOM 3699 N N . GLU A 1 498 ? -88.489 5.043 81.545 1.00 64.50 498 GLU A N 1
ATOM 3700 C CA . GLU A 1 498 ? -88.610 5.939 82.714 1.00 64.50 498 GLU A CA 1
ATOM 3701 C C . GLU A 1 498 ? -90.033 6.490 82.940 1.00 64.50 498 GLU A C 1
ATOM 3703 O O . GLU A 1 498 ? -90.400 6.816 84.063 1.00 64.50 498 GLU A O 1
ATOM 3708 N N . ASP A 1 499 ? -90.844 6.559 81.884 1.00 72.56 499 ASP A N 1
ATOM 3709 C CA . ASP A 1 499 ? -92.211 7.088 81.893 1.00 72.56 499 ASP A CA 1
ATOM 3710 C C . ASP A 1 499 ? -93.183 6.045 81.300 1.00 72.56 499 ASP A C 1
ATOM 3712 O O . ASP A 1 499 ? -93.972 6.333 80.395 1.00 72.56 499 ASP A O 1
ATOM 3716 N N . PHE A 1 500 ? -93.067 4.784 81.750 1.00 71.19 500 PHE A N 1
ATOM 3717 C CA . PHE A 1 500 ? -93.785 3.628 81.183 1.00 71.19 500 PHE A CA 1
ATOM 3718 C C . PHE A 1 500 ? -95.311 3.801 81.161 1.00 71.19 500 PHE A C 1
ATOM 3720 O O . PHE A 1 500 ? -95.979 3.250 80.292 1.00 71.19 500 PHE A O 1
ATOM 3727 N N . VAL A 1 501 ? -95.863 4.616 82.066 1.00 68.19 501 VAL A N 1
ATOM 3728 C CA . VAL A 1 501 ? -97.302 4.923 82.165 1.00 68.19 501 VAL A CA 1
ATOM 3729 C C . VAL A 1 501 ? -97.843 5.586 80.889 1.00 68.19 501 VAL A C 1
ATOM 3731 O O . VAL A 1 501 ? -99.045 5.599 80.642 1.00 68.19 501 VAL A O 1
ATOM 3734 N N . ARG A 1 502 ? -96.963 6.140 80.050 1.00 78.25 502 ARG A N 1
ATOM 3735 C CA . ARG A 1 502 ? -97.320 6.770 78.772 1.00 78.25 502 ARG A CA 1
ATOM 3736 C C . ARG A 1 502 ? -97.236 5.826 77.577 1.00 78.25 502 ARG A C 1
ATOM 3738 O O . ARG A 1 502 ? -97.458 6.271 76.450 1.00 78.25 502 ARG A O 1
ATOM 3745 N N . VAL A 1 503 ? -96.873 4.568 77.799 1.00 76.25 503 VAL A N 1
ATOM 3746 C CA . VAL A 1 503 ? -96.675 3.576 76.746 1.00 76.25 503 VAL A CA 1
ATOM 3747 C C . VAL A 1 503 ? -97.847 2.608 76.779 1.00 76.25 503 VAL A C 1
ATOM 3749 O O . VAL A 1 503 ? -98.007 1.845 77.726 1.00 76.25 503 VAL A O 1
ATOM 3752 N N . ASP A 1 504 ? -98.670 2.661 75.737 1.00 78.06 504 ASP A N 1
ATOM 3753 C CA . ASP A 1 504 ? -99.753 1.705 75.537 1.00 78.06 504 ASP A CA 1
ATOM 3754 C C . ASP A 1 504 ? -99.223 0.525 74.721 1.00 78.06 504 ASP A C 1
ATOM 3756 O O . ASP A 1 504 ? -98.573 0.720 73.687 1.00 78.06 504 ASP A O 1
ATOM 3760 N N . VAL A 1 505 ? -99.423 -0.692 75.220 1.00 77.69 505 VAL A N 1
ATOM 3761 C CA . VAL A 1 505 ? -98.780 -1.889 74.675 1.00 77.69 505 VAL A CA 1
ATOM 3762 C C . VAL A 1 505 ? -99.792 -3.011 74.516 1.00 77.69 505 VAL A C 1
ATOM 3764 O O . VAL A 1 505 ? -100.294 -3.563 75.491 1.00 77.69 505 VAL A O 1
ATOM 3767 N N . GLU A 1 506 ? -100.009 -3.405 73.265 1.00 81.81 506 GLU A N 1
ATOM 3768 C CA . GLU A 1 506 ? -100.760 -4.599 72.885 1.00 81.81 506 GLU A CA 1
ATOM 3769 C C . GLU A 1 506 ? -99.779 -5.687 72.438 1.00 81.81 506 GLU A C 1
ATOM 3771 O O . GLU A 1 506 ? -99.090 -5.542 71.425 1.00 81.81 506 GLU A O 1
ATOM 3776 N N . VAL A 1 507 ? -99.703 -6.786 73.194 1.00 81.50 507 VAL A N 1
ATOM 3777 C CA . VAL A 1 507 ? -98.881 -7.949 72.833 1.00 81.50 507 VAL A CA 1
ATOM 3778 C C . VAL A 1 507 ? -99.795 -9.119 72.464 1.00 81.50 507 VAL A C 1
ATOM 3780 O O . VAL A 1 507 ? -100.661 -9.465 73.264 1.00 81.50 507 VAL A O 1
ATOM 3783 N N . PRO A 1 508 ? -99.622 -9.755 71.291 1.00 79.38 508 PRO A N 1
ATOM 3784 C CA . PRO A 1 508 ? -100.380 -10.948 70.926 1.00 79.38 508 PRO A CA 1
ATOM 3785 C C . PRO A 1 508 ? -100.052 -12.140 71.838 1.00 79.38 508 PRO A C 1
ATOM 3787 O O . PRO A 1 508 ? -98.881 -12.423 72.104 1.00 79.38 508 PRO A O 1
ATOM 3790 N N . ASP A 1 509 ? -101.078 -12.882 72.254 1.00 78.62 509 ASP A N 1
ATOM 3791 C CA . ASP A 1 509 ? -100.916 -14.069 73.096 1.00 78.62 509 ASP A CA 1
ATOM 3792 C C . ASP A 1 509 ? -100.278 -15.253 72.344 1.00 78.62 509 ASP A C 1
ATOM 3794 O O . ASP A 1 509 ? -100.470 -15.449 71.143 1.00 78.62 509 ASP A O 1
ATOM 3798 N N . GLY A 1 510 ? -99.543 -16.096 73.080 1.00 81.44 510 GLY A N 1
ATOM 3799 C CA . GLY A 1 510 ? -99.046 -17.392 72.593 1.00 81.44 510 GLY A CA 1
ATOM 3800 C C . GLY A 1 510 ? -97.705 -17.375 71.846 1.00 81.44 510 GLY A C 1
ATOM 3801 O O . GLY A 1 510 ? -97.303 -18.410 71.318 1.00 81.44 510 GLY A O 1
ATOM 3802 N N . ILE A 1 511 ? -96.993 -16.243 71.807 1.00 86.50 511 ILE A N 1
ATOM 3803 C CA . ILE A 1 511 ? -95.671 -16.138 71.168 1.00 86.50 511 ILE A CA 1
ATOM 3804 C C . ILE A 1 511 ? -94.560 -16.345 72.206 1.00 86.50 511 ILE A C 1
ATOM 3806 O O . ILE A 1 511 ? -94.517 -15.668 73.233 1.00 86.50 511 ILE A O 1
ATOM 3810 N N . THR A 1 512 ? -93.625 -17.255 71.922 1.00 87.50 512 THR A N 1
ATOM 3811 C CA . THR A 1 512 ? -92.439 -17.515 72.753 1.00 87.50 512 THR A CA 1
ATOM 3812 C C . THR A 1 512 ? -91.173 -17.291 71.938 1.00 87.50 512 THR A C 1
ATOM 3814 O O . THR A 1 512 ? -91.047 -17.782 70.817 1.00 87.50 512 THR A O 1
ATOM 3817 N N . LEU A 1 513 ? -90.234 -16.545 72.509 1.00 84.25 513 LEU A N 1
ATOM 3818 C CA . LEU A 1 513 ? -88.944 -16.238 71.916 1.00 84.25 513 LEU A CA 1
ATOM 3819 C C . LEU A 1 513 ? -87.922 -17.308 72.293 1.00 84.25 513 LEU A C 1
ATOM 3821 O O . LEU A 1 513 ? -87.852 -17.754 73.440 1.00 84.25 513 LEU A O 1
ATOM 3825 N N . VAL A 1 514 ? -87.120 -17.713 71.310 1.00 85.00 514 VAL A N 1
ATOM 3826 C CA . VAL A 1 514 ? -85.979 -18.600 71.544 1.00 85.00 514 VAL A CA 1
ATOM 3827 C C . VAL A 1 514 ? -84.886 -17.853 72.322 1.00 85.00 514 VAL A C 1
ATOM 3829 O O . VAL A 1 514 ? -84.684 -16.661 72.077 1.00 85.00 514 VAL A O 1
ATOM 3832 N N . PRO A 1 515 ? -84.171 -18.524 73.245 1.00 78.25 515 PRO A N 1
ATOM 3833 C CA . PRO A 1 515 ? -83.321 -17.856 74.234 1.00 78.25 515 PRO A CA 1
ATOM 3834 C C . PRO A 1 515 ? -82.255 -16.918 73.641 1.00 78.25 515 PRO A C 1
ATOM 3836 O O . PRO A 1 515 ? -81.964 -15.863 74.195 1.00 78.25 515 PRO A O 1
ATOM 3839 N N . ASN A 1 516 ? -81.716 -17.267 72.472 1.00 73.56 516 ASN A N 1
ATOM 3840 C CA . ASN A 1 516 ? -80.665 -16.522 71.779 1.00 73.56 516 ASN A CA 1
ATOM 3841 C C . ASN A 1 516 ? -81.127 -15.206 71.135 1.00 73.56 516 ASN A C 1
ATOM 3843 O O . ASN A 1 516 ? -80.278 -14.421 70.739 1.00 73.56 516 ASN A O 1
ATOM 3847 N N . VAL A 1 517 ? -82.436 -14.975 71.004 1.00 75.56 517 VAL A N 1
ATOM 3848 C CA . VAL A 1 517 ? -82.992 -13.754 70.389 1.00 75.56 517 VAL A CA 1
ATOM 3849 C C . VAL A 1 517 ? -83.576 -12.813 71.453 1.00 75.56 517 VAL A C 1
ATOM 3851 O O . VAL A 1 517 ? -83.853 -11.655 71.173 1.00 75.56 517 VAL A O 1
ATOM 3854 N N . VAL A 1 518 ? -83.718 -13.277 72.700 1.00 74.94 518 VAL A N 1
ATOM 3855 C CA . VAL A 1 518 ? -84.323 -12.500 73.798 1.00 74.94 518 VAL A CA 1
ATOM 3856 C C . VAL A 1 518 ? -83.540 -11.225 74.117 1.00 74.94 518 VAL A C 1
ATOM 3858 O O . VAL A 1 518 ? -84.150 -10.225 74.458 1.00 74.94 518 VAL A O 1
ATOM 3861 N N . ASN A 1 519 ? -82.210 -11.250 74.011 1.00 67.62 519 ASN A N 1
ATOM 3862 C CA . ASN A 1 519 ? -81.374 -10.079 74.299 1.00 67.62 519 ASN A CA 1
ATOM 3863 C C . ASN A 1 519 ? -81.290 -9.079 73.125 1.00 67.62 519 ASN A C 1
ATOM 3865 O O . ASN A 1 519 ? -80.839 -7.954 73.338 1.00 67.62 519 ASN A O 1
ATOM 3869 N N . ASP A 1 520 ? -81.683 -9.491 71.913 1.00 66.25 520 ASP A N 1
ATOM 3870 C CA . ASP A 1 520 ? -81.615 -8.678 70.687 1.00 66.25 520 ASP A CA 1
ATOM 3871 C C . ASP A 1 520 ? -82.925 -7.912 70.402 1.00 66.25 520 ASP A C 1
ATOM 3873 O O . ASP A 1 520 ? -82.947 -7.036 69.532 1.00 66.25 520 ASP A O 1
ATOM 3877 N N . ILE A 1 521 ? -84.010 -8.260 71.107 1.00 59.12 521 ILE A N 1
ATOM 3878 C CA . ILE A 1 521 ? -85.353 -7.654 71.036 1.00 59.12 521 ILE A CA 1
ATOM 3879 C C . ILE A 1 521 ? -85.557 -6.770 72.263 1.00 59.12 521 ILE A C 1
ATOM 3881 O O . ILE A 1 521 ? -86.063 -5.638 72.080 1.00 59.12 521 ILE A O 1
#

Solvent-accessible surface area (backbone atoms only — not comparable to full-atom values): 28115 Å² total; per-residue (Å²): 130,80,73,78,84,50,58,71,69,56,52,53,48,56,67,48,48,54,59,50,49,50,53,48,67,59,45,50,60,53,33,51,52,24,50,50,51,23,48,53,26,53,51,50,41,48,53,42,51,52,48,51,55,48,49,54,51,46,48,42,50,43,50,39,50,44,39,37,56,31,25,54,73,69,76,37,61,56,68,60,42,50,52,39,53,51,53,43,52,52,52,51,52,52,51,47,51,54,49,53,59,63,66,78,76,63,74,96,78,65,95,66,68,67,55,42,51,55,38,31,47,54,32,56,59,52,53,63,75,44,54,66,54,52,52,23,20,67,69,51,68,43,61,74,86,50,50,54,58,54,53,48,55,46,47,49,44,38,58,59,27,61,45,52,66,82,75,44,54,68,91,37,76,59,25,22,39,41,41,15,45,52,22,42,57,51,24,48,47,30,51,41,48,33,39,38,30,47,46,51,17,27,64,69,65,38,76,76,46,40,55,66,26,59,58,38,46,59,55,27,52,55,28,45,53,50,17,62,73,34,37,51,74,68,55,45,52,49,49,52,51,55,56,51,56,47,23,70,71,69,34,82,58,34,64,63,38,56,73,75,53,44,63,66,53,34,70,71,43,50,51,69,59,45,49,57,47,46,53,52,50,58,65,51,50,52,58,54,53,51,50,46,41,49,51,43,40,54,52,30,51,50,49,23,52,51,28,45,51,49,25,50,50,55,50,50,51,51,52,50,51,53,51,51,52,53,51,50,49,54,50,50,49,52,67,53,51,51,57,51,57,49,51,52,52,53,50,52,52,49,52,52,51,50,51,52,49,53,48,44,72,70,71,53,82,66,96,73,82,72,81,89,83,77,82,77,85,86,62,92,52,89,50,74,67,24,53,50,50,54,54,49,51,53,50,50,57,49,51,52,52,51,52,53,51,50,53,52,49,52,50,53,52,22,52,48,34,30,52,50,10,53,51,46,28,59,50,35,56,53,47,43,64,48,49,60,50,52,52,74,73,54,86,53,69,76,59,44,52,56,47,53,55,49,46,44,56,40,53,51,49,33,49,53,18,45,52,31,18,45,73,30,63,43,80,68,93,72,75,53,86,57,70,43,45,47,59,57,54,51,50,56,54,44,66,70,42,97,64,41,93,77,60,87,82,89,70,76,85,92,47,68,38,57,26,88,51,59,87,81,108